Protein AF-A0A3L7SXD3-F1 (afdb_monomer_lite)

pLDDT: mean 71.98, std 17.87, range [31.52, 98.5]

Sequence (387 aa):
MKSYFIMRVVLALICCLIPMLISTKTAPSSSLFQSPGVVVSHLLGALPLAMALGEILWISQNIVVRMICLSGSITAAFLVPLVLLWEWGPMAVIVRLTICLVVLVPAIAAWRAGWIGTTRWAWLLCIAWALLSGVMEVKFEGARVERELIDCLKKESISDALRNADILSGLGITSIILPGKTDRVEVLSIRERLKRQKLALEHLTQSVQAKSMDTSAKISVAVVFARLGRLAEAISQLQDCPPQDEHVELLRGAFLQGLKDFQASSHYYLLAHDIALAKRKGLYQSEAETTMARALRGLAYNARRKGSFYESEAWYRLWMKEIPSGQTEALFQLGLHYIESGQPHAASVILYNLAHDVTSPTAYAANEKLAVLLAEYPILFFGNVKP

Foldseek 3Di:
DVVVLVVLVVVLVVLLVVLVVVLVVPDDDPCCDPDPVNVVSNVVSCVSVVVNVVVVLVPDPDVVVVVVVVVVVVCCVPVVVVVVVPVQDDVVVVVVVVCCVVPVVVVVVCVVVVVDPDPPVVVVVVVVVVVVVVVVVLVSLLVVLLVQLLVCVVVLQLQSNLVSLVVCVVSVHQWHDRPPDPDIDGSVVSVVVVVVLVVVLVVLVVVPVVDPDDLVSLQVNLVSCVSPVNLVVSLVSLPPPDLQALVSLLSNLVSCVSVVVLVSSLVSLVSSLVSLLVVCPDPCVVVSLVSNLSSLCSNLVSCVVVVNLVRSLVSLVVNCVSRVVCNLVSLLVVLVSCVSNVNLLVSLVSLVVSLVPPVRPCNVVSVVVNVVSCVVPVVSPVPDPDD

Secondary structure (DSSP, 8-state):
-HHHHHHHHHHHHHHHHHHHHHHHTS--TT-TTS-HHHHHHHHHHHHHHHHHHHHHHHH---HHHHHHHHHHHHHHHHHHHHHHGGGS-HHHHHHHHHHIIIIIHHHHHHHHTT----HHHHHHHHHHHHHHHHHHHHHHHHHHHHHHHHHHHHTT-HHHHHHHHHHHHHTT--EEEPTT-SSEEEHHHHHHHHHHHHHHHHHHHHHHHTS---HHHHHHHHHHHHHTT-HHHHHHHHHTS-TT-HHHHHHHHHHHHHTT-HHHHHHHHHHHHHHHHHHTSSTTHHHHHHHHHHHHHHHHHHHHHTT-HHHHHHHHHHHHHH-GGGHHHHHHHHHHHHHHTT-HHHHHHHHHHHHH-TT-TTHHHHHHHHHHHHHH-THHHHSS---

Radius of gyration: 29.62 Å; chains: 1; bounding box: 77×61×78 Å

Structure (mmCIF, N/CA/C/O backbone):
data_AF-A0A3L7SXD3-F1
#
_entry.id   AF-A0A3L7SXD3-F1
#
loop_
_atom_site.group_PDB
_atom_site.id
_atom_site.type_symbol
_atom_site.label_atom_id
_atom_site.label_alt_id
_atom_site.label_comp_id
_atom_site.label_asym_id
_atom_site.label_entity_id
_atom_site.label_seq_id
_atom_site.pdbx_PDB_ins_code
_atom_site.Cartn_x
_atom_site.Cartn_y
_atom_site.Cartn_z
_atom_site.occupancy
_atom_site.B_iso_or_equiv
_atom_site.auth_seq_id
_atom_site.auth_comp_id
_atom_site.auth_asym_id
_atom_site.auth_atom_id
_atom_site.pdbx_PDB_model_num
ATOM 1 N N . MET A 1 1 ? -52.750 34.758 37.512 1.00 50.91 1 MET A N 1
ATOM 2 C CA . MET A 1 1 ? -51.891 33.553 37.392 1.00 50.91 1 MET A CA 1
ATOM 3 C C . MET A 1 1 ? -52.030 32.824 36.050 1.00 50.91 1 MET A C 1
ATOM 5 O O . MET A 1 1 ? -51.004 32.616 35.419 1.00 50.91 1 MET A O 1
ATOM 9 N N . LYS A 1 2 ? -53.237 32.500 35.549 1.00 45.69 2 LYS A N 1
ATOM 10 C CA . LYS A 1 2 ? -53.412 31.800 34.250 1.00 45.69 2 LYS A CA 1
ATOM 11 C C . LYS A 1 2 ? -52.777 32.513 33.038 1.00 45.69 2 LYS A C 1
ATOM 13 O O . LYS A 1 2 ? -52.104 31.862 32.250 1.00 45.69 2 LYS A O 1
ATOM 18 N N . SER A 1 3 ? -52.897 33.838 32.929 1.00 41.88 3 SER A N 1
ATOM 19 C CA . SER A 1 3 ? -52.343 34.593 31.788 1.00 41.88 3 SER A CA 1
ATOM 20 C C . SER A 1 3 ? -50.807 34.623 31.759 1.00 41.88 3 SER A C 1
ATOM 22 O O . SER A 1 3 ? -50.208 34.621 30.690 1.00 41.88 3 SER A O 1
ATOM 24 N N . TYR A 1 4 ? -50.160 34.575 32.927 1.00 49.03 4 TYR A N 1
ATOM 25 C CA . TYR A 1 4 ? -48.696 34.561 33.042 1.00 49.03 4 TYR A CA 1
ATOM 26 C C . TYR A 1 4 ? -48.104 33.189 32.672 1.00 49.03 4 TYR A C 1
ATOM 28 O O . TYR A 1 4 ? -47.036 33.105 32.071 1.00 49.03 4 TYR A O 1
ATOM 36 N N . PHE A 1 5 ? -48.835 32.111 32.975 1.00 57.88 5 PHE A N 1
ATOM 37 C CA . PHE A 1 5 ? -48.469 30.743 32.602 1.00 57.88 5 PHE A CA 1
ATOM 38 C C . PHE A 1 5 ? -48.566 30.518 31.086 1.00 57.88 5 PHE A C 1
ATOM 40 O O . PHE A 1 5 ? -47.626 30.013 30.478 1.00 57.88 5 PHE A O 1
ATOM 47 N N 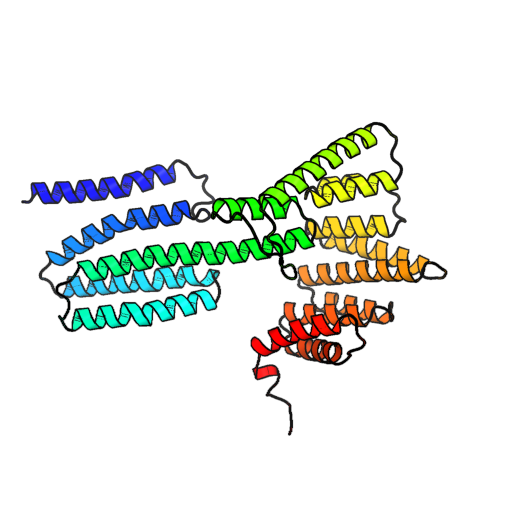. ILE A 1 6 ? -49.655 30.977 30.457 1.00 61.91 6 ILE A N 1
ATOM 48 C CA . ILE A 1 6 ? -49.838 30.875 29.000 1.00 61.91 6 ILE A CA 1
ATOM 49 C C . ILE A 1 6 ? -48.732 31.645 28.265 1.00 61.91 6 ILE A C 1
ATOM 51 O O . ILE A 1 6 ? -48.153 31.126 27.315 1.00 61.91 6 ILE A O 1
ATOM 55 N N . MET A 1 7 ? -48.359 32.833 28.752 1.00 58.62 7 MET A N 1
ATOM 56 C CA . MET A 1 7 ? -47.287 33.632 28.152 1.00 58.62 7 MET A CA 1
ATOM 57 C C . MET A 1 7 ? -45.921 32.923 28.186 1.00 58.62 7 MET A C 1
ATOM 59 O O . MET A 1 7 ? -45.183 32.982 27.207 1.00 58.62 7 MET A O 1
ATOM 63 N N . ARG A 1 8 ? -45.587 32.207 29.270 1.00 57.12 8 ARG A N 1
ATOM 64 C CA . ARG A 1 8 ? -44.319 31.459 29.380 1.00 57.12 8 ARG A CA 1
ATOM 65 C C . ARG A 1 8 ? -44.269 30.227 28.481 1.00 57.12 8 ARG A C 1
ATOM 67 O O . ARG A 1 8 ? -43.235 29.971 27.873 1.00 57.12 8 ARG A O 1
ATOM 74 N N . VAL A 1 9 ? -45.377 29.497 28.366 1.00 60.81 9 VAL A N 1
ATOM 75 C CA . VAL A 1 9 ? -45.469 28.328 27.476 1.00 60.81 9 VAL A CA 1
ATOM 76 C C . VAL A 1 9 ? -45.371 28.757 26.011 1.00 60.81 9 VAL A C 1
ATOM 78 O O . VAL A 1 9 ? -44.639 28.141 25.240 1.00 60.81 9 VAL A O 1
ATOM 81 N N . VAL A 1 10 ? -46.037 29.854 25.638 1.00 63.28 10 VAL A N 1
ATOM 82 C CA . VAL A 1 10 ? -45.957 30.418 24.283 1.00 63.28 10 VAL A CA 1
ATOM 83 C C . VAL A 1 10 ? -44.541 30.915 23.975 1.00 63.28 10 VAL A C 1
ATOM 85 O O . VAL A 1 10 ? -44.016 30.610 22.909 1.00 63.28 10 VAL A O 1
ATOM 88 N N . LEU A 1 11 ? -43.875 31.594 24.915 1.00 56.69 11 LEU A N 1
ATOM 89 C CA . LEU A 1 11 ? -42.495 32.053 24.728 1.00 56.69 11 LEU A CA 1
ATOM 90 C C . LEU A 1 11 ? -41.510 30.878 24.584 1.00 56.69 11 LEU A C 1
ATOM 92 O O . LEU A 1 11 ? -40.649 30.911 23.710 1.00 56.69 11 LEU A O 1
ATOM 96 N N . ALA A 1 12 ? -41.669 29.813 25.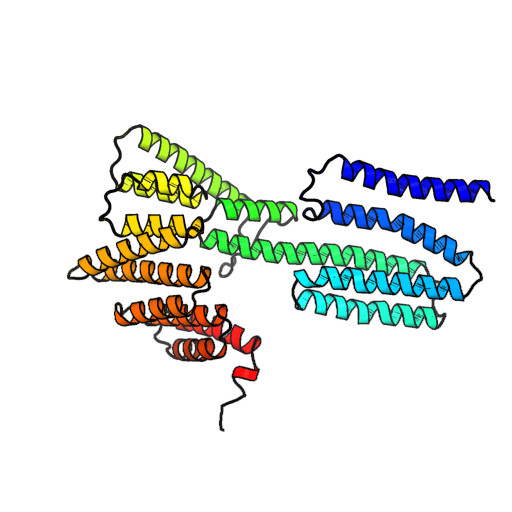378 1.00 57.09 12 ALA A N 1
ATOM 97 C CA . ALA A 1 12 ? -40.839 28.611 25.282 1.00 57.09 12 ALA A CA 1
ATOM 98 C C . ALA A 1 12 ? -41.032 27.873 23.945 1.00 57.09 12 ALA A C 1
ATOM 100 O O . ALA A 1 12 ? -40.052 27.458 23.327 1.00 57.09 12 ALA A O 1
ATOM 101 N N . LEU A 1 13 ? -42.275 27.766 23.461 1.00 54.44 13 LEU A N 1
ATOM 102 C CA . LEU A 1 13 ? -42.582 27.196 22.146 1.00 54.44 13 LEU A CA 1
ATOM 103 C C . LEU A 1 13 ? -41.975 28.028 21.012 1.00 54.44 13 LEU A C 1
ATOM 105 O O . LEU A 1 13 ? -41.366 27.461 20.109 1.00 54.44 13 LEU A O 1
ATOM 109 N N . ILE A 1 14 ? -42.068 29.359 21.082 1.00 56.59 14 ILE A N 1
ATOM 110 C CA . ILE A 1 14 ? -41.460 30.269 20.100 1.00 56.59 14 ILE A CA 1
ATOM 111 C C . ILE A 1 14 ? -39.929 30.123 20.097 1.00 56.59 14 ILE A C 1
ATOM 113 O O . ILE A 1 14 ? -39.327 29.995 19.030 1.00 56.59 14 ILE A O 1
ATOM 117 N N . CYS A 1 15 ? -39.294 30.055 21.270 1.00 52.75 15 CYS A N 1
ATOM 118 C CA . CYS A 1 15 ? -37.849 29.848 21.392 1.00 52.75 15 CYS A CA 1
ATOM 119 C C . CYS A 1 15 ? -37.377 28.473 20.884 1.00 52.75 15 CYS A C 1
ATOM 121 O O . CYS A 1 15 ? -36.228 28.366 20.467 1.00 52.75 15 CYS A O 1
ATOM 123 N N . CYS A 1 16 ? -38.233 27.445 20.880 1.00 50.41 16 CYS A N 1
ATOM 124 C CA . CYS A 1 16 ? -37.913 26.128 20.310 1.00 50.41 16 CYS A CA 1
ATOM 125 C C . CYS A 1 16 ? -38.172 26.061 18.793 1.00 50.41 16 CYS A C 1
ATOM 127 O O . CYS A 1 16 ? -37.406 25.440 18.056 1.00 50.41 16 CYS A O 1
ATOM 129 N N . LEU A 1 17 ? -39.235 26.714 18.312 1.00 47.31 17 LEU A N 1
ATOM 130 C CA . LEU A 1 17 ? -39.649 26.675 16.905 1.00 47.31 17 LEU A CA 1
ATOM 131 C C . LEU A 1 17 ? -38.762 27.533 15.996 1.00 47.31 17 LEU A C 1
ATOM 133 O O . LEU A 1 17 ? -38.506 27.137 14.860 1.00 47.31 17 LEU A O 1
ATOM 137 N N . ILE A 1 18 ? -38.258 28.676 16.474 1.00 52.16 18 ILE A N 1
ATOM 138 C CA . ILE A 1 18 ? -37.426 29.581 15.663 1.00 52.16 18 ILE A CA 1
ATOM 139 C C . ILE A 1 18 ? -36.100 28.917 15.222 1.00 52.16 18 ILE A C 1
ATOM 141 O O . ILE A 1 18 ? -35.813 28.939 14.025 1.00 52.16 18 ILE A O 1
ATOM 145 N N . PRO A 1 19 ? -35.313 28.260 16.099 1.00 46.66 19 PRO A N 1
ATOM 146 C CA . PRO A 1 19 ? -34.093 27.557 15.690 1.00 46.66 19 PRO A CA 1
ATOM 147 C C . PRO A 1 19 ? -34.357 26.366 14.758 1.00 46.66 19 PRO A C 1
ATOM 149 O O . PRO A 1 19 ? -33.610 26.166 13.800 1.00 46.66 19 PRO A O 1
ATOM 152 N N . MET A 1 20 ? -35.441 25.610 14.984 1.00 45.09 20 MET A N 1
ATOM 153 C CA . MET A 1 20 ? -35.854 24.514 14.093 1.00 45.09 20 MET A CA 1
ATOM 154 C C . MET A 1 20 ? -36.213 25.026 12.690 1.00 45.09 20 MET A C 1
ATOM 156 O O . MET A 1 20 ? -35.753 24.472 11.693 1.00 45.09 20 MET A O 1
ATOM 160 N N . LEU A 1 21 ? -36.967 26.125 12.591 1.00 44.53 21 LEU A N 1
ATOM 161 C CA . LEU A 1 21 ? -37.342 26.726 11.307 1.00 44.53 21 LEU A CA 1
ATOM 162 C C . LEU A 1 21 ? -36.142 27.335 10.566 1.00 44.53 21 LEU A C 1
ATOM 164 O O . LEU A 1 21 ? -36.057 27.208 9.345 1.00 44.53 21 LEU A O 1
ATOM 168 N N . ILE A 1 22 ? -35.186 27.939 11.281 1.00 50.34 22 ILE A N 1
ATOM 169 C CA . ILE A 1 22 ? -33.940 28.461 10.691 1.00 50.34 22 ILE A CA 1
ATOM 170 C C . ILE A 1 22 ? -33.058 27.316 10.162 1.00 50.34 22 ILE A C 1
ATOM 172 O O . ILE A 1 22 ? -32.479 27.446 9.086 1.00 50.34 22 ILE A O 1
ATOM 176 N N . SER A 1 23 ? -33.010 26.177 10.862 1.00 45.25 23 SER A N 1
ATOM 177 C CA . SER A 1 23 ? -32.240 24.990 10.459 1.00 45.25 23 SER A CA 1
ATOM 178 C C . SER A 1 23 ? -32.800 24.302 9.202 1.00 45.25 23 SER A C 1
ATOM 180 O O . SER A 1 23 ? -32.033 23.860 8.350 1.00 45.25 23 SER A O 1
ATOM 182 N N . THR A 1 24 ? -34.127 24.280 9.019 1.00 41.31 24 THR A N 1
ATOM 183 C CA . THR A 1 24 ? -34.758 23.659 7.831 1.00 41.31 24 THR A CA 1
ATOM 184 C C . THR A 1 24 ? -34.604 24.452 6.528 1.00 41.31 24 THR A C 1
ATOM 186 O O . THR A 1 24 ? -34.773 23.883 5.453 1.00 41.31 24 THR A O 1
ATOM 189 N N . LYS A 1 25 ? -34.270 25.751 6.585 1.00 39.66 25 LYS A N 1
ATOM 190 C CA . LYS A 1 25 ? -34.143 26.604 5.387 1.00 39.66 25 LYS A CA 1
ATOM 191 C C . LYS A 1 25 ? -32.741 26.648 4.774 1.00 39.66 25 LYS A C 1
ATOM 193 O O . LYS A 1 25 ? -32.604 27.163 3.668 1.00 39.66 25 LYS A O 1
ATOM 198 N N . THR A 1 26 ? -31.712 26.141 5.452 1.00 41.34 26 THR A N 1
ATOM 199 C CA . THR A 1 26 ? -30.307 26.314 5.033 1.00 41.34 26 THR A CA 1
ATOM 200 C C . THR A 1 26 ? -29.579 25.019 4.670 1.00 41.34 26 THR A C 1
ATOM 202 O O . THR A 1 26 ? -28.414 25.086 4.281 1.00 41.34 26 THR A O 1
ATOM 205 N N . ALA A 1 27 ? -30.232 23.854 4.730 1.00 39.53 27 ALA A N 1
ATOM 206 C CA . ALA A 1 27 ? -29.586 22.568 4.458 1.00 39.53 27 ALA A CA 1
ATOM 207 C C . ALA A 1 27 ? -30.196 21.845 3.237 1.00 39.53 27 ALA A C 1
ATOM 209 O O . ALA A 1 27 ? -31.398 21.569 3.239 1.00 39.53 27 ALA A O 1
ATOM 210 N N . PRO A 1 28 ? -29.402 21.485 2.206 1.00 35.19 28 PRO A N 1
ATOM 211 C CA . PRO A 1 28 ? -29.831 20.518 1.201 1.00 35.19 28 PRO A CA 1
ATOM 212 C C . PRO A 1 28 ? -30.026 19.138 1.853 1.00 35.19 28 PRO A C 1
ATOM 214 O O . PRO A 1 28 ? -29.315 18.758 2.783 1.00 35.19 28 PRO A O 1
ATOM 217 N N . SER A 1 29 ? -31.016 18.394 1.365 1.00 37.38 29 SER A N 1
ATOM 218 C CA . SER A 1 29 ? -31.719 17.274 2.013 1.00 37.38 29 SER A CA 1
ATOM 219 C C . SER A 1 29 ? -30.916 15.995 2.325 1.00 37.38 29 SER A C 1
ATOM 221 O O . SER A 1 29 ? -31.521 14.965 2.610 1.00 37.38 29 SER A O 1
ATOM 223 N N . SER A 1 30 ? -29.580 16.019 2.337 1.00 39.03 30 SER A N 1
ATOM 224 C CA . SER A 1 30 ? -28.755 14.818 2.551 1.00 39.03 30 SER A CA 1
ATOM 225 C C . SER A 1 30 ? -27.649 14.931 3.614 1.00 39.03 30 SER A C 1
ATOM 227 O O . SER A 1 30 ? -26.827 14.024 3.702 1.00 39.03 30 SER A O 1
ATOM 229 N N . SER A 1 31 ? -27.591 15.990 4.435 1.00 43.47 31 SER A N 1
ATOM 230 C CA . SER A 1 31 ? -26.467 16.198 5.381 1.00 43.47 31 SER A CA 1
ATOM 231 C C . SER A 1 31 ? -26.838 16.624 6.809 1.00 43.47 31 SER A C 1
ATOM 233 O O . SER A 1 31 ? -25.975 17.088 7.555 1.00 43.47 31 SER A O 1
ATOM 235 N N . LEU A 1 32 ? -28.085 16.411 7.239 1.00 39.59 32 LEU A N 1
ATOM 236 C CA . LEU A 1 32 ? -28.613 16.885 8.533 1.00 39.59 32 LEU A CA 1
ATOM 237 C C . LEU A 1 32 ? -27.849 16.416 9.795 1.00 39.59 32 LEU A C 1
ATOM 239 O O . LEU A 1 32 ? -28.065 16.985 10.858 1.00 39.59 32 LEU A O 1
ATOM 243 N N . PHE A 1 33 ? -26.923 15.455 9.693 1.00 43.22 33 PHE A N 1
ATOM 244 C CA . PHE A 1 33 ? -26.149 14.932 10.830 1.00 43.22 33 PHE A CA 1
ATOM 245 C C . PHE A 1 33 ? -24.623 15.112 10.742 1.00 43.22 33 PHE A C 1
ATOM 247 O O . PHE A 1 33 ? -23.918 14.655 11.634 1.00 43.22 33 PHE A O 1
ATOM 254 N N . GLN A 1 34 ? -24.078 15.777 9.714 1.00 41.31 34 GLN A N 1
ATOM 255 C CA . GLN A 1 34 ? -22.615 15.820 9.517 1.00 41.31 34 GLN A CA 1
ATOM 256 C C . GLN A 1 34 ? -21.896 17.045 10.091 1.00 41.31 34 GLN A C 1
ATOM 258 O O . GLN A 1 34 ? -20.669 17.095 10.043 1.00 41.31 34 GLN A O 1
ATOM 263 N N . SER A 1 35 ? -22.610 18.033 10.639 1.00 42.00 35 SER A N 1
ATOM 264 C CA . SER A 1 35 ? -21.959 19.183 11.273 1.00 42.00 35 SER A CA 1
ATOM 265 C C . SER A 1 35 ? -22.193 19.179 12.793 1.00 42.00 35 SER A C 1
ATOM 267 O O . SER A 1 35 ? -23.347 19.159 13.238 1.00 42.00 35 SER A O 1
ATOM 269 N N . PRO A 1 36 ? -21.122 19.239 13.614 1.00 45.84 36 PRO A N 1
ATOM 270 C CA . PRO A 1 36 ? -21.230 19.322 15.074 1.00 45.84 36 PRO A CA 1
ATOM 271 C C . PRO A 1 36 ? -22.111 20.491 15.541 1.00 45.84 36 PRO A C 1
ATOM 273 O O . PRO A 1 36 ? -22.787 20.409 16.564 1.00 45.84 36 PRO A O 1
ATOM 276 N N . GLY A 1 37 ? -22.168 21.568 14.749 1.00 44.22 37 GLY A N 1
ATOM 277 C CA . GLY A 1 37 ? -23.006 22.735 15.024 1.00 44.22 37 GLY A CA 1
ATOM 278 C C . GLY A 1 37 ? -24.510 22.443 15.001 1.00 44.22 37 GLY A C 1
ATOM 279 O O . GLY A 1 37 ? -25.242 23.002 15.817 1.00 44.22 37 GLY A O 1
ATOM 280 N N . VAL A 1 38 ? -24.982 21.542 14.130 1.00 50.09 38 VAL A N 1
ATOM 281 C CA . VAL A 1 38 ? -26.408 21.173 14.063 1.00 50.09 38 VAL A CA 1
ATOM 282 C C . VAL A 1 38 ? -26.809 20.359 15.295 1.00 50.09 38 VAL A C 1
ATOM 284 O O . VAL A 1 38 ? -27.825 20.662 15.921 1.00 50.09 38 VAL A O 1
ATOM 287 N N . VAL A 1 39 ? -25.959 19.426 15.733 1.00 49.81 39 VAL A N 1
ATOM 288 C CA . VAL A 1 39 ? -26.184 18.620 16.947 1.00 49.81 39 VAL A CA 1
ATOM 289 C C . VAL A 1 39 ? -26.207 19.496 18.204 1.00 49.81 39 VAL A C 1
ATOM 291 O O . VAL A 1 39 ? -27.121 19.381 19.022 1.00 49.81 39 VAL A O 1
ATOM 294 N N . VAL A 1 40 ? -25.270 20.443 18.328 1.00 47.47 40 VAL A N 1
ATOM 295 C CA . VAL A 1 40 ? -25.240 21.408 19.442 1.00 47.47 40 VAL A CA 1
ATOM 296 C C . VAL A 1 40 ? -26.475 22.318 19.428 1.00 47.47 40 VAL A C 1
ATOM 298 O O . VAL A 1 40 ? -27.058 22.574 20.482 1.00 47.47 40 VAL A O 1
ATOM 301 N N . SER A 1 41 ? -26.935 22.754 18.251 1.00 47.34 41 SER A N 1
ATOM 302 C CA . SER A 1 41 ? -28.149 23.574 18.128 1.00 47.34 41 SER A CA 1
ATOM 303 C C . SER A 1 41 ? -29.427 22.816 18.514 1.00 47.34 41 SER A C 1
ATOM 305 O O . SER A 1 41 ? -30.316 23.389 19.145 1.00 47.34 41 SER A O 1
ATOM 307 N N . HIS A 1 42 ? -29.506 21.516 18.213 1.00 50.25 42 HIS A N 1
ATOM 308 C CA . HIS A 1 42 ? -30.627 20.663 18.608 1.00 50.25 42 HIS A CA 1
ATOM 309 C C . HIS A 1 42 ? -30.616 20.347 20.109 1.00 50.25 42 HIS A C 1
ATOM 311 O O . HIS A 1 42 ? -31.670 20.384 20.744 1.00 50.25 42 HIS A O 1
ATOM 317 N N . LEU A 1 43 ? -29.440 20.129 20.706 1.00 46.84 43 LEU A N 1
ATOM 318 C CA . LEU A 1 43 ? -29.293 19.954 22.156 1.00 46.84 43 LEU A CA 1
ATOM 319 C C . LEU A 1 43 ? -29.658 21.228 22.934 1.00 46.84 43 LEU A C 1
ATOM 321 O O . LEU A 1 43 ? -30.371 21.158 23.935 1.00 46.84 43 LEU A O 1
ATOM 325 N N . LEU A 1 44 ? -29.237 22.401 22.450 1.00 47.16 44 LEU A N 1
ATOM 326 C CA . LEU A 1 44 ? -29.602 23.691 23.046 1.00 47.16 44 LEU A CA 1
ATOM 327 C C . LEU A 1 44 ? -31.088 24.028 22.848 1.00 47.16 44 LEU A C 1
ATOM 329 O O . LEU A 1 44 ? -31.696 24.606 23.744 1.00 47.16 44 LEU A O 1
ATOM 333 N N . GLY A 1 45 ? -31.691 23.627 21.724 1.00 50.22 45 GLY A N 1
ATOM 334 C CA . GLY A 1 45 ? -33.129 23.773 21.472 1.00 50.22 45 GLY A CA 1
ATOM 335 C C . GLY A 1 45 ? -34.013 22.845 22.315 1.00 50.22 45 GLY A C 1
ATOM 336 O O . GLY A 1 45 ? -35.161 23.185 22.591 1.00 50.22 45 GLY A O 1
ATOM 337 N N . ALA A 1 46 ? -33.490 21.703 22.776 1.00 51.56 46 ALA A N 1
ATOM 338 C CA . ALA A 1 46 ? -34.216 20.762 23.635 1.00 51.56 46 ALA A CA 1
ATOM 339 C C . ALA A 1 46 ? -34.218 21.164 25.125 1.00 51.56 46 ALA A C 1
ATOM 341 O O . ALA A 1 46 ? -35.109 20.761 25.879 1.00 51.56 46 ALA A O 1
ATOM 342 N N . LEU A 1 47 ? -33.255 21.987 25.560 1.00 47.41 47 LEU A N 1
ATOM 343 C CA . LEU A 1 47 ? -33.119 22.428 26.954 1.00 47.41 47 LEU A CA 1
ATOM 344 C C . LEU A 1 47 ? -34.353 23.198 27.484 1.00 47.41 47 LEU A C 1
ATOM 346 O O . LEU A 1 47 ? -34.830 22.870 28.573 1.00 47.41 47 LEU A O 1
ATOM 350 N N . PRO A 1 48 ? -34.925 24.174 26.746 1.00 52.31 48 PRO A N 1
ATOM 351 C CA . PRO A 1 48 ? -36.122 24.900 27.177 1.00 52.31 48 PRO A CA 1
ATOM 352 C C . PRO A 1 48 ? -37.363 24.005 27.291 1.00 52.31 48 PRO A C 1
ATOM 354 O O . PRO A 1 48 ? -38.197 24.222 28.170 1.00 52.31 48 PRO A O 1
ATOM 357 N N . LEU A 1 49 ? -37.473 22.971 26.447 1.00 50.06 49 LEU A N 1
ATOM 358 C CA . LEU A 1 49 ? -38.572 22.003 26.490 1.00 50.06 49 LEU A CA 1
ATOM 359 C C . LEU A 1 49 ? -38.476 21.111 27.738 1.00 50.06 49 LEU A C 1
ATOM 361 O O . LEU A 1 49 ? -39.470 20.907 28.436 1.00 50.06 49 LEU A O 1
ATOM 365 N N . ALA A 1 50 ? -37.267 20.644 28.067 1.00 52.06 50 ALA A N 1
ATOM 366 C CA . ALA A 1 50 ? -37.000 19.910 29.302 1.00 52.06 50 ALA A CA 1
ATOM 367 C C . ALA A 1 50 ? -37.267 20.774 30.550 1.00 52.06 50 ALA A C 1
ATOM 369 O O . ALA A 1 50 ? -37.819 20.284 31.536 1.00 52.06 50 ALA A O 1
ATOM 370 N N . MET A 1 51 ? -36.952 22.073 30.493 1.00 51.06 51 MET A N 1
ATOM 371 C CA . MET A 1 51 ? -37.277 23.028 31.557 1.00 51.06 51 MET A CA 1
ATOM 372 C C . MET A 1 51 ? -38.786 23.246 31.727 1.00 51.06 51 MET A C 1
ATOM 374 O O . MET A 1 51 ? -39.278 23.233 32.855 1.00 51.06 51 MET A O 1
ATOM 378 N N . ALA A 1 52 ? -39.531 23.401 30.629 1.00 54.03 52 ALA A N 1
ATOM 379 C CA . ALA A 1 52 ? -40.984 23.556 30.672 1.00 54.03 52 ALA A CA 1
ATOM 380 C C . ALA A 1 52 ? -41.674 22.300 31.236 1.00 54.03 52 ALA A C 1
ATOM 382 O O . ALA A 1 52 ? -42.576 22.404 32.067 1.00 54.03 52 ALA A O 1
ATOM 383 N N . LEU A 1 53 ? -41.203 21.109 30.854 1.00 53.94 53 LEU A N 1
ATOM 384 C CA . LEU A 1 53 ? -41.683 19.834 31.398 1.00 53.94 53 LEU A CA 1
ATOM 385 C C . LEU A 1 53 ? -41.337 19.671 32.888 1.00 53.94 53 LEU A C 1
ATOM 387 O O . LEU A 1 53 ? -42.164 19.181 33.656 1.00 53.94 53 LEU A O 1
ATOM 391 N N . GLY A 1 54 ? -40.161 20.137 33.319 1.00 55.09 54 GLY A N 1
ATOM 392 C CA . GLY A 1 54 ? -39.754 20.154 34.726 1.00 55.09 54 GLY A CA 1
ATOM 393 C C . GLY A 1 54 ? -40.658 21.014 35.619 1.00 55.09 54 GLY A C 1
ATOM 394 O O . GLY A 1 54 ? -41.029 20.580 36.711 1.00 55.09 54 GLY A O 1
ATOM 395 N N . GLU A 1 55 ? -41.081 22.195 35.153 1.00 51.31 55 GLU A N 1
ATOM 396 C CA . GLU A 1 55 ? -42.032 23.036 35.900 1.00 51.31 55 GLU A CA 1
ATOM 397 C C . GLU A 1 55 ? -43.453 22.442 35.925 1.00 51.31 55 GLU A C 1
ATOM 399 O O . GLU A 1 55 ? -44.116 22.480 36.965 1.00 51.31 55 GLU A O 1
ATOM 404 N N . ILE A 1 56 ? -43.904 21.812 34.832 1.00 52.78 56 ILE A N 1
ATOM 405 C CA . ILE A 1 56 ? -45.186 21.082 34.785 1.00 52.78 56 ILE A CA 1
ATOM 406 C C . ILE A 1 56 ? -45.199 19.934 35.815 1.00 52.78 56 ILE A C 1
ATOM 408 O O . ILE A 1 56 ? -46.193 19.729 36.519 1.00 52.78 56 ILE A O 1
ATOM 412 N N . LEU A 1 57 ? -44.078 19.224 35.971 1.00 51.09 57 LEU A N 1
ATOM 413 C CA . LEU A 1 57 ? -43.916 18.135 36.941 1.00 51.09 57 LEU A CA 1
ATOM 414 C C . LEU A 1 57 ? -43.925 18.615 38.397 1.00 51.09 57 LEU A C 1
ATOM 416 O O . LEU A 1 57 ? -44.495 17.936 39.261 1.00 51.09 57 LEU A O 1
ATOM 420 N N . TRP A 1 58 ? -43.342 19.787 38.671 1.00 49.16 58 TRP A N 1
ATOM 421 C CA . TRP A 1 58 ? -43.334 20.390 40.006 1.00 49.16 58 TRP A CA 1
ATOM 422 C C . TRP A 1 58 ? -44.750 20.738 40.479 1.00 49.16 58 TRP A C 1
ATOM 424 O O . TRP A 1 58 ? -45.083 20.508 41.642 1.00 49.16 58 TRP A O 1
ATOM 434 N N . ILE A 1 59 ? -45.602 21.228 39.574 1.00 51.09 59 ILE A N 1
ATOM 435 C CA . ILE A 1 59 ? -46.986 21.622 39.880 1.00 51.09 59 ILE A CA 1
ATOM 436 C C . ILE A 1 59 ? -47.900 20.397 40.051 1.00 51.09 59 ILE A C 1
ATOM 438 O O . ILE A 1 59 ? -48.860 20.443 40.820 1.00 51.09 59 ILE A O 1
ATOM 442 N N . SER A 1 60 ? -47.600 19.271 39.397 1.00 47.66 60 SER A N 1
ATOM 443 C CA . SER A 1 60 ? -48.383 18.046 39.579 1.00 47.66 60 SER A CA 1
ATOM 444 C C . SER A 1 60 ? -48.112 17.407 40.956 1.00 47.66 60 SER A C 1
ATOM 446 O O . SER A 1 60 ? -46.992 16.985 41.256 1.00 47.66 60 SER A O 1
ATOM 448 N N . GLN A 1 61 ? -49.143 17.318 41.807 1.00 47.22 61 GLN A N 1
ATOM 449 C CA . GLN A 1 61 ? -49.088 16.601 43.097 1.00 47.22 61 GLN A CA 1
ATOM 450 C C . GLN A 1 61 ? -49.182 15.071 42.938 1.00 47.22 61 GLN A C 1
ATOM 452 O O . GLN A 1 61 ? -49.138 14.334 43.919 1.00 47.22 61 GLN A O 1
ATOM 457 N N . ASN A 1 62 ? -49.320 14.573 41.707 1.00 52.16 62 ASN A N 1
ATOM 458 C CA . ASN A 1 62 ? -49.623 13.174 41.451 1.00 52.16 62 ASN A CA 1
ATOM 459 C C . ASN A 1 62 ? -48.336 12.360 41.234 1.00 52.16 62 ASN A C 1
ATOM 461 O O . ASN A 1 62 ? -47.665 12.476 40.205 1.00 52.16 62 ASN A O 1
ATOM 465 N N . ILE A 1 63 ? -47.992 11.536 42.226 1.00 52.00 63 ILE A N 1
ATOM 466 C CA . ILE A 1 63 ? -46.750 10.746 42.295 1.00 52.00 63 ILE A CA 1
ATOM 467 C C . ILE A 1 63 ? -46.563 9.826 41.077 1.00 52.00 63 ILE A C 1
ATOM 469 O O . ILE A 1 63 ? -45.438 9.624 40.620 1.00 52.00 63 ILE A O 1
ATOM 473 N N . VAL A 1 64 ? -47.663 9.340 40.496 1.00 45.50 64 VAL A N 1
ATOM 474 C CA . VAL A 1 64 ? -47.654 8.432 39.340 1.00 45.50 64 VAL A CA 1
ATOM 475 C C . VAL A 1 64 ? -47.171 9.143 38.070 1.00 45.50 64 VAL A C 1
ATOM 477 O O . VAL A 1 64 ? -46.354 8.596 37.332 1.00 45.50 64 VAL A O 1
ATOM 480 N N . VAL A 1 65 ? -47.577 10.400 37.854 1.00 52.28 65 VAL A N 1
ATOM 481 C CA . VAL A 1 65 ? -47.125 11.211 36.706 1.00 52.28 65 VAL A CA 1
ATOM 482 C C . VAL A 1 65 ? -45.635 11.532 36.831 1.00 52.28 65 VAL A C 1
ATOM 484 O O . VAL A 1 65 ? -44.895 11.442 35.851 1.00 52.28 65 VAL A O 1
ATOM 487 N N . ARG A 1 66 ? -45.159 11.809 38.054 1.00 52.16 66 ARG A N 1
ATOM 488 C CA . ARG A 1 66 ? -43.727 12.010 38.319 1.00 52.16 66 ARG A CA 1
ATOM 489 C C . ARG A 1 66 ? -42.905 10.756 38.030 1.00 52.16 66 ARG A C 1
ATOM 491 O O . ARG A 1 66 ? -41.844 10.881 37.428 1.00 52.16 66 ARG A O 1
ATOM 498 N N . MET A 1 67 ? -43.380 9.564 38.397 1.00 44.91 67 MET A N 1
ATOM 499 C CA . MET A 1 67 ? -42.657 8.314 38.121 1.00 44.91 67 MET A CA 1
ATOM 500 C C . MET A 1 67 ? -42.637 7.949 36.632 1.00 44.91 67 MET A C 1
ATOM 502 O O . MET A 1 67 ? -41.581 7.568 36.127 1.00 44.91 67 MET A O 1
ATOM 506 N N . ILE A 1 68 ? -43.752 8.112 35.912 1.00 48.81 68 ILE A N 1
ATOM 507 C CA . ILE A 1 68 ? -43.825 7.810 34.472 1.00 48.81 68 ILE A CA 1
ATOM 508 C C . ILE A 1 68 ? -42.913 8.757 33.680 1.00 48.81 68 ILE A C 1
ATOM 510 O O . ILE A 1 68 ? -42.105 8.296 32.874 1.00 48.81 68 ILE A O 1
ATOM 514 N N . CYS A 1 69 ? -42.940 10.063 33.959 1.00 51.78 69 CYS A N 1
ATOM 515 C CA . CYS A 1 69 ? -42.047 11.012 33.291 1.00 51.78 69 CYS A CA 1
ATOM 516 C C . CYS A 1 69 ? -40.574 10.825 33.686 1.00 51.78 69 CYS A C 1
ATOM 518 O O . CYS A 1 69 ? -39.710 10.940 32.823 1.00 51.78 69 CYS A O 1
ATOM 520 N N . LEU A 1 70 ? -40.266 10.478 34.943 1.00 51.97 70 LEU A N 1
ATOM 521 C CA . LEU A 1 70 ? -38.896 10.151 35.357 1.00 51.97 70 LEU A CA 1
ATOM 522 C C . LEU A 1 70 ? -38.376 8.909 34.619 1.00 51.97 70 LEU A C 1
ATOM 524 O O . LEU A 1 70 ? -37.230 8.896 34.179 1.00 51.97 70 LEU A O 1
ATOM 528 N N . SER A 1 71 ? -39.228 7.897 34.421 1.00 45.19 71 SER A N 1
ATOM 529 C CA . SER A 1 71 ? -38.877 6.722 33.619 1.00 45.19 71 SER A CA 1
ATOM 530 C C . SER A 1 71 ? -38.607 7.100 32.162 1.00 45.19 71 SER A C 1
ATOM 532 O O . SER A 1 71 ? -37.595 6.674 31.621 1.00 45.19 71 SER A O 1
ATOM 534 N N . GLY A 1 72 ? -39.402 7.991 31.560 1.00 47.16 72 GLY A N 1
ATOM 535 C CA . GLY A 1 72 ? -39.174 8.497 30.204 1.00 47.16 72 GLY A CA 1
ATOM 536 C C . GLY A 1 72 ? -37.872 9.290 30.062 1.00 47.16 72 GLY A C 1
ATOM 537 O O . GLY A 1 72 ? -37.125 9.069 29.113 1.00 47.16 72 GLY A O 1
ATOM 538 N N . SER A 1 73 ? -37.550 10.151 31.033 1.00 54.84 73 SER A N 1
ATOM 539 C CA . SER A 1 73 ? -36.315 10.949 31.051 1.00 54.84 73 SER A CA 1
ATOM 540 C C . SER A 1 73 ? -35.066 10.099 31.274 1.00 54.84 73 SER A C 1
ATOM 542 O O . SER A 1 73 ? -34.053 10.337 30.627 1.00 54.84 73 SER A O 1
ATOM 544 N N . ILE A 1 74 ? -35.132 9.086 32.147 1.00 51.88 74 ILE A N 1
ATOM 545 C CA . ILE A 1 74 ? -34.042 8.115 32.336 1.00 51.88 74 ILE A CA 1
ATOM 546 C C . ILE A 1 74 ? -33.874 7.294 31.055 1.00 51.88 74 ILE A C 1
ATOM 548 O O . ILE A 1 74 ? -32.769 7.161 30.547 1.00 51.88 74 ILE A O 1
ATOM 552 N N . THR A 1 75 ? -34.967 6.808 30.473 1.00 46.91 75 THR A N 1
ATOM 553 C CA . THR A 1 75 ? -34.918 6.010 29.243 1.00 46.91 75 THR A CA 1
ATOM 554 C C . THR A 1 75 ? -34.334 6.831 28.089 1.00 46.91 75 THR A C 1
ATOM 556 O O . THR A 1 75 ? -33.428 6.358 27.418 1.00 46.91 75 THR A O 1
ATOM 559 N N . ALA A 1 76 ? -34.733 8.093 27.912 1.00 49.56 76 ALA A N 1
ATOM 560 C CA . ALA A 1 76 ? -34.169 8.981 26.894 1.00 49.56 76 ALA A CA 1
ATOM 561 C C . ALA A 1 76 ? -32.704 9.371 27.177 1.00 49.56 76 ALA A C 1
ATOM 563 O O . ALA A 1 76 ? -31.883 9.363 26.263 1.00 49.56 76 ALA A O 1
ATOM 564 N N . ALA A 1 77 ? -32.346 9.656 28.433 1.00 52.72 77 ALA A N 1
ATOM 565 C CA . ALA A 1 77 ? -30.979 10.009 28.821 1.00 52.72 77 ALA A CA 1
ATOM 566 C C . ALA A 1 77 ? -30.001 8.827 28.757 1.00 52.72 77 ALA A C 1
ATOM 568 O O . ALA A 1 77 ? -28.802 9.055 28.648 1.00 52.72 77 ALA A O 1
ATOM 569 N N . PHE A 1 78 ? -30.483 7.582 28.818 1.00 50.28 78 PHE A N 1
ATOM 570 C CA . PHE A 1 78 ? -29.639 6.390 28.725 1.00 50.28 78 PHE A CA 1
ATOM 571 C C . PHE A 1 78 ? -29.664 5.741 27.336 1.00 50.28 78 PHE A C 1
ATOM 573 O O . PHE A 1 78 ? -28.596 5.414 26.827 1.00 50.28 78 PHE A O 1
ATOM 580 N N . LEU A 1 79 ? -30.826 5.591 26.683 1.00 48.16 79 LEU A N 1
ATOM 581 C CA . LEU A 1 79 ? -30.922 4.928 25.372 1.00 48.16 79 LEU A CA 1
ATOM 582 C C . LEU A 1 79 ? -30.486 5.809 24.203 1.00 48.16 79 LEU A C 1
ATOM 584 O O . LEU A 1 79 ? -29.886 5.282 23.272 1.00 48.16 79 LEU A O 1
ATOM 588 N N . VAL A 1 80 ? -30.733 7.123 24.231 1.00 50.81 80 VAL A N 1
ATOM 589 C CA . VAL A 1 80 ? -30.318 7.997 23.117 1.00 50.81 80 VAL A CA 1
ATOM 590 C C . VAL A 1 80 ? -28.790 8.080 23.022 1.00 50.81 80 VAL A C 1
ATOM 592 O O . VAL A 1 80 ? -28.267 7.902 21.921 1.00 50.81 80 VAL A O 1
ATOM 595 N N . PRO A 1 81 ? -28.034 8.222 24.133 1.00 50.62 81 PRO A N 1
ATOM 596 C CA . PRO A 1 81 ? -26.589 8.070 24.076 1.00 50.62 81 PRO A CA 1
ATOM 597 C C . PRO A 1 81 ? -26.173 6.657 23.681 1.00 50.62 81 PRO A C 1
ATOM 599 O O . PRO A 1 81 ? -25.267 6.543 22.874 1.00 50.62 81 PRO A O 1
ATOM 602 N N . LEU A 1 82 ? -26.823 5.590 24.175 1.00 46.16 82 LEU A N 1
ATOM 603 C CA . LEU A 1 82 ? -26.444 4.205 23.836 1.00 46.16 82 LEU A CA 1
ATOM 604 C C . LEU A 1 82 ? -26.534 3.902 22.334 1.00 46.16 82 LEU A C 1
ATOM 606 O O . LEU A 1 82 ? -25.680 3.199 21.802 1.00 46.16 82 LEU A O 1
ATOM 610 N N . VAL A 1 83 ? -27.547 4.444 21.655 1.00 48.59 83 VAL A N 1
ATOM 611 C CA . VAL A 1 83 ? -27.732 4.280 20.206 1.00 48.59 83 VAL A CA 1
ATOM 612 C C . VAL A 1 83 ? -26.732 5.135 19.417 1.00 48.59 83 VAL A C 1
ATOM 614 O O . VAL A 1 83 ? -26.204 4.673 18.412 1.00 48.59 83 VAL A O 1
ATOM 617 N N . LEU A 1 84 ? -26.386 6.333 19.905 1.00 49.34 84 LEU A N 1
ATOM 618 C CA . LEU A 1 84 ? -25.328 7.178 19.323 1.00 49.34 84 LEU A CA 1
ATOM 619 C C . LEU A 1 84 ? -23.899 6.682 19.649 1.00 49.34 84 LEU A C 1
ATOM 621 O O . LEU A 1 84 ? -22.935 7.093 19.010 1.00 49.34 84 LEU A O 1
ATOM 625 N N . LEU A 1 85 ? -23.748 5.796 20.639 1.00 47.25 85 LEU A N 1
ATOM 626 C CA . LEU A 1 85 ? -22.472 5.285 21.159 1.00 47.25 85 LEU A CA 1
ATOM 627 C C . LEU A 1 85 ? -21.859 4.159 20.310 1.00 47.25 85 LEU A C 1
ATOM 629 O O . LEU A 1 85 ? -20.679 3.855 20.486 1.00 47.25 85 LEU A O 1
ATOM 633 N N . TRP A 1 86 ? -22.613 3.558 19.384 1.00 46.81 86 TRP A N 1
ATOM 634 C CA . TRP A 1 86 ? -22.127 2.436 18.568 1.00 46.81 86 TRP A CA 1
ATOM 635 C C . TRP A 1 86 ? -21.040 2.853 17.557 1.00 46.81 86 TRP A C 1
ATOM 637 O O . TRP A 1 86 ? -20.181 2.049 17.205 1.00 46.81 86 TRP A O 1
ATOM 647 N N . GLU A 1 87 ? -21.008 4.119 17.129 1.00 46.56 87 GLU A N 1
ATOM 648 C CA . GLU A 1 87 ? -20.070 4.592 16.094 1.00 46.56 87 GLU A CA 1
ATOM 649 C C . GLU A 1 87 ? -18.686 5.023 16.624 1.00 46.56 87 GLU A C 1
ATOM 651 O O . GLU A 1 87 ? -17.752 5.188 15.844 1.00 46.56 87 GLU A O 1
ATOM 656 N N . TRP A 1 88 ? -18.510 5.171 17.944 1.00 50.12 88 TRP A N 1
ATOM 657 C CA . TRP A 1 88 ? -17.350 5.872 18.536 1.00 50.12 88 TRP A CA 1
ATOM 658 C C . TRP A 1 88 ? -16.316 4.952 19.209 1.00 50.12 88 TRP A C 1
ATOM 660 O O . TRP A 1 88 ? -15.349 5.418 19.816 1.00 50.12 88 TRP A O 1
ATOM 670 N N . GLY A 1 89 ? -16.492 3.636 19.077 1.00 57.53 89 GLY A N 1
ATOM 671 C CA . GLY A 1 89 ? -15.573 2.624 19.593 1.00 57.53 89 GLY A CA 1
ATOM 672 C C . GLY A 1 89 ? -15.688 2.361 21.108 1.00 57.53 89 GLY A C 1
ATOM 673 O O . GLY A 1 89 ? -16.177 3.190 21.879 1.00 57.53 89 GLY A O 1
ATOM 674 N N . PRO A 1 90 ? -15.215 1.192 21.574 1.00 61.00 90 PRO A N 1
ATOM 675 C CA . PRO A 1 90 ? -15.524 0.660 22.907 1.00 61.00 90 PRO A CA 1
ATOM 676 C C . PRO A 1 90 ? -14.953 1.490 24.069 1.00 61.00 90 PRO A C 1
ATOM 678 O O . PRO A 1 90 ? -15.554 1.553 25.139 1.00 61.00 90 PRO A O 1
ATOM 681 N N . MET A 1 91 ? -13.829 2.187 23.876 1.00 51.22 91 MET A N 1
ATOM 682 C CA . MET A 1 91 ? -13.195 2.966 24.950 1.00 51.22 91 MET A CA 1
ATOM 683 C C . MET A 1 91 ? -13.968 4.243 25.308 1.00 51.22 91 MET A C 1
ATOM 685 O O . MET A 1 91 ? -14.049 4.599 26.485 1.00 51.22 91 MET A O 1
ATOM 689 N N . ALA A 1 92 ? -14.590 4.910 24.330 1.00 57.88 92 ALA A N 1
ATOM 690 C CA . ALA A 1 92 ? -15.415 6.092 24.591 1.00 57.88 92 ALA A CA 1
ATOM 691 C C . ALA A 1 92 ? -16.685 5.720 25.381 1.00 57.88 92 ALA A C 1
ATOM 693 O O . ALA A 1 92 ? -17.111 6.455 26.278 1.00 57.88 92 ALA A O 1
ATOM 694 N N . VAL A 1 93 ? -17.230 4.531 25.096 1.00 63.34 93 VAL A N 1
ATOM 695 C CA . VAL A 1 93 ? -18.364 3.920 25.801 1.00 63.34 93 VAL A CA 1
ATOM 696 C C . VAL A 1 93 ? -18.007 3.634 27.260 1.00 63.34 93 VAL A C 1
ATOM 698 O O . VAL A 1 93 ? -18.746 4.040 28.156 1.00 63.34 93 VAL A O 1
ATOM 701 N N . ILE A 1 94 ? -16.850 3.015 27.517 1.00 66.25 94 ILE A N 1
ATOM 702 C CA . ILE A 1 94 ? -16.394 2.664 28.873 1.00 66.25 94 ILE A CA 1
ATOM 703 C C . ILE A 1 94 ? -16.167 3.916 29.728 1.00 66.25 94 ILE A C 1
ATOM 705 O O . ILE A 1 94 ? -16.650 3.977 30.860 1.00 66.25 94 ILE A O 1
ATOM 709 N N . VAL A 1 95 ? -15.497 4.945 29.197 1.00 63.47 95 VAL A N 1
ATOM 710 C CA . VAL A 1 95 ? -15.229 6.187 29.946 1.00 63.47 95 VAL A CA 1
ATOM 711 C C . VAL A 1 95 ? -16.535 6.906 30.295 1.00 63.47 95 VAL A C 1
ATOM 713 O O . VAL A 1 95 ? -16.723 7.316 31.442 1.00 63.47 95 VAL A O 1
ATOM 716 N N . ARG A 1 96 ? -17.483 7.006 29.351 1.00 62.09 96 ARG A N 1
ATOM 717 C CA . ARG A 1 96 ? -18.790 7.634 29.608 1.00 62.09 96 ARG A CA 1
ATOM 718 C C . ARG A 1 96 ? -19.652 6.817 30.577 1.00 62.09 96 ARG A C 1
ATOM 720 O O . ARG A 1 96 ? -20.246 7.413 31.471 1.00 62.09 96 ARG A O 1
ATOM 727 N N . LEU A 1 97 ? -19.663 5.483 30.481 1.00 66.31 97 LEU A N 1
ATOM 728 C CA . LEU A 1 97 ? -20.347 4.604 31.443 1.00 66.31 97 LEU A CA 1
ATOM 729 C C . LEU A 1 97 ? -19.775 4.736 32.853 1.00 66.31 97 LEU A C 1
ATOM 731 O O . LEU A 1 97 ? -20.534 4.867 33.810 1.00 66.31 97 LEU A O 1
ATOM 735 N N . THR A 1 98 ? -18.448 4.752 32.981 1.00 68.94 98 THR A N 1
ATOM 736 C CA . THR A 1 98 ? -17.768 4.894 34.277 1.00 68.94 98 THR A CA 1
ATOM 737 C C . THR A 1 98 ? -18.124 6.227 34.929 1.00 68.94 98 THR A C 1
ATOM 739 O O . THR A 1 98 ? -18.458 6.271 36.108 1.00 68.94 98 THR A O 1
ATOM 742 N N . ILE A 1 99 ? -18.145 7.317 34.158 1.00 62.03 99 ILE A N 1
ATOM 743 C CA . ILE A 1 99 ? -18.510 8.644 34.670 1.00 62.03 99 ILE A CA 1
ATOM 744 C C . ILE A 1 99 ? -20.007 8.718 35.015 1.00 62.03 99 ILE A C 1
ATOM 746 O O . ILE A 1 99 ? -20.357 9.254 36.066 1.00 62.03 99 ILE A O 1
ATOM 750 N N . CYS A 1 100 ? -20.898 8.142 34.200 1.00 66.88 100 CYS A N 1
ATOM 751 C CA . CYS A 1 100 ? -22.323 8.036 34.536 1.00 66.88 100 CYS A CA 1
ATOM 752 C C . CYS A 1 100 ? -22.543 7.236 35.829 1.00 66.88 100 CYS A C 1
ATOM 754 O O . CYS A 1 100 ? -23.336 7.645 36.673 1.00 66.88 100 CYS A O 1
ATOM 756 N N . LEU A 1 101 ? -21.816 6.136 36.029 1.00 67.81 101 LEU A N 1
ATOM 757 C CA . LEU A 1 101 ? -21.902 5.336 37.250 1.00 67.81 101 LEU A CA 1
ATOM 758 C C . LEU A 1 101 ? -21.347 6.079 38.471 1.00 67.81 101 LEU A C 1
ATOM 760 O O . LEU A 1 101 ? -21.961 6.040 39.530 1.00 67.81 101 LEU A O 1
ATOM 764 N N . VAL A 1 102 ? -20.231 6.796 38.332 1.00 66.44 102 VAL A N 1
ATOM 765 C CA . VAL A 1 102 ? -19.576 7.492 39.453 1.00 66.44 102 VAL A CA 1
ATOM 766 C C . VAL A 1 102 ? -20.271 8.807 39.821 1.00 66.44 102 VAL A C 1
ATOM 768 O O . VAL A 1 102 ? -20.235 9.199 40.980 1.00 66.44 102 VAL A O 1
ATOM 771 N N . VAL A 1 103 ? -20.921 9.498 38.880 1.00 64.56 103 VAL A N 1
ATOM 772 C CA . VAL A 1 103 ? -21.527 10.820 39.136 1.00 64.56 103 VAL A CA 1
ATOM 773 C C . VAL A 1 103 ? -23.048 10.744 39.242 1.00 64.56 103 VAL A C 1
ATOM 775 O O . VAL A 1 103 ? -23.635 11.326 40.155 1.00 64.56 103 VAL A O 1
ATOM 778 N N . LEU A 1 104 ? -23.707 10.013 38.339 1.00 67.00 104 LEU A N 1
ATOM 779 C CA . LEU A 1 104 ? -25.168 9.995 38.266 1.00 67.00 104 LEU A CA 1
ATOM 780 C C . LEU A 1 104 ? -25.777 9.118 39.367 1.00 67.00 104 LEU A C 1
ATOM 782 O O . LEU A 1 104 ? -26.773 9.507 39.973 1.00 67.00 104 LEU A O 1
ATOM 786 N N . VAL A 1 105 ? -25.173 7.959 39.664 1.00 68.69 105 VAL A N 1
ATOM 787 C CA . VAL A 1 105 ? -25.694 7.039 40.692 1.00 68.69 105 VAL A CA 1
ATOM 788 C C . VAL A 1 105 ? -25.619 7.662 42.091 1.00 68.69 105 VAL A C 1
ATOM 790 O O . VAL A 1 105 ? -26.647 7.652 42.774 1.00 68.69 105 VAL A O 1
ATOM 793 N N . PRO A 1 106 ? -24.506 8.297 42.519 1.00 68.00 106 PRO A N 1
ATOM 794 C CA . PRO A 1 106 ? -24.474 8.994 43.804 1.00 68.00 106 PRO A CA 1
ATOM 795 C C . PRO A 1 106 ? -25.401 10.209 43.853 1.00 68.00 106 PRO A C 1
ATOM 797 O O . PRO A 1 106 ? -26.021 10.444 44.886 1.00 68.00 106 PRO A O 1
ATOM 800 N N . ALA A 1 107 ? -25.572 10.943 42.746 1.00 62.69 107 ALA A N 1
ATOM 801 C CA . ALA A 1 107 ? -26.508 12.068 42.683 1.00 62.69 107 ALA A CA 1
ATOM 802 C C . ALA A 1 107 ? -27.974 11.618 42.834 1.00 62.69 107 ALA A C 1
ATOM 804 O O . ALA A 1 107 ? -28.739 12.239 43.574 1.00 62.69 107 ALA A O 1
ATOM 805 N N . ILE A 1 108 ? -28.364 10.511 42.191 1.00 68.12 108 ILE A N 1
ATOM 806 C CA . ILE A 1 108 ? -29.706 9.919 42.321 1.00 68.12 108 ILE A CA 1
ATOM 807 C C . ILE A 1 108 ? -29.917 9.350 43.731 1.00 68.12 108 ILE A C 1
ATOM 809 O O . ILE A 1 108 ? -30.991 9.533 44.310 1.00 68.12 108 ILE A O 1
ATOM 813 N N . ALA A 1 109 ? -28.906 8.690 44.305 1.00 68.69 109 ALA A N 1
ATOM 814 C CA . ALA A 1 109 ? -28.958 8.163 45.668 1.00 68.69 109 ALA A CA 1
ATOM 815 C C . ALA A 1 109 ? -29.098 9.287 46.708 1.00 68.69 109 ALA A C 1
ATOM 817 O O . ALA A 1 109 ? -29.963 9.214 47.580 1.00 68.69 109 ALA A O 1
ATOM 818 N N . ALA A 1 110 ? -28.324 10.366 46.569 1.00 64.88 110 ALA A N 1
ATOM 819 C CA . ALA A 1 110 ? -28.390 11.532 47.444 1.00 64.88 110 ALA A CA 1
ATOM 820 C C . ALA A 1 110 ? -29.709 12.317 47.287 1.00 64.88 110 ALA A C 1
ATOM 822 O O . ALA A 1 110 ? -30.238 12.836 48.271 1.00 64.88 110 ALA A O 1
ATOM 823 N N . TRP A 1 111 ? -30.287 12.351 46.077 1.00 65.81 111 TRP A N 1
ATOM 824 C CA . TRP A 1 111 ? -31.622 12.913 45.845 1.00 65.81 111 TRP A CA 1
ATOM 825 C C . TRP A 1 111 ? -32.712 12.088 46.541 1.00 65.81 111 TRP A C 1
ATOM 827 O O . TRP A 1 111 ? -33.552 12.652 47.242 1.00 65.81 111 TRP A O 1
ATOM 837 N N . ARG A 1 112 ? -32.666 10.752 46.423 1.00 69.88 112 ARG A N 1
ATOM 838 C CA . ARG A 1 112 ? -33.605 9.846 47.110 1.00 69.88 112 ARG A CA 1
ATOM 839 C C . ARG A 1 112 ? -33.484 9.885 48.629 1.00 69.88 112 ARG A C 1
ATOM 841 O O . ARG A 1 112 ? -34.496 9.742 49.305 1.00 69.88 112 ARG A O 1
ATOM 848 N N . ALA A 1 113 ? -32.283 10.103 49.158 1.00 74.50 113 ALA A N 1
ATOM 849 C CA . ALA A 1 113 ? -32.055 10.237 50.593 1.00 74.50 113 ALA A CA 1
ATOM 850 C C . ALA A 1 113 ? -32.626 11.544 51.181 1.00 74.50 113 ALA A C 1
ATOM 852 O O . ALA A 1 113 ? -32.598 11.727 52.394 1.00 74.50 113 ALA A O 1
ATOM 853 N N . GLY A 1 114 ? -33.131 12.467 50.349 1.00 68.50 114 GLY A N 1
ATOM 854 C CA . GLY A 1 114 ? -33.665 13.754 50.803 1.00 68.50 114 GLY A CA 1
ATOM 855 C C . GLY A 1 114 ? -32.586 14.730 51.281 1.00 68.50 114 GLY A C 1
ATOM 856 O O . GLY A 1 114 ? -32.906 15.781 51.826 1.00 68.50 114 GLY A O 1
ATOM 857 N N . TRP A 1 115 ? -31.307 14.415 51.055 1.00 62.31 115 TRP A N 1
ATOM 858 C CA . TRP A 1 115 ? -30.158 15.210 51.511 1.00 62.31 115 TRP A CA 1
ATOM 859 C C . TRP A 1 115 ? -29.940 16.487 50.686 1.00 62.31 115 TRP A C 1
ATOM 861 O O . TRP A 1 115 ? -29.059 17.293 50.971 1.00 62.31 115 TRP A O 1
ATOM 871 N N . ILE A 1 116 ? -30.739 16.687 49.639 1.00 51.94 116 ILE A N 1
ATOM 872 C CA . ILE A 1 116 ? -30.501 17.686 48.603 1.00 51.94 116 ILE A CA 1
ATOM 873 C C . ILE A 1 116 ? -31.680 18.663 48.570 1.00 51.94 116 ILE A C 1
ATOM 875 O O . ILE A 1 116 ? -32.648 18.484 47.837 1.00 51.94 116 ILE A O 1
ATOM 879 N N . GLY A 1 117 ? -31.548 19.772 49.300 1.00 54.88 117 GLY A N 1
ATOM 880 C CA . GLY A 1 117 ? -32.302 21.012 49.056 1.00 54.88 117 GLY A CA 1
ATOM 881 C C . GLY A 1 117 ? -31.805 21.787 47.823 1.00 54.88 117 GLY A C 1
ATOM 882 O O . GLY A 1 117 ? -31.908 23.008 47.770 1.00 54.88 117 GLY A O 1
ATOM 883 N N . THR A 1 118 ? -31.170 21.120 46.853 1.00 54.62 118 THR A N 1
ATOM 884 C CA . THR A 1 118 ? -30.249 21.761 45.907 1.00 54.62 118 THR A CA 1
ATOM 885 C C . THR A 1 118 ? -30.461 21.328 44.454 1.00 54.62 118 THR A C 1
ATOM 887 O O . THR A 1 118 ? -29.657 20.632 43.842 1.00 54.62 118 THR A O 1
ATOM 890 N N . THR A 1 119 ? -31.513 21.861 43.830 1.00 58.97 119 THR A N 1
ATOM 891 C CA . THR A 1 119 ? -31.632 21.890 42.359 1.00 58.97 119 THR A CA 1
ATOM 892 C C . THR A 1 119 ? -30.401 22.534 41.707 1.00 58.97 119 THR A C 1
ATOM 894 O O . THR A 1 119 ? -29.952 22.086 40.658 1.00 58.97 119 THR A O 1
ATOM 897 N N . ARG A 1 120 ? -29.783 23.531 42.358 1.00 60.25 120 ARG A N 1
ATOM 898 C CA . ARG A 1 120 ? -28.589 24.234 41.854 1.00 60.25 120 ARG A CA 1
ATOM 899 C C . ARG A 1 120 ? -27.367 23.331 41.628 1.00 60.25 120 ARG A C 1
ATOM 901 O O . ARG A 1 120 ? -26.695 23.507 40.618 1.00 60.25 120 ARG A O 1
ATOM 908 N N . TRP A 1 121 ? -27.085 22.361 42.502 1.00 64.88 121 TRP A N 1
ATOM 909 C CA . TRP A 1 121 ? -25.912 21.485 42.338 1.00 64.88 121 TRP A CA 1
ATOM 910 C C . TRP A 1 121 ? -26.099 20.463 41.216 1.00 64.88 121 TRP A C 1
ATOM 912 O O . TRP A 1 121 ? -25.165 20.218 40.457 1.00 64.88 121 TRP A O 1
ATOM 922 N N . ALA A 1 122 ? -27.314 19.936 41.049 1.00 64.56 122 ALA A N 1
ATOM 923 C CA . ALA A 1 122 ? -27.643 19.067 39.921 1.00 64.56 122 ALA A CA 1
ATOM 924 C C . ALA A 1 122 ? -27.490 19.803 38.576 1.00 64.56 122 ALA A C 1
ATOM 926 O O . ALA A 1 122 ? -26.921 19.255 37.633 1.00 64.56 122 ALA A O 1
ATOM 927 N N . TRP A 1 123 ? -27.919 21.069 38.506 1.00 67.06 123 TRP A N 1
ATOM 928 C CA . TRP A 1 123 ? -27.719 21.911 37.323 1.00 67.06 123 TRP A CA 1
ATOM 929 C C . TRP A 1 123 ? -26.241 22.194 37.044 1.00 67.06 123 TRP A C 1
ATOM 931 O O . TRP A 1 123 ? -25.811 22.070 35.900 1.00 67.06 123 TRP A O 1
ATOM 941 N N . LEU A 1 124 ? -25.448 22.508 38.073 1.00 72.25 124 LEU A N 1
ATOM 942 C CA . LEU A 1 124 ? -24.005 22.713 37.921 1.00 72.25 124 LEU A CA 1
ATOM 943 C C . LEU A 1 124 ? -23.294 21.447 37.433 1.00 72.25 124 LEU A C 1
ATOM 945 O O . LEU A 1 124 ? -22.437 21.543 36.561 1.00 72.25 124 LEU A O 1
ATOM 949 N N . LEU A 1 125 ? -23.684 20.267 37.923 1.00 71.56 125 LEU A N 1
ATOM 950 C CA . LEU A 1 125 ? -23.150 18.987 37.450 1.00 71.56 125 LEU A CA 1
ATOM 951 C C . LEU A 1 125 ? -23.539 18.695 35.995 1.00 71.56 125 LEU A C 1
ATOM 953 O O . LEU A 1 125 ? -22.696 18.235 35.231 1.00 71.56 125 LEU A O 1
ATOM 957 N N . CYS A 1 126 ? -24.771 19.006 35.580 1.00 69.12 126 CYS A N 1
ATOM 958 C CA . CYS A 1 126 ? -25.201 18.833 34.187 1.00 69.12 126 CYS A CA 1
ATOM 959 C C . CYS A 1 126 ? -24.481 19.799 33.233 1.00 69.12 126 CYS A C 1
ATOM 961 O O . CYS A 1 126 ? -24.064 19.393 32.152 1.00 69.12 126 CYS A O 1
ATOM 963 N N . ILE A 1 127 ? -24.295 21.060 33.637 1.00 72.44 127 ILE A N 1
ATOM 964 C CA . ILE A 1 127 ? -23.532 22.051 32.863 1.00 72.44 127 ILE A CA 1
ATOM 965 C C . ILE A 1 127 ? -22.060 21.637 32.787 1.00 72.44 127 ILE A C 1
ATOM 967 O O . ILE A 1 127 ? -21.482 21.637 31.703 1.00 72.44 127 ILE A O 1
ATOM 971 N N . ALA A 1 128 ? -21.464 21.220 33.908 1.00 73.19 128 ALA A N 1
ATOM 972 C CA . ALA A 1 128 ? -20.101 20.704 33.935 1.00 73.19 128 ALA A CA 1
ATOM 973 C C . ALA A 1 128 ? -19.948 19.472 33.032 1.00 73.19 128 ALA A C 1
ATOM 975 O O . ALA A 1 128 ? -18.965 19.385 32.305 1.00 73.19 128 ALA A O 1
ATOM 976 N N . TRP A 1 129 ? -20.930 18.563 33.012 1.00 72.12 129 TRP A N 1
ATOM 977 C CA . TRP 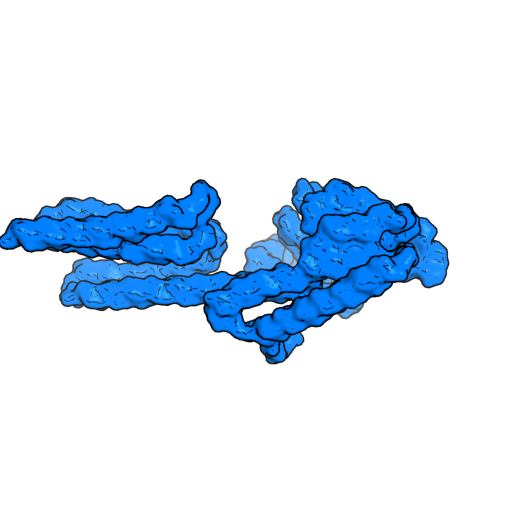A 1 129 ? -20.953 17.398 32.125 1.00 72.12 129 TRP A CA 1
ATOM 978 C C . TRP A 1 129 ? -21.055 17.784 30.647 1.00 72.12 129 TRP A C 1
ATOM 980 O O . TRP A 1 129 ? -20.269 17.288 29.843 1.00 72.12 129 TRP A O 1
ATOM 990 N N . ALA A 1 130 ? -21.958 18.702 30.289 1.00 69.69 130 ALA A N 1
ATOM 991 C CA . ALA A 1 130 ? -22.089 19.194 28.919 1.00 69.69 130 ALA A CA 1
ATOM 992 C C . ALA A 1 130 ? -20.775 19.832 28.434 1.00 69.69 130 ALA A C 1
ATOM 994 O O . ALA A 1 130 ? -20.286 19.497 27.354 1.00 69.69 130 ALA A O 1
ATOM 995 N N . LEU A 1 131 ? -20.142 20.658 29.274 1.00 68.94 131 LEU A N 1
ATOM 996 C CA . LEU A 1 131 ? -18.845 21.269 28.978 1.00 68.94 131 LEU A CA 1
ATOM 997 C C . LEU A 1 131 ? -17.721 20.226 28.872 1.00 68.94 131 LEU A C 1
ATOM 999 O O . LEU A 1 131 ? -16.953 20.264 27.912 1.00 68.94 131 LEU A O 1
ATOM 1003 N N . LEU A 1 132 ? -17.638 19.262 29.798 1.00 72.38 132 LEU A N 1
ATOM 1004 C CA . LEU A 1 132 ? -16.630 18.196 29.737 1.00 72.38 132 LEU A CA 1
ATOM 1005 C C . LEU A 1 132 ? -16.807 17.323 28.492 1.00 72.38 132 LEU A C 1
ATOM 1007 O O . LEU A 1 132 ? -15.821 16.940 27.870 1.00 72.38 132 LEU A O 1
ATOM 1011 N N . SER A 1 133 ? -18.051 17.005 28.127 1.00 70.19 133 SER A N 1
ATOM 1012 C CA . SER A 1 133 ? -18.352 16.147 26.981 1.00 70.19 133 SER A CA 1
ATOM 1013 C C . SER A 1 133 ? -17.894 16.776 25.664 1.00 70.19 133 SER A C 1
ATOM 1015 O O . SER A 1 133 ? -17.218 16.096 24.894 1.00 70.19 133 SER A O 1
ATOM 1017 N N . GLY A 1 134 ? -18.135 18.080 25.469 1.00 68.81 134 GLY A N 1
ATOM 1018 C CA . GLY A 1 134 ? -17.653 18.819 24.302 1.00 68.81 134 GLY A CA 1
ATOM 1019 C C . GLY A 1 134 ? -16.126 18.935 24.262 1.00 68.81 134 GLY A C 1
ATOM 1020 O O . GLY A 1 134 ? -15.520 18.744 23.212 1.00 68.81 134 GLY A O 1
ATOM 1021 N N . VAL A 1 135 ? -15.474 19.161 25.411 1.00 70.25 135 VAL A N 1
ATOM 1022 C CA . VAL A 1 135 ? -13.999 19.196 25.492 1.00 70.25 135 VAL A CA 1
ATOM 1023 C C . VAL A 1 135 ? -13.383 17.837 25.151 1.00 70.25 135 VAL A C 1
ATOM 1025 O O . VAL A 1 135 ? -12.368 17.774 24.456 1.00 70.25 135 VAL A O 1
ATOM 1028 N N . MET A 1 136 ? -13.981 16.743 25.625 1.00 71.81 136 MET A N 1
ATOM 1029 C CA . MET A 1 136 ? -13.510 15.393 25.316 1.00 71.81 136 MET A CA 1
ATOM 1030 C C . MET A 1 136 ? -13.707 15.057 23.837 1.00 71.81 136 MET A C 1
ATOM 1032 O O . MET A 1 136 ? -12.812 14.474 23.235 1.00 71.81 136 MET A O 1
ATOM 1036 N N . GLU A 1 137 ? -14.829 15.453 23.239 1.00 70.38 137 GLU A N 1
ATOM 1037 C CA . GLU A 1 137 ? -15.115 15.231 21.818 1.00 70.38 137 GLU A CA 1
ATOM 1038 C C . GLU A 1 137 ? -14.122 15.971 20.913 1.00 70.38 137 GLU A C 1
ATOM 1040 O O . GLU A 1 137 ? -13.522 15.357 20.034 1.00 70.38 137 GLU A O 1
ATOM 1045 N N . VAL A 1 138 ? -13.831 17.244 21.210 1.00 69.38 138 VAL A N 1
ATOM 1046 C CA . VAL A 1 138 ? -12.797 18.023 20.505 1.00 69.38 138 VAL A CA 1
ATOM 1047 C C . VAL A 1 138 ? -11.415 17.375 20.639 1.00 69.38 138 VAL A C 1
ATOM 1049 O O . VAL A 1 138 ? -10.671 17.312 19.662 1.00 69.38 138 VAL A O 1
ATOM 1052 N N . LYS A 1 139 ? -11.063 16.848 21.821 1.00 72.75 139 LYS A N 1
ATOM 1053 C CA . LYS A 1 139 ? -9.786 16.142 22.023 1.00 72.75 139 LYS A CA 1
ATOM 1054 C C . LYS A 1 139 ? -9.709 14.823 21.256 1.00 72.75 139 LYS A C 1
ATOM 1056 O O . LYS A 1 139 ? -8.662 14.527 20.684 1.00 72.75 139 LYS A O 1
ATOM 1061 N N . PHE A 1 140 ? -10.780 14.031 21.251 1.00 72.25 140 PHE A N 1
ATOM 1062 C CA . PHE A 1 140 ? -10.818 12.757 20.532 1.00 72.25 140 PHE A CA 1
ATOM 1063 C C . PHE A 1 140 ? -10.764 12.964 19.020 1.00 72.25 140 PHE A C 1
ATOM 1065 O O . PHE A 1 140 ? -9.966 12.305 18.352 1.00 72.25 140 PHE A O 1
ATOM 1072 N N . GLU A 1 141 ? -11.551 13.904 18.493 1.00 74.56 141 GLU A N 1
ATOM 1073 C CA . GLU A 1 141 ? -11.536 14.223 17.066 1.00 74.56 141 GLU A CA 1
ATOM 1074 C C . GLU A 1 141 ? -10.194 14.845 16.664 1.00 74.56 141 GLU A C 1
ATOM 1076 O O . GLU A 1 141 ? -9.603 14.429 15.672 1.00 74.56 141 GLU A O 1
ATOM 1081 N N . GLY A 1 142 ? -9.631 15.732 17.493 1.00 72.75 142 GLY A N 1
ATOM 1082 C CA . GLY A 1 142 ? -8.281 16.264 17.305 1.00 72.75 142 GLY A CA 1
ATOM 1083 C C . GLY A 1 142 ? -7.222 15.160 17.211 1.00 72.75 142 GLY A C 1
ATOM 1084 O O . GLY A 1 142 ? -6.462 15.126 16.250 1.00 72.75 142 GLY A O 1
ATOM 1085 N N . ALA A 1 143 ? -7.227 14.197 18.137 1.00 72.88 143 ALA A N 1
ATOM 1086 C CA . ALA A 1 143 ? -6.290 13.069 18.128 1.00 72.88 143 ALA A CA 1
ATOM 1087 C C . ALA A 1 143 ? -6.504 12.101 16.947 1.00 72.88 143 ALA A C 1
ATOM 1089 O O . ALA A 1 143 ? -5.573 11.414 16.510 1.00 72.88 143 ALA A O 1
ATOM 1090 N N . ARG A 1 144 ? -7.733 11.990 16.428 1.00 80.06 144 ARG A N 1
ATOM 1091 C CA . ARG A 1 144 ? -8.015 11.213 15.214 1.00 80.06 144 ARG A CA 1
ATOM 1092 C C . ARG A 1 144 ? -7.455 11.918 13.982 1.00 80.06 144 ARG A C 1
ATOM 1094 O O . ARG A 1 144 ? -6.673 11.317 13.249 1.00 80.06 144 ARG A O 1
ATOM 1101 N N . VAL A 1 145 ? -7.798 13.190 13.799 1.00 77.06 145 VAL A N 1
ATOM 1102 C CA . VAL A 1 145 ? -7.377 13.999 12.649 1.00 77.06 145 VAL A CA 1
ATOM 1103 C C . VAL A 1 145 ? -5.861 14.217 12.650 1.00 77.06 145 VAL A C 1
ATOM 1105 O O . VAL A 1 145 ? -5.241 14.200 11.592 1.00 77.06 145 VAL A O 1
ATOM 1108 N N . GLU A 1 146 ? -5.230 14.336 13.820 1.00 75.00 146 GLU A N 1
ATOM 1109 C CA . GLU A 1 146 ? -3.770 14.369 13.970 1.00 75.00 146 GLU A CA 1
ATOM 1110 C C . GLU A 1 146 ? -3.108 13.094 13.428 1.00 75.00 146 GLU A C 1
ATOM 1112 O O . GLU A 1 146 ? -2.162 13.178 12.643 1.00 75.00 146 GLU A O 1
ATOM 1117 N N . ARG A 1 147 ? -3.631 11.909 13.772 1.00 75.50 147 ARG A N 1
ATOM 1118 C CA . ARG A 1 147 ? -3.129 10.635 13.226 1.00 75.50 147 ARG A CA 1
ATOM 1119 C C . ARG A 1 147 ? -3.309 10.556 11.714 1.00 75.50 147 ARG A C 1
ATOM 1121 O O . ARG A 1 147 ? -2.364 10.211 11.007 1.00 75.50 147 ARG A O 1
ATOM 1128 N N . GLU A 1 148 ? -4.487 10.923 11.215 1.00 76.88 148 GLU A N 1
ATOM 1129 C CA . GLU A 1 148 ? -4.759 10.953 9.775 1.00 76.88 148 GLU A CA 1
ATOM 1130 C C . GLU A 1 148 ? -3.831 11.938 9.047 1.00 76.88 148 GLU A C 1
ATOM 1132 O O . GLU A 1 148 ? -3.331 11.638 7.964 1.00 76.88 148 GLU A O 1
ATOM 1137 N N . LEU A 1 149 ? -3.541 13.096 9.643 1.00 75.00 149 LEU A N 1
ATOM 1138 C CA . LEU A 1 149 ? -2.604 14.077 9.106 1.00 75.00 149 LEU A CA 1
ATOM 1139 C C . LEU A 1 149 ? -1.173 13.540 9.049 1.00 75.00 149 LEU A C 1
ATOM 1141 O O . LEU A 1 149 ? -0.517 13.667 8.017 1.00 75.00 149 LEU A O 1
ATOM 1145 N N . ILE A 1 150 ? -0.692 12.913 10.123 1.00 72.44 150 ILE A N 1
ATOM 1146 C CA . ILE A 1 150 ? 0.626 12.266 10.146 1.00 72.44 150 ILE A CA 1
ATOM 1147 C C . ILE A 1 150 ? 0.723 11.225 9.026 1.00 72.44 150 ILE A C 1
ATOM 1149 O O . ILE A 1 150 ? 1.723 11.183 8.307 1.00 72.44 150 ILE A O 1
ATOM 1153 N N . ASP A 1 151 ? -0.321 10.421 8.835 1.00 73.56 151 ASP A N 1
ATOM 1154 C CA . ASP A 1 151 ? -0.366 9.424 7.769 1.00 73.56 151 ASP A CA 1
ATOM 1155 C C . ASP A 1 151 ? -0.382 10.060 6.375 1.00 73.56 151 ASP A C 1
ATOM 1157 O O . ASP A 1 151 ? 0.298 9.567 5.472 1.00 73.56 151 ASP A O 1
ATOM 1161 N N . CYS A 1 152 ? -1.097 11.171 6.186 1.00 71.31 152 CYS A N 1
ATOM 1162 C CA . CYS A 1 152 ? -1.088 11.921 4.927 1.00 71.31 152 CYS A CA 1
ATOM 1163 C C . CYS A 1 152 ? 0.297 12.511 4.632 1.00 71.31 152 CYS A C 1
ATOM 1165 O O . CYS A 1 152 ? 0.780 12.411 3.504 1.00 71.31 152 CYS A O 1
ATOM 1167 N N . LEU A 1 153 ? 0.975 13.054 5.649 1.00 69.31 153 LEU A N 1
ATOM 1168 C CA . LEU A 1 153 ? 2.335 13.583 5.528 1.00 69.31 153 LEU A CA 1
ATOM 1169 C C . LEU A 1 153 ? 3.351 12.482 5.199 1.00 69.31 153 LEU A C 1
ATOM 1171 O O . LEU A 1 153 ? 4.222 12.703 4.358 1.00 69.31 153 LEU A O 1
ATOM 1175 N N . LYS A 1 154 ? 3.224 11.293 5.804 1.00 69.69 154 LYS A N 1
ATOM 1176 C CA . LYS A 1 154 ? 4.050 10.117 5.473 1.00 69.69 154 LYS A CA 1
ATOM 1177 C C . LYS A 1 154 ? 3.826 9.634 4.040 1.00 69.69 154 LYS A C 1
ATOM 1179 O O . LYS A 1 154 ? 4.771 9.203 3.392 1.00 69.69 154 LYS A O 1
ATOM 1184 N N . LYS A 1 155 ? 2.587 9.712 3.549 1.00 66.62 155 LYS A N 1
ATOM 1185 C CA . LYS A 1 155 ? 2.205 9.333 2.177 1.00 66.62 155 LYS A CA 1
ATOM 1186 C C . LYS A 1 155 ? 2.468 10.431 1.142 1.00 66.62 155 LYS A C 1
ATOM 1188 O O . LYS A 1 155 ? 2.135 10.242 -0.020 1.00 66.62 155 LYS A O 1
ATOM 1193 N N . GLU A 1 156 ? 3.016 11.575 1.557 1.00 68.94 156 GLU A N 1
ATOM 1194 C CA . GLU A 1 156 ? 3.195 12.772 0.725 1.00 68.94 156 GLU A CA 1
ATOM 1195 C C . GLU A 1 156 ? 1.904 13.275 0.041 1.00 68.94 156 GLU A C 1
ATOM 1197 O O . GLU A 1 156 ? 1.976 14.009 -0.946 1.00 68.94 156 GLU A O 1
ATOM 1202 N N . SER A 1 157 ? 0.722 12.933 0.577 1.00 70.25 157 SER A N 1
ATOM 1203 C CA . SER A 1 157 ? -0.562 13.471 0.107 1.00 70.25 157 SER A CA 1
ATOM 1204 C C . SER A 1 157 ? -0.799 14.827 0.759 1.00 70.25 157 SER A C 1
ATOM 1206 O O . SER A 1 157 ? -1.324 14.935 1.870 1.00 70.25 157 SER A O 1
ATOM 1208 N N . ILE A 1 158 ? -0.334 15.886 0.101 1.00 69.38 158 ILE A N 1
ATOM 1209 C CA . ILE A 1 158 ? -0.291 17.223 0.703 1.00 69.38 158 ILE A CA 1
ATOM 1210 C C . ILE A 1 158 ? -1.666 17.899 0.669 1.00 69.38 158 ILE A C 1
ATOM 1212 O O . ILE A 1 158 ? -1.967 18.705 1.548 1.00 69.38 158 ILE A O 1
ATOM 1216 N N . SER A 1 159 ? -2.531 17.540 -0.283 1.00 68.69 159 SER A N 1
ATOM 1217 C CA . SER A 1 159 ? -3.929 17.987 -0.313 1.00 68.69 159 SER A CA 1
ATOM 1218 C C . SER A 1 159 ? -4.730 17.446 0.875 1.00 68.69 159 SER A C 1
ATOM 1220 O O . SER A 1 159 ? -5.393 18.220 1.567 1.00 68.69 159 SER A O 1
ATOM 1222 N N . ASP A 1 160 ? -4.625 16.146 1.158 1.00 72.50 160 ASP A N 1
ATOM 1223 C CA . ASP A 1 160 ? -5.304 15.525 2.301 1.00 72.50 160 ASP A CA 1
ATOM 1224 C C . ASP A 1 160 ? -4.705 16.009 3.625 1.00 72.50 160 ASP A C 1
ATOM 1226 O O . ASP A 1 160 ? -5.432 16.315 4.572 1.00 72.50 160 ASP A O 1
ATOM 1230 N N . ALA A 1 161 ? -3.377 16.178 3.670 1.00 73.56 161 ALA A N 1
ATOM 1231 C CA . ALA A 1 161 ? -2.706 16.777 4.816 1.00 73.56 161 ALA A CA 1
ATOM 1232 C C . ALA A 1 161 ? -3.209 18.205 5.088 1.00 73.56 161 ALA A C 1
ATOM 1234 O O . ALA A 1 161 ? -3.445 18.571 6.234 1.00 73.56 161 ALA A O 1
ATOM 1235 N N . LEU A 1 162 ? -3.429 19.016 4.052 1.00 71.00 162 LEU A N 1
ATOM 1236 C CA . LEU A 1 162 ? -3.981 20.359 4.218 1.00 71.00 162 LEU A CA 1
ATOM 1237 C C . LEU A 1 162 ? -5.413 20.322 4.757 1.00 71.00 162 LEU A C 1
ATOM 1239 O O . LEU A 1 162 ? -5.723 21.056 5.689 1.00 71.00 162 LEU A O 1
ATOM 1243 N N . ARG A 1 163 ? -6.265 19.446 4.213 1.00 76.19 163 ARG A N 1
ATOM 1244 C CA . ARG A 1 163 ? -7.645 19.291 4.685 1.00 76.19 163 ARG A CA 1
ATOM 1245 C C . ARG A 1 163 ? -7.682 18.953 6.176 1.00 76.19 163 ARG A C 1
ATOM 1247 O O . ARG A 1 163 ? -8.423 19.578 6.928 1.00 76.19 163 ARG A O 1
ATOM 1254 N N . ASN A 1 164 ? -6.853 18.007 6.606 1.00 77.94 164 ASN A N 1
ATOM 1255 C CA . ASN A 1 164 ? -6.769 17.617 8.011 1.00 77.94 164 ASN A CA 1
ATOM 1256 C C . ASN A 1 164 ? -6.158 18.727 8.877 1.00 77.94 164 ASN A C 1
ATOM 1258 O O . ASN A 1 164 ? -6.611 18.962 9.995 1.00 77.94 164 ASN A O 1
ATOM 1262 N N . ALA A 1 165 ? -5.188 19.473 8.349 1.00 73.06 165 ALA A N 1
ATOM 1263 C CA . ALA A 1 165 ? -4.615 20.632 9.024 1.00 73.06 165 ALA A CA 1
ATOM 1264 C C . ALA A 1 165 ? -5.633 21.781 9.203 1.00 73.06 165 ALA A C 1
ATOM 1266 O O . ALA A 1 165 ? -5.645 22.425 10.252 1.00 73.06 165 ALA A O 1
ATOM 1267 N N . ASP A 1 166 ? -6.524 22.010 8.234 1.00 73.00 166 ASP A N 1
ATOM 1268 C CA . ASP A 1 166 ? -7.605 22.998 8.339 1.00 73.00 166 ASP A CA 1
ATOM 1269 C C . ASP A 1 166 ? -8.666 22.576 9.366 1.00 73.00 166 ASP A C 1
ATOM 1271 O O . ASP A 1 166 ? -9.134 23.415 10.136 1.00 73.00 166 ASP A O 1
ATOM 1275 N N . ILE A 1 167 ? -8.994 21.280 9.445 1.00 77.94 167 ILE A N 1
ATOM 1276 C CA . ILE A 1 167 ? -9.874 20.741 10.495 1.00 77.94 167 ILE A CA 1
ATOM 1277 C C . ILE A 1 167 ? -9.251 20.973 11.878 1.00 77.94 167 ILE A C 1
ATOM 1279 O O . ILE A 1 167 ? -9.921 21.490 12.769 1.00 77.94 167 ILE A O 1
ATOM 1283 N N . LEU A 1 168 ? -7.959 20.675 12.053 1.00 76.06 168 LEU A N 1
ATOM 1284 C CA . LEU A 1 168 ? -7.248 20.924 13.314 1.00 76.06 168 LEU A CA 1
ATOM 1285 C C . LEU A 1 168 ? -7.211 22.412 13.673 1.00 76.06 168 LEU A C 1
ATOM 1287 O O . LEU A 1 168 ? -7.482 22.769 14.819 1.00 76.06 168 LEU A O 1
ATOM 1291 N N . SER A 1 169 ? -6.969 23.287 12.694 1.00 74.06 169 SER A N 1
ATOM 1292 C CA . SER A 1 169 ? -7.043 24.735 12.903 1.00 74.06 169 SER A CA 1
ATOM 1293 C C . SER A 1 169 ? -8.449 25.182 13.317 1.00 74.06 169 SER A C 1
ATOM 1295 O O . SER A 1 169 ? -8.571 26.063 14.166 1.00 74.06 169 SER A O 1
ATOM 1297 N N . GLY A 1 170 ? -9.503 24.585 12.750 1.00 71.19 170 GLY A N 1
ATOM 1298 C CA . GLY A 1 170 ? -10.896 24.830 13.139 1.00 71.19 170 GLY A CA 1
ATOM 1299 C C . GLY A 1 170 ? -11.224 24.364 14.562 1.00 71.19 170 GLY A C 1
ATOM 1300 O O . GLY A 1 170 ? -12.068 24.964 15.221 1.00 71.19 170 GLY A O 1
ATOM 1301 N N . LEU A 1 171 ? -10.509 23.353 15.063 1.00 71.75 171 LEU A N 1
ATOM 1302 C CA . LEU A 1 171 ? -10.568 22.882 16.452 1.00 71.75 171 LEU A CA 1
ATOM 1303 C C . LEU A 1 171 ? -9.674 23.700 17.410 1.00 71.75 171 LEU A C 1
ATOM 1305 O O . LEU A 1 171 ? -9.602 23.388 18.597 1.00 71.75 171 LEU A O 1
ATOM 1309 N N . GLY A 1 172 ? -8.990 24.742 16.919 1.00 71.38 172 GLY A N 1
ATOM 1310 C CA . GLY A 1 172 ? -8.085 25.586 17.710 1.00 71.38 172 GLY A CA 1
ATOM 1311 C C . GLY A 1 172 ? -6.689 24.991 17.938 1.00 71.38 172 GLY A C 1
ATOM 1312 O O . GLY A 1 172 ? -5.933 25.501 18.763 1.00 71.38 172 GLY A O 1
ATOM 1313 N N . ILE A 1 173 ? -6.326 23.926 17.218 1.00 71.94 173 ILE A N 1
ATOM 1314 C CA . ILE A 1 173 ? -5.022 23.260 17.309 1.00 71.94 173 ILE A CA 1
ATOM 1315 C C . ILE A 1 173 ? -4.077 23.876 16.269 1.00 71.94 173 ILE A C 1
ATOM 1317 O O . ILE A 1 173 ? -4.297 23.768 15.065 1.00 71.94 173 ILE A O 1
ATOM 1321 N N . THR A 1 174 ? -3.009 24.533 16.729 1.00 68.88 174 THR A N 1
ATOM 1322 C CA . THR A 1 174 ? -2.081 25.304 15.873 1.00 68.88 174 THR A CA 1
ATOM 1323 C C . THR A 1 174 ? -0.749 24.603 15.591 1.00 68.88 174 THR A C 1
ATOM 1325 O O . THR A 1 174 ? -0.034 24.973 14.657 1.00 68.88 174 THR A O 1
ATOM 1328 N N . SER A 1 175 ? -0.403 23.576 16.371 1.00 68.94 175 SER A N 1
ATOM 1329 C CA . SER A 1 175 ? 0.849 22.825 16.238 1.00 68.94 175 SER A CA 1
ATOM 1330 C C . SER A 1 175 ? 0.656 21.363 16.620 1.00 68.94 175 SER A C 1
ATOM 1332 O O . SER A 1 175 ? -0.230 21.038 17.409 1.00 68.94 175 SER A O 1
ATOM 1334 N N . ILE A 1 176 ? 1.478 20.495 16.033 1.00 67.38 176 ILE A N 1
ATOM 1335 C CA . ILE A 1 176 ? 1.324 19.040 16.083 1.00 67.38 176 ILE A CA 1
ATOM 1336 C C . ILE A 1 176 ? 2.696 18.413 16.306 1.00 67.38 176 ILE A C 1
ATOM 1338 O O . ILE A 1 176 ? 3.691 18.905 15.769 1.00 67.38 176 ILE A O 1
ATOM 1342 N N . ILE A 1 177 ? 2.778 17.339 17.088 1.00 64.88 177 ILE A N 1
ATOM 1343 C CA . ILE A 1 177 ? 4.040 16.630 17.322 1.00 64.88 177 ILE A CA 1
ATOM 1344 C C . ILE A 1 177 ? 4.107 15.447 16.359 1.00 64.88 177 ILE A C 1
ATOM 1346 O O . ILE A 1 177 ? 3.265 14.553 16.391 1.00 64.88 177 ILE A O 1
ATOM 1350 N N . LEU A 1 178 ? 5.120 15.424 15.490 1.00 58.44 178 LEU A N 1
ATOM 1351 C CA . LEU A 1 178 ? 5.333 14.269 14.623 1.00 58.44 178 LEU A CA 1
ATOM 1352 C C . LEU A 1 178 ? 5.932 13.109 15.436 1.00 58.44 178 LEU A C 1
ATOM 1354 O O . LEU A 1 178 ? 6.920 13.310 16.144 1.00 58.44 178 LEU A O 1
ATOM 1358 N N . PRO A 1 179 ? 5.409 11.877 15.307 1.00 47.91 179 PRO A N 1
ATOM 1359 C CA . PRO A 1 179 ? 5.961 10.726 16.008 1.00 47.91 179 PRO A CA 1
ATOM 1360 C C . PRO A 1 179 ? 7.418 10.499 15.587 1.00 47.91 179 PRO A C 1
ATOM 1362 O O . PRO A 1 179 ? 7.719 10.398 14.397 1.00 47.91 179 PRO A O 1
ATOM 1365 N N . GLY A 1 180 ? 8.317 10.442 16.575 1.00 46.75 180 GLY A N 1
ATOM 1366 C CA . GLY A 1 180 ? 9.763 10.286 16.374 1.00 46.75 180 GLY A CA 1
ATOM 1367 C C . GLY A 1 180 ? 10.552 11.593 16.218 1.00 46.75 180 GLY A C 1
ATOM 1368 O O . GLY A 1 180 ? 11.765 11.536 16.038 1.00 46.75 180 GLY A O 1
ATOM 1369 N N . LYS A 1 181 ? 9.907 12.766 16.302 1.00 51.41 181 LYS A N 1
ATOM 1370 C CA . LYS A 1 181 ? 10.583 14.071 16.358 1.00 51.41 181 LYS A CA 1
ATOM 1371 C C . LYS A 1 181 ? 10.167 14.842 17.607 1.00 51.41 181 LYS A C 1
ATOM 1373 O O . LYS A 1 181 ? 8.998 14.866 17.972 1.00 51.41 181 LYS A O 1
ATOM 1378 N N . THR A 1 182 ? 11.133 15.497 18.245 1.00 44.94 182 THR A N 1
ATOM 1379 C CA . THR A 1 182 ? 10.897 16.421 19.367 1.00 44.94 182 THR A CA 1
ATOM 1380 C C . THR A 1 182 ? 10.309 17.756 18.912 1.00 44.94 182 THR A C 1
ATOM 1382 O O . THR A 1 182 ? 9.735 18.484 19.720 1.00 44.94 182 THR A O 1
ATOM 1385 N N . ASP A 1 183 ? 10.425 18.067 17.620 1.00 53.94 183 ASP A N 1
ATOM 1386 C CA . ASP A 1 183 ? 10.015 19.351 17.067 1.00 53.94 183 ASP A CA 1
ATOM 1387 C C . ASP A 1 183 ? 8.519 19.374 16.752 1.00 53.94 183 ASP A C 1
ATOM 1389 O O . ASP A 1 183 ? 7.982 18.506 16.054 1.00 53.94 183 ASP A O 1
ATOM 1393 N N . ARG A 1 184 ? 7.846 20.419 17.244 1.00 58.22 184 ARG A N 1
ATOM 1394 C CA . ARG A 1 184 ? 6.469 20.731 16.866 1.00 58.22 184 ARG A CA 1
ATOM 1395 C C . ARG A 1 184 ? 6.446 21.222 15.425 1.00 58.22 184 ARG A C 1
ATOM 1397 O O . ARG A 1 184 ? 7.136 22.174 15.075 1.00 58.22 184 ARG A O 1
ATOM 1404 N N . VAL A 1 185 ? 5.615 20.600 14.602 1.00 61.84 185 VAL A N 1
ATOM 1405 C CA . VAL A 1 185 ? 5.319 21.086 13.257 1.00 61.84 185 VAL A CA 1
ATOM 1406 C C . VAL A 1 185 ? 4.129 22.025 13.347 1.00 61.84 185 VAL A C 1
ATOM 1408 O O . VAL A 1 185 ? 3.037 21.639 13.769 1.00 61.84 185 VAL A O 1
ATOM 1411 N N . GLU A 1 186 ? 4.341 23.279 12.964 1.00 66.44 186 GLU A N 1
ATOM 1412 C CA . GLU A 1 186 ? 3.267 24.261 12.885 1.00 66.44 186 GLU A CA 1
ATOM 1413 C C . GLU A 1 186 ? 2.367 23.971 11.684 1.00 66.44 186 GLU A C 1
ATOM 1415 O O . GLU A 1 186 ? 2.848 23.714 10.578 1.00 66.44 186 GLU A O 1
ATOM 1420 N N . VAL A 1 187 ? 1.053 24.090 11.871 1.00 61.84 187 VAL A N 1
ATOM 1421 C CA . VAL A 1 187 ? 0.050 23.970 10.796 1.00 61.84 187 VAL A CA 1
ATOM 1422 C C . VAL A 1 187 ? 0.344 24.944 9.637 1.00 61.84 187 VAL A C 1
ATOM 1424 O O . VAL A 1 187 ? 0.133 24.623 8.465 1.00 61.84 187 VAL A O 1
ATOM 1427 N N . LEU A 1 188 ? 0.929 26.108 9.942 1.00 59.28 188 LEU A N 1
ATOM 1428 C CA . LEU A 1 188 ? 1.388 27.103 8.966 1.00 59.28 188 LEU A CA 1
ATOM 1429 C C . LEU A 1 188 ? 2.486 26.570 8.028 1.00 59.28 188 LEU A C 1
ATOM 1431 O O . LEU A 1 188 ? 2.455 26.850 6.829 1.00 59.28 188 LEU A O 1
ATOM 1435 N N . SER A 1 189 ? 3.394 25.727 8.524 1.00 64.75 189 SER A N 1
ATOM 1436 C CA . SER A 1 189 ? 4.467 25.136 7.709 1.00 64.75 189 SER A CA 1
ATOM 1437 C C . SER A 1 189 ? 3.936 24.175 6.632 1.00 64.75 189 SER A C 1
ATOM 1439 O O . SER A 1 189 ? 4.499 24.074 5.539 1.00 64.75 189 SER A O 1
ATOM 1441 N N . ILE A 1 190 ? 2.799 23.515 6.893 1.00 63.78 190 ILE A N 1
ATOM 1442 C CA . ILE A 1 190 ? 2.116 22.636 5.931 1.00 63.78 190 ILE A CA 1
ATOM 1443 C C . ILE A 1 190 ? 1.519 23.477 4.792 1.00 63.78 190 ILE A C 1
ATOM 1445 O O . ILE A 1 190 ? 1.678 23.132 3.617 1.00 63.78 190 ILE A O 1
ATOM 1449 N N . ARG A 1 191 ? 0.913 24.629 5.120 1.00 64.94 191 ARG A N 1
ATOM 1450 C CA . ARG A 1 191 ? 0.408 25.597 4.128 1.00 64.94 191 ARG A CA 1
ATOM 1451 C C . ARG A 1 191 ? 1.526 26.158 3.252 1.00 64.94 191 ARG A C 1
ATOM 1453 O O . ARG A 1 191 ? 1.363 26.247 2.034 1.00 64.94 191 ARG A O 1
ATOM 1460 N N . GLU A 1 192 ? 2.676 26.490 3.833 1.00 67.88 192 GLU A N 1
ATOM 1461 C CA . GLU A 1 192 ? 3.838 26.944 3.063 1.00 67.88 192 GLU A CA 1
ATOM 1462 C C . GLU A 1 192 ? 4.374 25.866 2.118 1.00 67.88 192 GLU A C 1
ATOM 1464 O O . GLU A 1 192 ? 4.707 26.160 0.967 1.00 67.88 192 GLU A O 1
ATOM 1469 N N . ARG A 1 193 ? 4.418 24.606 2.564 1.00 63.72 193 ARG A N 1
ATOM 1470 C CA . ARG A 1 193 ? 4.858 23.477 1.736 1.00 63.72 193 ARG A CA 1
ATOM 1471 C C . ARG A 1 193 ? 3.936 23.257 0.533 1.00 63.72 193 ARG A C 1
ATOM 1473 O O . ARG A 1 193 ? 4.437 23.053 -0.573 1.00 63.72 193 ARG A O 1
ATOM 1480 N N . LEU A 1 194 ? 2.619 23.387 0.713 1.00 65.25 194 LEU A N 1
ATOM 1481 C CA . LEU A 1 194 ? 1.648 23.382 -0.388 1.00 65.25 194 LEU A CA 1
ATOM 1482 C C . LEU A 1 194 ? 1.878 24.559 -1.347 1.00 65.25 194 LEU A C 1
ATOM 1484 O O . LEU A 1 194 ? 1.873 24.363 -2.559 1.00 65.25 194 LEU A O 1
ATOM 1488 N N . LYS A 1 195 ? 2.111 25.775 -0.833 1.00 72.38 195 LYS A N 1
ATOM 1489 C CA . LYS A 1 195 ? 2.388 26.953 -1.673 1.00 72.38 195 LYS A CA 1
ATOM 1490 C C . LYS A 1 195 ? 3.636 26.740 -2.534 1.00 72.38 195 LYS A C 1
ATOM 1492 O O . LYS A 1 195 ? 3.592 27.003 -3.732 1.00 72.38 195 LYS A O 1
ATOM 1497 N N . ARG A 1 196 ? 4.714 26.195 -1.956 1.00 70.25 196 ARG A N 1
ATOM 1498 C CA . ARG A 1 196 ? 5.942 25.845 -2.693 1.00 70.25 196 ARG A CA 1
ATOM 1499 C C . ARG A 1 196 ? 5.687 24.788 -3.765 1.00 70.25 196 ARG A C 1
ATOM 1501 O O . ARG A 1 196 ? 6.211 24.918 -4.862 1.00 70.25 196 ARG A O 1
ATOM 1508 N N . GLN A 1 197 ? 4.871 23.772 -3.482 1.00 64.56 197 GLN A N 1
ATOM 1509 C CA . GLN A 1 197 ? 4.539 22.749 -4.478 1.00 64.56 197 GLN A CA 1
ATOM 1510 C C . GLN A 1 197 ? 3.592 23.234 -5.574 1.00 64.56 197 GLN A C 1
ATOM 1512 O O . GLN A 1 197 ? 3.765 22.829 -6.716 1.00 64.56 197 GLN A O 1
ATOM 1517 N N . LYS A 1 198 ? 2.632 24.115 -5.270 1.00 67.94 198 LYS A N 1
ATOM 1518 C CA . LYS A 1 198 ? 1.805 24.774 -6.291 1.00 67.94 198 LYS A CA 1
ATOM 1519 C C . LYS A 1 198 ? 2.658 25.644 -7.211 1.00 67.94 198 LYS A C 1
ATOM 1521 O O . LYS A 1 198 ? 2.540 25.516 -8.419 1.00 67.94 198 LYS A O 1
ATOM 1526 N N . LEU A 1 199 ? 3.579 26.430 -6.649 1.00 73.81 199 LEU A N 1
ATOM 1527 C CA . LEU A 1 199 ? 4.548 27.209 -7.427 1.00 73.81 199 LEU A CA 1
ATOM 1528 C C . LEU A 1 199 ? 5.468 26.309 -8.267 1.00 73.81 199 LEU A C 1
ATOM 1530 O O . LEU A 1 199 ? 5.717 26.598 -9.433 1.00 73.81 199 LEU A O 1
ATOM 1534 N N . ALA A 1 200 ? 5.945 25.194 -7.704 1.00 66.88 200 ALA A N 1
ATOM 1535 C CA . ALA A 1 200 ? 6.738 24.215 -8.445 1.00 66.88 200 ALA A CA 1
ATOM 1536 C C . ALA A 1 200 ? 5.924 23.550 -9.565 1.00 66.88 200 ALA A C 1
ATOM 1538 O O . ALA A 1 200 ? 6.458 23.352 -10.650 1.00 66.88 200 ALA A O 1
ATOM 1539 N N . LEU A 1 201 ? 4.641 23.245 -9.337 1.00 66.00 201 LEU A N 1
ATOM 1540 C CA . LEU A 1 201 ? 3.732 22.749 -10.369 1.00 66.00 201 LEU A CA 1
ATOM 1541 C C . LEU A 1 201 ? 3.524 23.802 -11.457 1.00 66.00 201 LEU A C 1
ATOM 1543 O O . LEU A 1 201 ? 3.589 23.447 -12.622 1.00 66.00 201 LEU A O 1
ATOM 1547 N N . GLU A 1 202 ? 3.283 25.067 -11.119 1.00 70.25 202 GLU A N 1
ATOM 1548 C CA . GLU A 1 202 ? 3.114 26.148 -12.100 1.00 70.25 202 GLU A CA 1
ATOM 1549 C C . GLU A 1 202 ? 4.366 26.292 -12.967 1.00 70.25 202 GLU A C 1
ATOM 1551 O O . GLU A 1 202 ? 4.265 26.266 -14.192 1.00 70.25 202 GLU A O 1
ATOM 1556 N N . HIS A 1 203 ? 5.547 26.322 -12.346 1.00 67.31 203 HIS A N 1
ATOM 1557 C CA . HIS A 1 203 ? 6.822 26.388 -13.055 1.00 67.31 203 HIS A CA 1
ATOM 1558 C C . HIS A 1 203 ? 7.076 25.138 -13.914 1.00 67.31 203 HIS A C 1
ATOM 1560 O O . HIS A 1 203 ? 7.497 25.249 -15.064 1.00 67.31 203 HIS A O 1
ATOM 1566 N N . LEU A 1 204 ? 6.789 23.938 -13.394 1.00 63.34 204 LEU A N 1
ATOM 1567 C CA . LEU A 1 204 ? 6.927 22.689 -14.145 1.00 63.34 204 LEU A CA 1
ATOM 1568 C C . LEU A 1 204 ? 5.931 22.637 -15.305 1.00 63.34 204 LEU A C 1
ATOM 1570 O O . LEU A 1 204 ? 6.346 22.397 -16.428 1.00 63.34 204 LEU A O 1
ATOM 1574 N N . THR A 1 205 ? 4.659 22.958 -15.083 1.00 63.66 205 THR A N 1
ATOM 1575 C CA . THR A 1 205 ? 3.604 22.961 -16.112 1.00 63.66 205 THR A CA 1
ATOM 1576 C C . THR A 1 205 ? 3.908 23.979 -17.212 1.00 63.66 205 THR A C 1
ATOM 1578 O O . THR A 1 205 ? 3.762 23.659 -18.389 1.00 63.66 205 THR A O 1
ATOM 1581 N N . GLN A 1 206 ? 4.409 25.167 -16.858 1.00 64.19 206 GLN A N 1
ATOM 1582 C CA . GLN A 1 206 ? 4.876 26.166 -17.826 1.00 64.19 206 GLN A CA 1
ATOM 1583 C C . GLN A 1 206 ? 6.100 25.676 -18.610 1.00 64.19 206 GLN A C 1
ATOM 1585 O O . GLN A 1 206 ? 6.135 25.805 -19.832 1.00 64.19 206 GLN A O 1
ATOM 1590 N N . SER A 1 207 ? 7.078 25.051 -17.944 1.00 55.75 207 SER A N 1
ATOM 1591 C CA . SER A 1 207 ? 8.247 24.476 -18.629 1.00 55.75 207 SER A CA 1
ATOM 1592 C C . SER A 1 207 ? 7.894 23.281 -19.527 1.00 55.75 207 SER A C 1
ATOM 1594 O O . SER A 1 207 ? 8.588 23.009 -20.504 1.00 55.75 207 SER A O 1
ATOM 1596 N N . VAL A 1 208 ? 6.793 22.596 -19.211 1.00 56.44 208 VAL A N 1
ATOM 1597 C CA . VAL A 1 208 ? 6.272 21.413 -19.901 1.00 56.44 208 VAL A CA 1
ATOM 1598 C C . VAL A 1 208 ? 5.432 21.791 -21.119 1.00 56.44 208 VAL A C 1
ATOM 1600 O O . VAL A 1 208 ? 5.570 21.164 -22.162 1.00 56.44 208 VAL A O 1
ATOM 1603 N N . GLN A 1 209 ? 4.626 22.855 -21.044 1.00 56.31 209 GLN A N 1
ATOM 1604 C CA . GLN A 1 209 ? 3.904 23.390 -22.208 1.00 56.31 209 GLN A CA 1
ATOM 1605 C C . GLN A 1 209 ? 4.848 23.968 -23.277 1.00 56.31 209 GLN A C 1
ATOM 1607 O O . GLN A 1 209 ? 4.485 24.026 -24.449 1.00 56.31 209 GLN A O 1
ATOM 1612 N N . ALA A 1 210 ? 6.064 24.365 -22.894 1.00 51.84 210 ALA A N 1
ATOM 1613 C CA . ALA A 1 210 ? 7.044 24.978 -23.787 1.00 51.84 210 ALA A CA 1
ATOM 1614 C C . ALA A 1 210 ? 7.927 23.977 -24.568 1.00 51.84 210 ALA A C 1
ATOM 1616 O O . ALA A 1 210 ? 8.711 24.404 -25.416 1.00 51.84 210 ALA A O 1
ATOM 1617 N N . LYS A 1 211 ? 7.851 22.662 -24.301 1.00 49.50 211 LYS A N 1
ATOM 1618 C CA . LYS A 1 211 ? 8.786 21.670 -24.864 1.00 49.50 211 LYS A CA 1
ATOM 1619 C C . LYS A 1 211 ? 8.073 20.349 -25.173 1.00 49.50 211 LYS A C 1
ATOM 1621 O O . LYS A 1 211 ? 7.436 19.779 -24.295 1.00 49.50 211 LYS A O 1
ATOM 1626 N N . SER A 1 212 ? 8.200 19.835 -26.403 1.00 53.38 212 SER A N 1
ATOM 1627 C CA . SER A 1 212 ? 7.735 18.485 -26.771 1.00 53.38 212 SER A CA 1
ATOM 1628 C C . SER A 1 212 ? 8.315 17.466 -25.783 1.00 53.38 212 SER A C 1
ATOM 1630 O O . SER A 1 212 ? 9.537 17.333 -25.688 1.00 53.38 212 SER A O 1
ATOM 1632 N N . MET A 1 213 ? 7.460 16.831 -24.981 1.00 60.38 213 MET A N 1
ATOM 1633 C CA . MET A 1 213 ? 7.904 16.178 -23.750 1.00 60.38 213 MET A CA 1
ATOM 1634 C C . MET A 1 213 ? 8.721 14.906 -23.987 1.00 60.38 213 MET A C 1
ATOM 1636 O O . MET A 1 213 ? 8.255 13.976 -24.641 1.00 60.38 213 MET A O 1
ATOM 1640 N N . ASP A 1 214 ? 9.878 14.844 -23.330 1.00 76.88 214 ASP A N 1
ATOM 1641 C CA . ASP A 1 214 ? 10.576 13.602 -22.997 1.00 76.88 214 ASP A CA 1
ATOM 1642 C C . ASP A 1 214 ? 9.812 12.834 -21.891 1.00 76.88 214 ASP A C 1
ATOM 1644 O O . ASP A 1 214 ? 9.155 13.439 -21.034 1.00 76.88 214 ASP A O 1
ATOM 1648 N N . THR A 1 215 ? 9.893 11.502 -21.888 1.00 80.19 215 THR A N 1
ATOM 1649 C CA . THR A 1 215 ? 9.170 10.602 -20.967 1.00 80.19 215 THR A CA 1
ATOM 1650 C C . THR A 1 215 ? 9.468 10.923 -19.498 1.00 80.19 215 THR A C 1
ATOM 1652 O O . THR A 1 215 ? 8.563 10.929 -18.662 1.00 80.19 215 THR A O 1
ATOM 1655 N N . SER A 1 216 ? 10.713 11.293 -19.181 1.00 81.69 216 SER A N 1
ATOM 1656 C CA . SER A 1 216 ? 11.136 11.684 -17.825 1.00 81.69 216 SER A CA 1
ATOM 1657 C C . SER A 1 216 ? 10.394 12.923 -17.296 1.00 81.69 216 SER A C 1
ATOM 1659 O O . SER A 1 216 ? 9.986 12.987 -16.128 1.00 81.69 216 SER A O 1
ATOM 1661 N N . ALA A 1 217 ? 10.126 13.896 -18.174 1.00 81.94 217 ALA A N 1
ATOM 1662 C CA . ALA A 1 217 ? 9.353 15.080 -17.816 1.00 81.94 217 ALA A CA 1
ATOM 1663 C C . ALA A 1 217 ? 7.884 14.722 -17.539 1.00 81.94 217 ALA A C 1
ATOM 1665 O O . ALA A 1 217 ? 7.303 15.245 -16.587 1.00 81.94 217 ALA A O 1
ATOM 1666 N N . LYS A 1 218 ? 7.294 13.793 -18.312 1.00 84.12 218 LYS A N 1
ATOM 1667 C CA . LYS A 1 218 ? 5.898 13.343 -18.123 1.00 84.12 218 LYS A CA 1
ATOM 1668 C C . LYS A 1 218 ? 5.722 12.667 -16.773 1.00 84.12 218 LYS A C 1
ATOM 1670 O O . LYS A 1 218 ? 4.804 13.006 -16.029 1.00 84.12 218 LYS A O 1
ATOM 1675 N N . ILE A 1 219 ? 6.655 11.783 -16.423 1.00 87.75 219 ILE A N 1
ATOM 1676 C CA . ILE A 1 219 ? 6.691 11.112 -15.120 1.00 87.75 219 ILE A CA 1
ATOM 1677 C C . ILE A 1 219 ? 6.775 12.137 -13.984 1.00 87.75 219 ILE A C 1
ATOM 1679 O O . ILE A 1 219 ? 5.999 12.074 -13.030 1.00 87.75 219 ILE A O 1
ATOM 1683 N N . SER A 1 220 ? 7.677 13.115 -14.100 1.00 85.06 220 SER A N 1
ATOM 1684 C CA . SER A 1 220 ? 7.863 14.150 -13.078 1.00 85.06 220 SER A CA 1
ATOM 1685 C C . SER A 1 220 ? 6.584 14.955 -12.837 1.00 85.06 220 SER A C 1
ATOM 1687 O O . SER A 1 220 ? 6.175 15.140 -11.691 1.00 85.06 220 SER A O 1
ATOM 1689 N N . VAL A 1 221 ? 5.907 15.381 -13.907 1.00 83.56 221 VAL A N 1
ATOM 1690 C CA . VAL A 1 221 ? 4.627 16.102 -13.818 1.00 83.56 221 VAL A CA 1
ATOM 1691 C C . VAL A 1 221 ? 3.539 15.225 -13.203 1.00 83.56 221 VAL A C 1
ATOM 1693 O O . VAL A 1 221 ? 2.830 15.675 -12.302 1.00 83.56 221 VAL A O 1
ATOM 1696 N N . ALA A 1 222 ? 3.435 13.965 -13.632 1.00 88.00 222 ALA A N 1
ATOM 1697 C CA . ALA A 1 222 ? 2.461 13.017 -13.103 1.00 88.00 222 ALA A CA 1
ATOM 1698 C C . ALA A 1 222 ? 2.615 12.828 -11.584 1.00 88.00 222 ALA A C 1
ATOM 1700 O O . ALA A 1 222 ? 1.634 12.880 -10.842 1.00 88.00 222 ALA A O 1
ATOM 1701 N N . VAL A 1 223 ? 3.852 12.694 -11.095 1.00 85.38 223 VAL A N 1
ATOM 1702 C CA . VAL A 1 223 ? 4.142 12.576 -9.658 1.00 85.38 223 VAL A CA 1
ATOM 1703 C C . VAL A 1 223 ? 3.736 13.839 -8.891 1.00 85.38 223 VAL A C 1
ATOM 1705 O O . VAL A 1 223 ? 3.195 13.738 -7.787 1.00 85.38 223 VAL A O 1
ATOM 1708 N N . VAL A 1 224 ? 3.940 15.033 -9.457 1.00 80.50 224 VAL A N 1
ATOM 1709 C CA . VAL A 1 224 ? 3.485 16.278 -8.816 1.00 80.50 224 VAL A CA 1
ATOM 1710 C C . VAL A 1 224 ? 1.957 16.351 -8.780 1.00 80.50 224 VAL A C 1
ATOM 1712 O O . VAL A 1 224 ? 1.402 16.681 -7.732 1.00 80.50 224 VAL A O 1
ATOM 1715 N N . PHE A 1 225 ? 1.258 15.985 -9.860 1.00 82.94 225 PHE A N 1
ATOM 1716 C CA . PHE A 1 225 ? -0.207 15.903 -9.840 1.00 82.94 225 PHE A CA 1
ATOM 1717 C C . PHE A 1 225 ? -0.713 14.926 -8.777 1.00 82.94 225 PHE A C 1
ATOM 1719 O O . PHE A 1 225 ? -1.631 15.264 -8.027 1.00 82.94 225 PHE A O 1
ATOM 1726 N N . ALA A 1 226 ? -0.081 13.760 -8.646 1.00 81.50 226 ALA A N 1
ATOM 1727 C CA . ALA A 1 226 ? -0.448 12.776 -7.636 1.00 81.50 226 ALA A CA 1
ATOM 1728 C C . ALA A 1 226 ? -0.259 13.298 -6.201 1.00 81.50 226 ALA A C 1
ATOM 1730 O O . ALA A 1 226 ? -1.160 13.145 -5.378 1.00 81.50 226 ALA A O 1
ATOM 1731 N N . ARG A 1 227 ? 0.850 13.995 -5.909 1.00 77.12 227 ARG A N 1
ATOM 1732 C CA . ARG A 1 227 ? 1.099 14.640 -4.599 1.00 77.12 227 ARG A CA 1
ATOM 1733 C C . ARG A 1 227 ? 0.072 15.719 -4.241 1.00 77.12 227 ARG A C 1
ATOM 1735 O O . ARG A 1 227 ? -0.168 15.988 -3.065 1.00 77.12 227 ARG A O 1
ATOM 1742 N N . LEU A 1 228 ? -0.546 16.324 -5.254 1.00 74.31 228 LEU A N 1
ATOM 1743 C CA . LEU A 1 228 ? -1.639 17.288 -5.108 1.00 74.31 228 LEU A CA 1
ATOM 1744 C C . LEU A 1 228 ? -3.028 16.627 -5.050 1.00 74.31 228 LEU A C 1
ATOM 1746 O O . LEU A 1 228 ? -4.033 17.336 -5.036 1.00 74.31 228 LEU A O 1
ATOM 1750 N N . GLY A 1 229 ? -3.103 15.293 -5.053 1.00 77.12 229 GLY A N 1
ATOM 1751 C CA . GLY A 1 229 ? -4.354 14.531 -5.061 1.00 77.12 229 GLY A CA 1
ATOM 1752 C C . GLY A 1 229 ? -5.074 14.504 -6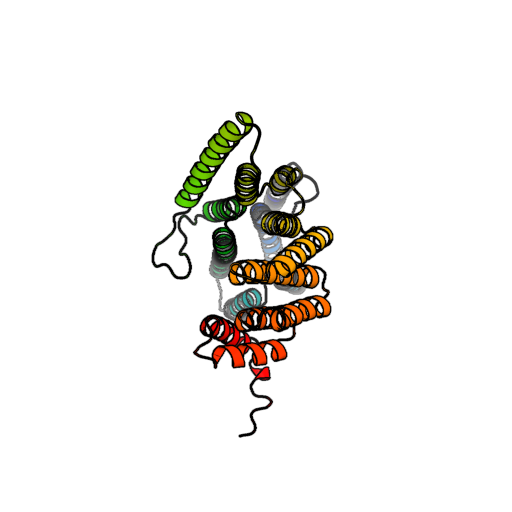.415 1.00 77.12 229 GLY A C 1
ATOM 1753 O O . GLY A 1 229 ? -6.184 13.984 -6.510 1.00 77.12 229 GLY A O 1
ATOM 1754 N N . ARG A 1 230 ? -4.466 15.030 -7.486 1.00 83.81 230 ARG A N 1
ATOM 1755 C CA . ARG A 1 230 ? -5.041 15.087 -8.844 1.00 83.81 230 ARG A CA 1
ATOM 1756 C C . ARG A 1 230 ? -4.706 13.812 -9.624 1.00 83.81 230 ARG A C 1
ATOM 1758 O O . ARG A 1 230 ? -4.063 13.849 -10.668 1.00 83.81 230 ARG A O 1
ATOM 1765 N N . LEU A 1 231 ? -5.130 12.663 -9.098 1.00 89.25 231 LEU A N 1
ATOM 1766 C CA . LEU A 1 231 ? -4.746 11.344 -9.623 1.00 89.25 231 LEU A CA 1
ATOM 1767 C C . LEU A 1 231 ? -5.219 11.091 -11.064 1.00 89.25 231 LEU A C 1
ATOM 1769 O O . LEU A 1 231 ? -4.484 10.493 -11.842 1.00 89.25 231 LEU A O 1
ATOM 1773 N N . ALA A 1 232 ? -6.404 11.576 -11.450 1.00 89.06 232 ALA A N 1
ATOM 1774 C CA . ALA A 1 232 ? -6.908 11.417 -12.819 1.00 89.06 232 ALA A CA 1
ATOM 1775 C C . ALA A 1 232 ? -6.013 12.121 -13.856 1.00 89.06 232 ALA A C 1
ATOM 1777 O O . ALA A 1 232 ? -5.740 11.583 -14.927 1.00 89.06 232 ALA A O 1
ATOM 1778 N N . GLU A 1 233 ? -5.505 13.302 -13.512 1.00 87.06 233 GLU A N 1
ATOM 1779 C CA . GLU A 1 233 ? -4.579 14.048 -14.365 1.00 87.06 233 GLU A CA 1
ATOM 1780 C C . GLU A 1 233 ? -3.179 13.444 -14.341 1.00 87.06 233 GLU A C 1
ATOM 1782 O O . GLU A 1 233 ? -2.511 13.393 -15.367 1.00 87.06 233 GLU A O 1
ATOM 1787 N N . ALA A 1 234 ? -2.743 12.923 -13.191 1.00 89.50 234 ALA A N 1
ATOM 1788 C CA . ALA A 1 234 ? -1.501 12.167 -13.112 1.00 89.50 234 ALA A CA 1
ATOM 1789 C C . ALA A 1 234 ? -1.517 10.965 -14.073 1.00 89.50 234 ALA A C 1
ATOM 1791 O O . ALA A 1 234 ? -0.535 10.719 -14.767 1.00 89.50 234 ALA A O 1
ATOM 1792 N N . ILE A 1 235 ? -2.647 10.255 -14.169 1.00 91.12 235 ILE A N 1
ATOM 1793 C CA . ILE A 1 235 ? -2.822 9.141 -15.110 1.00 91.12 235 ILE A CA 1
ATOM 1794 C C . ILE A 1 235 ? -2.811 9.631 -16.560 1.00 91.12 235 ILE A C 1
ATOM 1796 O O . ILE A 1 235 ? -2.156 8.999 -17.388 1.00 91.12 235 ILE A O 1
ATOM 1800 N N . SER A 1 236 ? -3.476 10.750 -16.880 1.00 89.81 236 SER A N 1
ATOM 1801 C CA . SER A 1 236 ? -3.497 11.267 -18.257 1.00 89.81 236 SER A CA 1
ATOM 1802 C C . SER A 1 236 ? -2.100 11.634 -18.762 1.00 89.81 236 SER A C 1
ATOM 1804 O O . SER A 1 236 ? -1.774 11.332 -19.905 1.00 89.81 236 SER A O 1
ATOM 1806 N N . GLN A 1 237 ? -1.228 12.168 -17.897 1.00 88.44 237 GLN A N 1
ATOM 1807 C CA . GLN A 1 237 ? 0.173 12.430 -18.255 1.00 88.44 237 GLN A CA 1
ATOM 1808 C C . GLN A 1 237 ? 0.950 11.164 -18.625 1.00 88.44 237 GLN A C 1
ATOM 1810 O O . GLN A 1 237 ? 1.895 11.226 -19.411 1.00 88.44 237 GLN A O 1
ATOM 1815 N N . LEU A 1 238 ? 0.568 10.019 -18.058 1.00 89.69 238 LEU A N 1
ATOM 1816 C CA . LEU A 1 238 ? 1.227 8.748 -18.315 1.00 89.69 238 LEU A CA 1
ATOM 1817 C C . LEU A 1 238 ? 0.636 7.995 -19.509 1.00 89.69 238 LEU A C 1
ATOM 1819 O O . LEU A 1 238 ? 1.258 7.023 -19.917 1.00 89.69 238 LEU A O 1
ATOM 1823 N N . GLN A 1 239 ? -0.516 8.379 -20.077 1.00 85.00 239 GLN A N 1
ATOM 1824 C CA . GLN A 1 239 ? -1.162 7.624 -21.170 1.00 85.00 239 GLN A CA 1
ATOM 1825 C C . GLN A 1 239 ? -0.268 7.493 -22.408 1.00 85.00 239 GLN A C 1
ATOM 1827 O O . GLN A 1 239 ? -0.176 6.417 -22.989 1.00 85.00 239 GLN A O 1
ATOM 1832 N N . ASP A 1 240 ? 0.453 8.559 -22.739 1.00 81.31 240 ASP A N 1
ATOM 1833 C CA . ASP A 1 240 ? 1.329 8.619 -23.911 1.00 81.31 240 ASP A CA 1
ATOM 1834 C C . ASP A 1 240 ? 2.746 8.078 -23.649 1.00 81.31 240 ASP A C 1
ATOM 1836 O O . ASP A 1 240 ? 3.613 8.160 -24.521 1.00 81.31 240 ASP A O 1
ATOM 1840 N N . CYS A 1 241 ? 3.034 7.606 -22.433 1.00 83.81 241 CYS A N 1
ATOM 1841 C CA . CYS A 1 241 ? 4.325 7.000 -22.124 1.00 83.81 241 CYS A CA 1
ATOM 1842 C C . CYS A 1 241 ? 4.389 5.572 -22.700 1.00 83.81 241 CYS A C 1
ATOM 1844 O O . CYS A 1 241 ? 3.394 4.840 -22.629 1.00 83.81 241 CYS A O 1
ATOM 1846 N N . PRO A 1 242 ? 5.545 5.151 -23.248 1.00 79.19 242 PRO A N 1
ATOM 1847 C CA . PRO A 1 242 ? 5.688 3.840 -23.872 1.00 79.19 242 PRO A CA 1
ATOM 1848 C C . PRO A 1 242 ? 5.403 2.706 -22.867 1.00 79.19 242 PRO A C 1
ATOM 1850 O O . PRO A 1 242 ? 5.907 2.760 -21.744 1.00 79.19 242 PRO A O 1
ATOM 1853 N N . PRO A 1 243 ? 4.641 1.664 -23.255 1.00 71.81 243 PRO A N 1
ATOM 1854 C CA . PRO A 1 243 ? 4.157 0.614 -22.349 1.00 71.81 243 PRO A CA 1
ATOM 1855 C C . PRO A 1 243 ? 5.216 -0.447 -21.969 1.00 71.81 243 PRO A C 1
ATOM 1857 O O . PRO A 1 243 ? 4.919 -1.633 -21.873 1.00 71.81 243 PRO A O 1
ATOM 1860 N N . GLN A 1 244 ? 6.484 -0.053 -21.829 1.00 78.69 244 GLN A N 1
ATOM 1861 C CA . GLN A 1 244 ? 7.623 -0.966 -21.613 1.00 78.69 244 GLN A CA 1
ATOM 1862 C C . GLN A 1 244 ? 8.573 -0.497 -20.503 1.00 78.69 244 GLN A C 1
ATOM 1864 O O . GLN A 1 244 ? 9.668 -1.038 -20.345 1.00 78.69 244 GLN A O 1
ATOM 1869 N N . ASP A 1 245 ? 8.161 0.512 -19.740 1.00 88.56 245 ASP A N 1
ATOM 1870 C CA . ASP A 1 245 ? 8.901 1.018 -18.592 1.00 88.56 245 ASP A CA 1
ATOM 1871 C C . ASP A 1 245 ? 8.185 0.597 -17.301 1.00 88.56 245 ASP A C 1
ATOM 1873 O O . ASP A 1 245 ? 7.078 1.046 -17.002 1.00 88.56 245 ASP A O 1
ATOM 1877 N N . GLU A 1 246 ? 8.824 -0.279 -16.529 1.00 91.50 246 GLU A N 1
ATOM 1878 C CA . GLU A 1 246 ? 8.330 -0.800 -15.258 1.00 91.50 246 GLU A CA 1
ATOM 1879 C C . GLU A 1 246 ? 8.005 0.307 -14.252 1.00 91.50 246 GLU A C 1
ATOM 1881 O O . GLU A 1 246 ? 7.061 0.160 -13.475 1.00 91.50 246 GLU A O 1
ATOM 1886 N N . HI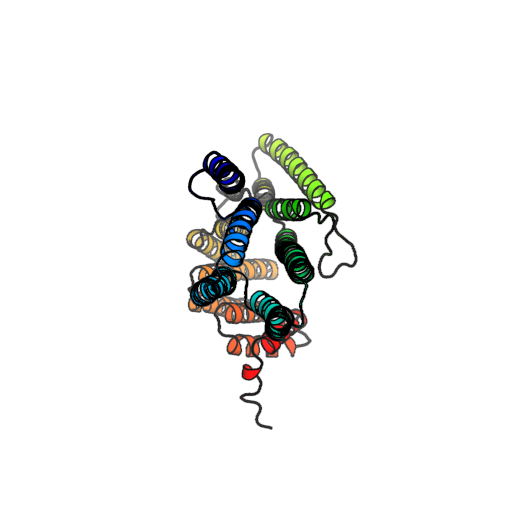S A 1 247 ? 8.721 1.436 -14.276 1.00 90.75 247 HIS A N 1
ATOM 1887 C CA . HIS A 1 247 ? 8.457 2.558 -13.375 1.00 90.75 247 HIS A CA 1
ATOM 1888 C C . HIS A 1 247 ? 7.185 3.303 -13.775 1.00 90.75 247 HIS A C 1
ATOM 1890 O O . HIS A 1 247 ? 6.405 3.701 -12.907 1.00 90.75 247 HIS A O 1
ATOM 1896 N N . VAL A 1 248 ? 6.934 3.452 -15.079 1.00 93.38 248 VAL A N 1
ATOM 1897 C CA . VAL A 1 248 ? 5.685 4.035 -15.594 1.00 93.38 248 VAL A CA 1
ATOM 1898 C C . VAL A 1 248 ? 4.498 3.151 -15.222 1.00 93.38 248 VAL A C 1
ATOM 1900 O O . VAL A 1 248 ? 3.499 3.660 -14.707 1.00 93.38 248 VAL A O 1
ATOM 1903 N N . GLU A 1 249 ? 4.611 1.836 -15.422 1.00 95.31 249 GLU A N 1
ATOM 1904 C CA . GLU A 1 249 ? 3.525 0.909 -15.094 1.00 95.31 249 GLU A CA 1
ATOM 1905 C C . GLU A 1 249 ? 3.286 0.814 -13.579 1.00 95.31 249 GLU A C 1
ATOM 1907 O O . GLU A 1 249 ? 2.134 0.825 -13.135 1.00 95.31 249 GLU A O 1
ATOM 1912 N N . LEU A 1 250 ? 4.343 0.852 -12.755 1.00 95.19 250 LEU A N 1
ATOM 1913 C CA . LEU A 1 250 ? 4.205 0.968 -11.299 1.00 95.19 250 LEU A CA 1
ATOM 1914 C C . LEU A 1 250 ? 3.417 2.220 -10.894 1.00 95.19 250 LEU A C 1
ATOM 1916 O O . LEU A 1 250 ? 2.557 2.145 -10.011 1.00 95.19 250 LEU A O 1
ATOM 1920 N N . LEU A 1 251 ? 3.708 3.371 -11.509 1.00 94.94 251 LEU A N 1
ATOM 1921 C CA . LEU A 1 251 ? 3.021 4.627 -11.204 1.00 94.94 251 LEU A CA 1
ATOM 1922 C C . LEU A 1 251 ? 1.553 4.588 -11.633 1.00 94.94 251 LEU A C 1
ATOM 1924 O O . LEU A 1 251 ? 0.691 4.979 -10.846 1.00 94.94 251 LEU A O 1
ATOM 1928 N N . ARG A 1 252 ? 1.243 4.060 -12.825 1.00 95.38 252 ARG A N 1
ATOM 1929 C CA . ARG A 1 252 ? -0.149 3.853 -13.262 1.00 95.38 252 ARG A CA 1
ATOM 1930 C C . ARG A 1 252 ? -0.901 2.955 -12.280 1.00 95.38 252 ARG A C 1
ATOM 1932 O O . ARG A 1 252 ? -1.983 3.328 -11.823 1.00 95.38 252 ARG A O 1
ATOM 1939 N N . GLY A 1 253 ? -0.297 1.829 -11.891 1.00 95.88 253 GLY A N 1
ATOM 1940 C CA . GLY A 1 253 ? -0.833 0.919 -10.878 1.00 95.88 253 GLY A CA 1
ATOM 1941 C C . GLY A 1 253 ? -1.126 1.630 -9.555 1.00 95.88 253 GLY A C 1
ATOM 1942 O O . GLY A 1 253 ? -2.239 1.526 -9.034 1.00 95.88 253 GLY A O 1
ATOM 1943 N N . ALA A 1 254 ? -0.178 2.424 -9.053 1.00 95.81 254 ALA A N 1
ATOM 1944 C CA . ALA A 1 254 ? -0.320 3.168 -7.803 1.00 95.81 254 ALA A CA 1
ATOM 1945 C C . ALA A 1 254 ? -1.396 4.263 -7.863 1.00 95.81 254 ALA A C 1
ATOM 1947 O O . ALA A 1 254 ? -2.170 4.422 -6.916 1.00 95.81 254 ALA A O 1
ATOM 1948 N N . PHE A 1 255 ? -1.488 5.009 -8.966 1.00 95.06 255 PHE A N 1
ATOM 1949 C CA . PHE A 1 255 ? -2.493 6.064 -9.113 1.00 95.06 255 PHE A CA 1
ATOM 1950 C C . PHE A 1 255 ? -3.907 5.487 -9.214 1.00 95.06 255 PHE A C 1
ATOM 1952 O O . PHE A 1 255 ? -4.817 5.986 -8.550 1.00 95.06 255 PHE A O 1
ATOM 1959 N N . LEU A 1 256 ? -4.087 4.391 -9.956 1.00 96.12 256 LEU A N 1
ATOM 1960 C CA . LEU A 1 256 ? -5.365 3.677 -10.035 1.00 96.12 256 LEU A CA 1
ATOM 1961 C C . LEU A 1 256 ? -5.747 3.034 -8.698 1.00 96.12 256 LEU A C 1
ATOM 1963 O O . LEU A 1 256 ? -6.910 3.098 -8.300 1.00 96.12 256 LEU A O 1
ATOM 1967 N N . GLN A 1 257 ? -4.772 2.504 -7.951 1.00 95.81 257 GLN A N 1
ATOM 1968 C CA . GLN A 1 257 ? -4.991 2.028 -6.582 1.00 95.81 257 GLN A CA 1
ATOM 1969 C C . GLN A 1 257 ? -5.497 3.163 -5.679 1.00 95.81 257 GLN A C 1
ATOM 1971 O O . GLN A 1 257 ? -6.421 2.958 -4.889 1.00 95.81 257 GLN A O 1
ATOM 1976 N N . GLY A 1 258 ? -4.929 4.367 -5.811 1.00 91.69 258 GLY A N 1
ATOM 1977 C CA . GLY A 1 258 ? -5.378 5.568 -5.101 1.00 91.69 258 GLY A CA 1
ATOM 1978 C C . GLY A 1 258 ? -6.808 5.986 -5.462 1.00 91.69 258 GLY A C 1
ATOM 1979 O O . GLY A 1 258 ? -7.576 6.370 -4.581 1.00 91.69 258 GLY A O 1
ATOM 1980 N N . LEU A 1 259 ? -7.201 5.823 -6.730 1.00 93.56 259 LEU A N 1
ATOM 1981 C CA . LEU A 1 259 ? -8.579 6.007 -7.206 1.00 93.56 259 LEU A CA 1
ATOM 1982 C C . LEU A 1 259 ? -9.526 4.853 -6.836 1.00 93.56 259 LEU A C 1
ATOM 1984 O O . LEU A 1 259 ? -10.716 4.927 -7.131 1.00 93.56 259 LEU A O 1
ATOM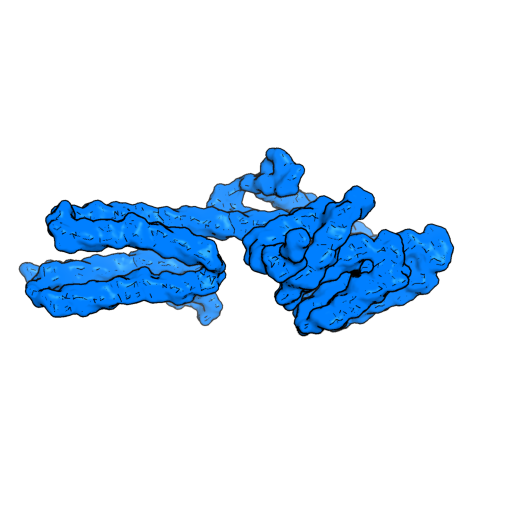 1988 N N . LYS A 1 260 ? -9.022 3.811 -6.161 1.00 95.12 260 LYS A N 1
ATOM 1989 C CA . LYS A 1 260 ? -9.745 2.577 -5.813 1.00 95.12 260 LYS A CA 1
ATOM 1990 C C . LYS A 1 260 ? -10.204 1.751 -7.020 1.00 95.12 260 LYS A C 1
ATOM 1992 O O . LYS A 1 260 ? -11.028 0.852 -6.860 1.00 95.12 260 LYS A O 1
ATOM 1997 N N . ASP A 1 261 ? -9.635 1.985 -8.200 1.00 96.75 261 ASP A N 1
ATOM 1998 C CA . ASP A 1 261 ? -9.792 1.088 -9.345 1.00 96.75 261 ASP A CA 1
ATOM 1999 C C . ASP A 1 261 ? -8.791 -0.067 -9.227 1.00 96.75 261 ASP A C 1
ATOM 2001 O O . ASP A 1 261 ? -7.737 -0.123 -9.866 1.00 96.75 261 ASP A O 1
ATOM 2005 N N . PHE A 1 262 ? -9.108 -0.994 -8.327 1.00 96.88 262 PHE A N 1
ATOM 2006 C CA . PHE A 1 262 ? -8.227 -2.109 -7.993 1.00 96.88 262 PHE A CA 1
ATOM 2007 C C . PHE A 1 262 ? -8.100 -3.135 -9.125 1.00 96.88 262 PHE A C 1
ATOM 2009 O O . PHE A 1 262 ? -7.192 -3.959 -9.098 1.00 96.88 262 PHE A O 1
ATOM 2016 N N . GLN A 1 263 ? -9.021 -3.165 -10.092 1.00 95.94 263 GLN A N 1
ATOM 2017 C CA . GLN A 1 263 ? -8.919 -4.077 -11.231 1.00 95.94 263 GLN A CA 1
ATOM 2018 C C . GLN A 1 263 ? -7.923 -3.545 -12.257 1.00 95.94 263 GLN A C 1
ATOM 2020 O O . GLN A 1 263 ? -6.985 -4.267 -12.598 1.00 95.94 263 GLN A O 1
ATOM 2025 N N . ALA A 1 264 ? -8.067 -2.285 -12.672 1.00 96.19 264 ALA A N 1
ATOM 2026 C CA . ALA A 1 264 ? -7.105 -1.662 -13.572 1.00 96.19 264 ALA A CA 1
ATOM 2027 C C . ALA A 1 264 ? -5.724 -1.543 -12.911 1.00 96.19 264 ALA A C 1
ATOM 2029 O O . ALA A 1 264 ? -4.706 -1.831 -13.533 1.00 96.19 264 ALA A O 1
ATOM 2030 N N . SER A 1 265 ? -5.675 -1.209 -11.618 1.00 97.69 265 SER A N 1
ATOM 2031 C CA . SER A 1 265 ? -4.422 -1.154 -10.861 1.00 97.69 265 SER A CA 1
ATOM 2032 C C . SER A 1 265 ? -3.665 -2.490 -10.865 1.00 97.69 265 SER A C 1
ATOM 2034 O O . SER A 1 265 ? -2.465 -2.510 -11.138 1.00 97.69 265 SER A O 1
ATOM 2036 N N . SER A 1 266 ? -4.352 -3.616 -10.625 1.00 98.19 266 SER A N 1
ATOM 2037 C CA . SER A 1 266 ? -3.716 -4.939 -10.664 1.00 98.19 266 SER A CA 1
ATOM 2038 C C . SER A 1 266 ? -3.149 -5.276 -12.043 1.00 98.19 266 SER A C 1
ATOM 2040 O O . SER A 1 266 ? -2.072 -5.858 -12.118 1.00 98.19 266 SER A O 1
ATOM 2042 N N . HIS A 1 267 ? -3.824 -4.881 -13.126 1.00 97.12 267 HIS A N 1
ATOM 2043 C CA . HIS A 1 267 ? -3.301 -5.076 -14.480 1.00 97.12 267 HIS A CA 1
ATOM 2044 C C . HIS A 1 267 ? -1.931 -4.406 -14.661 1.00 97.12 267 HIS A C 1
ATOM 2046 O O . HIS A 1 267 ? -0.985 -5.047 -15.110 1.00 97.12 267 HIS A O 1
ATOM 2052 N N . TYR A 1 268 ? -1.792 -3.150 -14.234 1.00 97.00 268 TYR A N 1
ATOM 2053 C CA . TYR A 1 268 ? -0.529 -2.422 -14.362 1.00 97.00 268 TYR A CA 1
ATOM 2054 C C . TYR A 1 268 ? 0.569 -2.918 -13.420 1.00 97.00 268 TYR A C 1
ATOM 2056 O O . TYR A 1 268 ? 1.735 -2.945 -13.807 1.00 97.00 268 TYR A O 1
ATOM 2064 N N . TYR A 1 269 ? 0.223 -3.378 -12.215 1.00 98.12 269 TYR A N 1
ATOM 2065 C CA . TYR A 1 269 ? 1.213 -4.028 -11.356 1.00 98.12 269 TYR A CA 1
ATOM 2066 C C . TYR A 1 269 ? 1.727 -5.347 -11.943 1.00 98.12 269 TYR A C 1
ATOM 2068 O O . TYR A 1 269 ? 2.921 -5.611 -11.830 1.00 98.12 269 TYR A O 1
ATOM 2076 N N . LEU A 1 270 ? 0.878 -6.141 -12.603 1.00 97.88 270 LEU A N 1
ATOM 2077 C CA . LEU A 1 270 ? 1.327 -7.339 -13.324 1.00 97.88 270 LEU A CA 1
ATOM 2078 C C . LEU A 1 270 ? 2.285 -6.977 -14.467 1.00 97.88 270 LEU A C 1
ATOM 2080 O O . LEU A 1 270 ? 3.354 -7.566 -14.567 1.00 97.88 270 LEU A O 1
ATOM 2084 N N . LEU A 1 271 ? 1.965 -5.952 -15.264 1.00 96.25 271 LEU A N 1
ATOM 2085 C CA . LEU A 1 271 ? 2.868 -5.482 -16.322 1.00 96.25 271 LEU A CA 1
ATOM 2086 C C . LEU A 1 271 ? 4.220 -5.017 -15.764 1.00 96.25 271 LEU A C 1
ATOM 2088 O O . LEU A 1 271 ? 5.267 -5.432 -16.256 1.00 96.25 271 LEU A O 1
ATOM 2092 N N . ALA A 1 272 ? 4.211 -4.196 -14.709 1.00 96.44 272 ALA A N 1
ATOM 2093 C CA . ALA A 1 272 ? 5.434 -3.733 -14.056 1.00 96.44 272 ALA A CA 1
ATOM 2094 C C . ALA A 1 272 ? 6.284 -4.896 -13.522 1.00 96.44 272 ALA A C 1
ATOM 2096 O O . ALA A 1 272 ? 7.509 -4.889 -13.654 1.00 96.44 272 ALA A O 1
ATOM 2097 N N . HIS A 1 273 ? 5.626 -5.895 -12.931 1.00 96.62 273 HIS A N 1
ATOM 2098 C CA . HIS A 1 273 ? 6.264 -7.110 -12.453 1.00 96.62 273 HIS A CA 1
ATOM 2099 C C . HIS A 1 273 ? 6.940 -7.879 -13.591 1.00 96.62 273 HIS A C 1
ATOM 2101 O O . HIS A 1 273 ? 8.124 -8.188 -13.491 1.00 96.62 273 HIS A O 1
ATOM 2107 N N . ASP A 1 274 ? 6.221 -8.141 -14.682 1.00 95.19 274 ASP A N 1
ATOM 2108 C CA . ASP A 1 274 ? 6.715 -8.954 -15.794 1.00 95.19 274 ASP A CA 1
ATOM 2109 C C . ASP A 1 274 ? 7.878 -8.274 -16.531 1.00 95.19 274 ASP A C 1
ATOM 2111 O O . ASP A 1 274 ? 8.871 -8.926 -16.869 1.00 95.19 274 ASP A O 1
ATOM 2115 N N . ILE A 1 275 ? 7.808 -6.949 -16.711 1.00 93.81 275 ILE A N 1
ATOM 2116 C CA . ILE A 1 275 ? 8.905 -6.152 -17.279 1.00 93.81 275 ILE A CA 1
ATOM 2117 C C . ILE A 1 275 ? 10.144 -6.233 -16.374 1.00 93.81 275 ILE A C 1
ATOM 2119 O O . ILE A 1 275 ? 11.251 -6.496 -16.856 1.00 93.81 275 ILE A O 1
ATOM 2123 N N . ALA A 1 276 ? 9.980 -6.053 -15.060 1.00 93.75 276 ALA A N 1
ATOM 2124 C CA . ALA A 1 276 ? 11.095 -6.125 -14.119 1.00 93.75 276 ALA A CA 1
ATOM 2125 C C . ALA A 1 276 ? 11.685 -7.538 -14.016 1.00 93.75 276 ALA A C 1
ATOM 2127 O O . ALA A 1 276 ? 12.907 -7.697 -14.001 1.00 93.75 276 ALA A O 1
ATOM 2128 N N . LEU A 1 277 ? 10.846 -8.575 -14.034 1.00 93.06 277 LEU A N 1
ATOM 2129 C CA . LEU A 1 277 ? 11.282 -9.967 -14.049 1.00 93.06 277 LEU A CA 1
ATOM 2130 C C . LEU A 1 277 ? 12.134 -10.268 -15.290 1.00 93.06 277 LEU A C 1
ATOM 2132 O O . LEU A 1 277 ? 13.182 -10.910 -15.175 1.00 93.06 277 LEU A O 1
ATOM 2136 N N . ALA A 1 278 ? 11.741 -9.757 -16.462 1.00 91.00 278 ALA A N 1
ATOM 2137 C CA . ALA A 1 278 ? 12.526 -9.885 -17.689 1.00 91.00 278 ALA A CA 1
ATOM 2138 C C . ALA A 1 278 ? 13.893 -9.177 -17.592 1.00 91.00 278 ALA A C 1
ATOM 2140 O O . ALA A 1 278 ? 14.892 -9.689 -18.102 1.00 91.00 278 ALA A O 1
ATOM 2141 N N . LYS A 1 279 ? 13.957 -8.037 -16.890 1.00 89.19 279 LYS A N 1
ATOM 2142 C CA . LYS A 1 279 ? 15.176 -7.234 -16.671 1.00 89.19 279 LYS A CA 1
ATOM 2143 C C . LYS A 1 279 ? 16.086 -7.740 -15.550 1.00 89.19 279 LYS A C 1
ATOM 2145 O O . LYS A 1 279 ? 17.222 -7.288 -15.435 1.00 89.19 279 LYS A O 1
ATOM 2150 N N . ARG A 1 280 ? 15.630 -8.695 -14.738 1.00 88.19 280 ARG A N 1
ATOM 2151 C CA . ARG A 1 280 ? 16.336 -9.156 -13.532 1.00 88.19 280 ARG A CA 1
ATOM 2152 C C . ARG A 1 280 ? 17.739 -9.723 -13.788 1.00 88.19 280 ARG A C 1
ATOM 2154 O O . ARG A 1 280 ? 18.566 -9.756 -12.880 1.00 88.19 280 ARG A O 1
ATOM 2161 N N . LYS A 1 281 ? 18.031 -10.195 -15.003 1.00 81.44 281 LYS A N 1
ATOM 2162 C CA . LYS A 1 281 ? 19.325 -10.807 -15.338 1.00 81.44 281 LYS A CA 1
ATOM 2163 C C . LYS A 1 281 ? 20.391 -9.729 -15.591 1.00 81.44 281 LYS A C 1
ATOM 2165 O O . LYS A 1 281 ? 20.370 -9.085 -16.633 1.00 81.44 281 LYS A O 1
ATOM 2170 N N . GLY A 1 282 ? 21.360 -9.586 -14.681 1.00 69.25 282 GLY A N 1
ATOM 2171 C CA . GLY A 1 282 ? 22.573 -8.779 -14.890 1.00 69.25 282 GLY A CA 1
ATOM 2172 C C . GLY A 1 282 ? 22.815 -7.705 -13.823 1.00 69.25 282 GLY A C 1
ATOM 2173 O O . GLY A 1 282 ? 22.435 -7.869 -12.669 1.00 69.25 282 GLY A O 1
ATOM 2174 N N . LEU A 1 283 ? 23.457 -6.596 -14.213 1.00 67.56 283 LEU A N 1
ATOM 2175 C CA . LEU A 1 283 ? 23.861 -5.492 -13.318 1.00 67.56 283 LEU A CA 1
ATOM 2176 C C . LEU A 1 283 ? 22.686 -4.742 -12.658 1.00 67.56 283 LEU A C 1
ATOM 2178 O O . LEU A 1 283 ? 22.899 -4.014 -11.694 1.00 67.56 283 LEU A O 1
ATOM 2182 N N . TYR A 1 284 ? 21.459 -4.934 -13.150 1.00 71.12 284 TYR A N 1
ATOM 2183 C CA . TYR A 1 284 ? 20.240 -4.259 -12.679 1.00 71.12 284 TYR A CA 1
ATOM 2184 C C . TYR A 1 284 ? 19.373 -5.127 -11.754 1.00 71.12 284 TYR A C 1
ATOM 2186 O O . TYR A 1 284 ? 18.216 -4.798 -11.495 1.00 71.12 284 TYR A O 1
ATOM 2194 N N . GLN A 1 285 ? 19.910 -6.243 -11.247 1.00 83.25 285 GLN A N 1
ATOM 2195 C CA . GLN A 1 285 ? 19.148 -7.198 -10.439 1.00 83.25 285 GLN A CA 1
ATOM 2196 C C . GLN A 1 285 ? 18.468 -6.547 -9.221 1.00 83.25 285 GLN A C 1
ATOM 2198 O O . GLN A 1 285 ? 17.302 -6.830 -8.957 1.00 83.25 285 GLN A O 1
ATOM 2203 N N . SER A 1 286 ? 19.158 -5.662 -8.495 1.00 86.38 286 SER A N 1
ATOM 2204 C CA . SER A 1 286 ? 18.616 -5.025 -7.284 1.00 86.38 286 SER A CA 1
ATOM 2205 C C . SER A 1 286 ? 17.468 -4.050 -7.574 1.00 86.38 286 SER A C 1
ATOM 2207 O O . SER A 1 286 ? 16.494 -3.989 -6.819 1.00 86.38 286 SER A O 1
ATOM 2209 N N . GLU A 1 287 ? 17.552 -3.300 -8.673 1.00 89.25 287 GLU A N 1
ATOM 2210 C CA . GLU A 1 287 ? 16.495 -2.383 -9.104 1.00 89.25 287 GLU A CA 1
ATOM 2211 C C . GLU A 1 287 ? 15.262 -3.160 -9.574 1.00 89.25 287 GLU A C 1
ATOM 2213 O O . GLU A 1 287 ? 14.149 -2.885 -9.123 1.00 89.25 287 GLU A O 1
ATOM 2218 N N . ALA A 1 288 ? 15.468 -4.197 -10.391 1.00 91.81 288 ALA A N 1
ATOM 2219 C CA . ALA A 1 288 ? 14.405 -5.094 -10.830 1.00 91.81 288 ALA A CA 1
ATOM 2220 C C . ALA A 1 288 ? 13.691 -5.759 -9.641 1.00 91.81 288 ALA A C 1
ATOM 2222 O O . ALA A 1 288 ? 12.464 -5.725 -9.563 1.00 91.81 288 ALA A O 1
ATOM 2223 N N . GLU A 1 289 ? 14.439 -6.291 -8.669 1.00 93.00 289 GLU A N 1
ATOM 2224 C CA . GLU A 1 289 ? 13.877 -6.875 -7.443 1.00 93.00 289 GLU A CA 1
ATOM 2225 C C . GLU A 1 289 ? 13.089 -5.839 -6.622 1.00 93.00 289 GLU A C 1
ATOM 2227 O O . GLU A 1 289 ? 12.019 -6.147 -6.096 1.00 93.00 289 GLU A O 1
ATOM 2232 N N . THR A 1 290 ? 13.542 -4.584 -6.570 1.00 93.25 290 THR A N 1
ATOM 2233 C CA . THR A 1 290 ? 12.798 -3.501 -5.904 1.00 93.25 290 THR A CA 1
ATOM 2234 C C . THR A 1 290 ? 11.460 -3.228 -6.595 1.00 93.25 290 THR A C 1
ATOM 2236 O O . THR A 1 290 ? 10.431 -3.073 -5.928 1.00 93.25 290 THR A O 1
ATOM 2239 N N . THR A 1 291 ? 11.444 -3.184 -7.928 1.00 94.38 291 THR A N 1
ATOM 2240 C CA . THR A 1 291 ? 10.214 -2.970 -8.701 1.00 94.38 291 THR A CA 1
ATOM 2241 C C . THR A 1 291 ? 9.257 -4.150 -8.565 1.00 94.38 291 THR A C 1
ATOM 2243 O O . THR A 1 291 ? 8.081 -3.941 -8.257 1.00 94.38 291 THR A O 1
ATOM 2246 N N . MET A 1 292 ? 9.753 -5.383 -8.685 1.00 96.06 292 MET A N 1
ATOM 2247 C CA . MET A 1 292 ? 8.954 -6.592 -8.469 1.00 96.06 292 MET A CA 1
ATOM 2248 C C . MET A 1 292 ? 8.336 -6.607 -7.061 1.00 96.06 292 MET A C 1
ATOM 2250 O O . MET A 1 292 ? 7.135 -6.829 -6.915 1.00 96.06 292 MET A O 1
ATOM 2254 N N . ALA A 1 293 ? 9.113 -6.282 -6.022 1.00 96.00 293 ALA A N 1
ATOM 2255 C CA . ALA A 1 293 ? 8.627 -6.201 -4.644 1.00 96.00 293 ALA A CA 1
ATOM 2256 C C . ALA A 1 293 ? 7.505 -5.160 -4.472 1.00 96.00 293 ALA A C 1
ATOM 2258 O O . ALA A 1 293 ? 6.523 -5.395 -3.762 1.00 96.00 293 ALA A O 1
ATOM 2259 N N . ARG A 1 294 ? 7.622 -3.995 -5.124 1.00 96.31 294 ARG A N 1
ATOM 2260 C CA . ARG A 1 294 ? 6.573 -2.959 -5.117 1.00 96.31 294 ARG A CA 1
ATOM 2261 C C . ARG A 1 294 ? 5.313 -3.423 -5.845 1.00 96.31 294 ARG A C 1
ATOM 2263 O O . ARG A 1 294 ? 4.220 -3.218 -5.320 1.00 96.31 294 ARG A O 1
ATOM 2270 N N . ALA A 1 295 ? 5.465 -4.070 -6.998 1.00 97.88 295 ALA A N 1
ATOM 2271 C CA . ALA A 1 295 ? 4.351 -4.595 -7.778 1.00 97.88 295 ALA A CA 1
ATOM 2272 C C . ALA A 1 295 ? 3.571 -5.673 -7.011 1.00 97.88 295 ALA A C 1
ATOM 2274 O O . ALA A 1 295 ? 2.358 -5.554 -6.842 1.00 97.88 295 ALA A O 1
ATOM 2275 N N . LEU A 1 296 ? 4.264 -6.670 -6.455 1.00 98.38 296 LEU A N 1
ATOM 2276 C CA . LEU A 1 296 ? 3.647 -7.761 -5.690 1.00 98.38 296 LEU A CA 1
ATOM 2277 C C . LEU A 1 296 ? 2.945 -7.257 -4.424 1.00 98.38 296 LEU A C 1
ATOM 2279 O O . LEU A 1 296 ? 1.856 -7.717 -4.084 1.00 98.38 296 LEU A O 1
ATOM 2283 N N . ARG A 1 297 ? 3.516 -6.250 -3.757 1.00 96.94 297 ARG A N 1
ATOM 2284 C CA . ARG A 1 297 ? 2.870 -5.572 -2.625 1.00 96.94 297 ARG A CA 1
ATOM 2285 C C . ARG A 1 297 ? 1.591 -4.841 -3.038 1.00 96.94 297 ARG A C 1
ATOM 2287 O O . ARG A 1 297 ? 0.606 -4.900 -2.304 1.00 96.94 297 ARG A O 1
ATOM 2294 N N . GLY A 1 298 ? 1.598 -4.168 -4.189 1.00 97.19 298 GLY A N 1
ATOM 2295 C CA . GLY A 1 298 ? 0.415 -3.525 -4.769 1.00 97.19 298 GLY A CA 1
ATOM 2296 C C . GLY A 1 298 ? -0.682 -4.534 -5.116 1.00 97.19 298 GLY A C 1
ATOM 2297 O O . GLY A 1 298 ? -1.839 -4.350 -4.742 1.00 97.19 298 GLY A O 1
ATOM 2298 N N . LEU A 1 299 ? -0.313 -5.663 -5.730 1.00 98.50 299 LEU A N 1
ATOM 2299 C CA . LEU A 1 299 ? -1.232 -6.767 -6.033 1.00 98.50 299 LEU A CA 1
ATOM 2300 C C . LEU A 1 299 ? -1.862 -7.356 -4.771 1.00 98.50 299 LEU A C 1
ATOM 2302 O O . LEU A 1 299 ? -3.087 -7.476 -4.694 1.00 98.50 299 LEU A O 1
ATOM 2306 N N . ALA A 1 300 ? -1.047 -7.641 -3.753 1.00 97.56 300 ALA A N 1
ATOM 2307 C CA . ALA A 1 300 ? -1.530 -8.114 -2.463 1.00 97.56 300 ALA A CA 1
ATOM 2308 C C . ALA A 1 300 ? -2.505 -7.111 -1.827 1.00 97.56 300 ALA A C 1
ATOM 2310 O O . ALA A 1 300 ? -3.602 -7.475 -1.396 1.00 97.56 300 ALA A O 1
ATOM 2311 N N . TYR A 1 301 ? -2.153 -5.821 -1.836 1.00 95.56 301 TYR A N 1
ATOM 2312 C CA . TYR A 1 301 ? -3.026 -4.764 -1.338 1.00 95.56 301 TYR A CA 1
ATOM 2313 C C . TYR A 1 301 ? -4.374 -4.733 -2.070 1.00 95.56 301 TYR A C 1
ATOM 2315 O O . TYR A 1 301 ? -5.419 -4.693 -1.417 1.00 95.56 301 TYR A O 1
ATOM 2323 N N . ASN A 1 302 ? -4.366 -4.767 -3.404 1.00 97.44 302 ASN A N 1
ATOM 2324 C CA . ASN A 1 302 ? -5.576 -4.731 -4.224 1.00 97.44 302 ASN A CA 1
ATOM 2325 C C . ASN A 1 302 ? -6.482 -5.935 -3.954 1.00 97.44 302 ASN A C 1
ATOM 2327 O O . ASN A 1 302 ? -7.683 -5.758 -3.745 1.00 97.44 302 ASN A O 1
ATOM 2331 N N . ALA A 1 303 ? -5.912 -7.141 -3.904 1.00 96.88 303 ALA A N 1
ATOM 2332 C CA . ALA A 1 303 ? -6.639 -8.363 -3.575 1.00 96.88 303 ALA A CA 1
ATOM 2333 C C . ALA A 1 303 ? -7.297 -8.262 -2.190 1.00 96.88 303 ALA A C 1
ATOM 2335 O O . ALA A 1 303 ? -8.497 -8.498 -2.036 1.00 96.88 303 ALA A O 1
ATOM 2336 N N . ARG A 1 304 ? -6.550 -7.786 -1.189 1.00 94.25 304 ARG A N 1
ATOM 2337 C CA . ARG A 1 304 ? -7.064 -7.561 0.167 1.00 94.25 304 ARG A CA 1
ATOM 2338 C C . ARG A 1 304 ? -8.184 -6.522 0.207 1.00 94.25 304 ARG A C 1
ATOM 2340 O O . ARG A 1 304 ? -9.188 -6.737 0.876 1.00 94.25 304 ARG A O 1
ATOM 2347 N N . ARG A 1 305 ? -8.061 -5.411 -0.528 1.00 93.62 305 ARG A N 1
ATOM 2348 C CA . ARG A 1 305 ? -9.118 -4.386 -0.611 1.00 93.62 305 ARG A CA 1
ATOM 2349 C C . ARG A 1 305 ? -10.397 -4.881 -1.281 1.00 93.62 305 ARG A C 1
ATOM 2351 O O . ARG A 1 305 ? -11.465 -4.370 -0.961 1.00 93.62 305 ARG A O 1
ATOM 2358 N N . LYS A 1 306 ? -10.296 -5.884 -2.152 1.00 93.50 306 LYS A N 1
ATOM 2359 C CA . LYS A 1 306 ? -11.437 -6.607 -2.731 1.00 93.50 306 LYS A CA 1
ATOM 2360 C C . LYS A 1 306 ? -12.000 -7.701 -1.808 1.00 93.50 306 LYS A C 1
ATOM 2362 O O . LYS A 1 306 ? -12.935 -8.387 -2.200 1.00 93.50 306 LYS A O 1
ATOM 2367 N N . GLY A 1 307 ? -11.427 -7.908 -0.618 1.00 92.12 307 GLY A N 1
ATOM 2368 C CA . GLY A 1 307 ? -11.798 -8.997 0.295 1.00 92.12 307 GLY A CA 1
ATOM 2369 C C . GLY A 1 307 ? -11.261 -10.376 -0.113 1.00 92.12 307 GLY A C 1
ATOM 2370 O O . GLY A 1 307 ? -11.604 -11.379 0.505 1.00 92.12 307 GLY A O 1
ATOM 2371 N N . SER A 1 308 ? -10.402 -10.449 -1.133 1.00 95.44 308 SER A N 1
ATOM 2372 C CA . SER A 1 308 ? -9.794 -11.694 -1.618 1.00 95.44 308 SER A CA 1
ATOM 2373 C C . SER A 1 308 ? -8.517 -12.002 -0.831 1.00 95.44 308 SER A C 1
ATOM 2375 O O . SER A 1 308 ? -7.399 -11.868 -1.328 1.00 95.44 308 SER A O 1
ATOM 2377 N N . PHE A 1 309 ? -8.676 -12.374 0.443 1.00 94.50 309 PHE A N 1
ATOM 2378 C CA . PHE A 1 309 ? -7.543 -12.557 1.358 1.00 94.50 309 PHE A CA 1
ATOM 2379 C C . PHE A 1 309 ? -6.588 -13.679 0.923 1.00 94.50 309 PHE A C 1
ATOM 2381 O O . PHE A 1 309 ? -5.380 -13.472 0.935 1.00 94.50 309 PHE A O 1
ATOM 2388 N N . TYR A 1 310 ? -7.114 -14.808 0.437 1.00 95.56 310 TYR A N 1
ATOM 2389 C CA . TYR A 1 310 ? -6.299 -15.910 -0.093 1.00 95.56 310 TYR A CA 1
ATOM 2390 C C . TYR A 1 310 ? -5.429 -15.491 -1.285 1.00 95.56 310 TYR A C 1
ATOM 2392 O O . TYR A 1 310 ? -4.269 -15.882 -1.383 1.00 95.56 310 TYR A O 1
ATOM 2400 N N . GLU A 1 311 ? -5.971 -14.666 -2.181 1.00 96.69 311 GLU A N 1
ATOM 2401 C CA . GLU A 1 311 ? -5.215 -14.132 -3.315 1.00 96.69 311 GLU A CA 1
ATOM 2402 C C . GLU A 1 311 ? -4.117 -13.173 -2.830 1.00 96.69 311 GLU A C 1
ATOM 2404 O O . GLU A 1 311 ? -2.972 -13.259 -3.269 1.00 96.69 311 GLU A O 1
ATOM 2409 N N . SER A 1 312 ? -4.427 -12.303 -1.863 1.00 97.06 312 SER A N 1
ATOM 2410 C CA . SER A 1 312 ? -3.424 -11.425 -1.252 1.00 97.06 312 SER A CA 1
ATOM 2411 C C . SER A 1 312 ? -2.288 -12.209 -0.595 1.00 97.06 312 SER A C 1
ATOM 2413 O O . SER A 1 312 ? -1.133 -11.808 -0.722 1.00 97.06 312 SER A O 1
ATOM 2415 N N . GLU A 1 313 ? -2.593 -13.302 0.101 1.00 96.94 313 GLU A N 1
ATOM 2416 C CA . GLU A 1 313 ? -1.587 -14.187 0.685 1.00 96.94 313 GLU A CA 1
ATOM 2417 C C . GLU A 1 313 ? -0.712 -14.832 -0.402 1.00 96.94 313 GLU A C 1
ATOM 2419 O O . GLU A 1 313 ? 0.516 -14.861 -0.275 1.00 96.94 313 GLU A O 1
ATOM 2424 N N . ALA A 1 314 ? -1.321 -15.303 -1.495 1.00 98.00 314 ALA A N 1
ATOM 2425 C CA . ALA A 1 314 ? -0.601 -15.901 -2.615 1.00 98.00 314 ALA A CA 1
ATOM 2426 C C . ALA A 1 314 ? 0.432 -14.934 -3.221 1.00 98.00 314 ALA A C 1
ATOM 2428 O O . ALA A 1 314 ? 1.557 -15.351 -3.502 1.00 98.00 314 ALA A O 1
ATOM 2429 N N . TRP A 1 315 ? 0.110 -13.640 -3.332 1.00 98.06 315 TRP A N 1
ATOM 2430 C CA . TRP A 1 315 ? 1.055 -12.617 -3.797 1.00 98.06 315 TRP A CA 1
ATOM 2431 C C . TRP A 1 315 ? 2.261 -12.437 -2.861 1.00 98.06 315 TRP A C 1
ATOM 2433 O O . TRP A 1 315 ? 3.392 -12.343 -3.338 1.00 98.06 315 TRP A O 1
ATOM 2443 N N . TYR A 1 316 ? 2.071 -12.466 -1.536 1.00 97.19 316 TYR A N 1
ATOM 2444 C CA . TYR A 1 316 ? 3.197 -12.438 -0.589 1.00 97.19 316 TYR A CA 1
ATOM 2445 C C . TYR A 1 316 ? 4.062 -13.698 -0.674 1.00 97.19 316 TYR A C 1
ATOM 2447 O O . TYR A 1 316 ? 5.289 -13.623 -0.588 1.00 97.19 316 TYR A O 1
ATOM 2455 N N . ARG A 1 317 ? 3.443 -14.866 -0.879 1.00 96.69 317 ARG A N 1
ATOM 2456 C CA . ARG A 1 317 ? 4.172 -16.126 -1.085 1.00 96.69 317 ARG A CA 1
ATOM 2457 C C . ARG A 1 317 ? 4.975 -16.110 -2.382 1.00 96.69 317 ARG A C 1
ATOM 2459 O O . ARG A 1 317 ? 6.116 -16.570 -2.383 1.00 96.69 317 ARG A O 1
ATOM 2466 N N . LEU A 1 318 ? 4.416 -15.545 -3.451 1.00 97.31 318 LEU A N 1
ATOM 2467 C CA . LEU A 1 318 ? 5.133 -15.342 -4.705 1.00 97.31 318 LEU A CA 1
ATOM 2468 C C . LEU A 1 318 ? 6.323 -14.398 -4.512 1.00 97.31 318 LEU A C 1
ATOM 2470 O O . LEU A 1 318 ? 7.422 -14.726 -4.946 1.00 97.31 318 LEU A O 1
ATOM 2474 N N . TRP A 1 319 ? 6.143 -13.298 -3.776 1.00 96.50 319 TRP A N 1
ATOM 2475 C CA . TRP A 1 319 ? 7.232 -12.375 -3.448 1.00 96.50 319 TRP A CA 1
ATOM 2476 C C . TRP A 1 319 ? 8.390 -13.086 -2.742 1.00 96.50 319 TRP A C 1
ATOM 2478 O O . TRP A 1 319 ? 9.524 -13.000 -3.206 1.00 96.50 319 TRP A O 1
ATOM 2488 N N . MET A 1 320 ? 8.123 -13.868 -1.695 1.00 95.56 320 MET A N 1
ATOM 2489 C CA . MET A 1 320 ? 9.179 -14.630 -1.011 1.00 95.56 320 MET A CA 1
ATOM 2490 C C . MET A 1 320 ? 9.875 -15.646 -1.925 1.00 95.56 320 MET A C 1
ATOM 2492 O O . MET A 1 320 ? 11.079 -15.858 -1.804 1.00 95.56 320 MET A O 1
ATOM 2496 N N . LYS A 1 321 ? 9.126 -16.278 -2.836 1.00 95.94 321 LYS A N 1
ATOM 2497 C CA . LYS A 1 321 ? 9.669 -17.249 -3.794 1.00 95.94 321 LYS A CA 1
ATOM 2498 C C . LYS A 1 321 ? 10.572 -16.579 -4.828 1.00 95.94 321 LYS A C 1
ATOM 2500 O O . LYS A 1 321 ? 11.618 -17.122 -5.171 1.00 95.94 321 LYS A O 1
ATOM 2505 N N . GLU A 1 322 ? 10.150 -15.438 -5.356 1.00 93.69 322 GLU A N 1
ATOM 2506 C CA . GLU A 1 322 ? 10.852 -14.779 -6.450 1.00 93.69 322 GLU A CA 1
ATOM 2507 C C . GLU A 1 322 ? 11.972 -13.867 -5.963 1.00 93.69 322 GLU A C 1
ATOM 2509 O O . GLU A 1 322 ? 12.973 -13.744 -6.658 1.00 93.69 322 GLU A O 1
ATOM 2514 N N . ILE A 1 323 ? 11.874 -13.281 -4.770 1.00 93.62 323 ILE A N 1
ATOM 2515 C CA . ILE A 1 323 ? 12.825 -12.282 -4.262 1.00 93.62 323 ILE A CA 1
ATOM 2516 C C . ILE A 1 323 ? 13.323 -12.699 -2.870 1.00 93.62 323 ILE A C 1
ATOM 2518 O O . ILE A 1 323 ? 12.876 -12.144 -1.862 1.00 93.62 323 ILE A O 1
ATOM 2522 N N . PRO A 1 324 ? 14.263 -13.662 -2.778 1.00 89.44 324 PRO A N 1
ATOM 2523 C CA . PRO A 1 324 ? 14.765 -14.145 -1.488 1.00 89.44 324 PRO A CA 1
ATOM 2524 C C . PRO A 1 324 ? 15.364 -13.033 -0.614 1.00 89.44 324 PRO A C 1
ATOM 2526 O O . PRO A 1 324 ? 15.179 -13.027 0.600 1.00 89.44 324 PRO A O 1
ATOM 2529 N N . SER A 1 325 ? 16.015 -12.044 -1.235 1.00 87.12 325 SER A N 1
ATOM 2530 C CA . SER A 1 325 ? 16.566 -10.848 -0.578 1.00 87.12 325 SER A CA 1
ATOM 2531 C C . SER A 1 325 ? 15.500 -9.993 0.129 1.00 87.12 325 SER A C 1
ATOM 2533 O O . SER A 1 325 ? 15.812 -9.296 1.090 1.00 87.12 325 SER A O 1
ATOM 2535 N N . GLY A 1 326 ? 14.238 -10.063 -0.311 1.00 87.12 326 GLY A N 1
ATOM 2536 C CA . GLY A 1 326 ? 13.100 -9.323 0.243 1.00 87.12 326 GLY A CA 1
ATOM 2537 C C . GLY A 1 326 ? 12.215 -10.137 1.192 1.00 87.12 326 GLY A C 1
ATOM 2538 O O . GLY A 1 326 ? 11.148 -9.660 1.582 1.00 87.12 326 GLY A O 1
ATOM 2539 N N . GLN A 1 327 ? 12.615 -11.358 1.565 1.00 91.31 327 GLN A N 1
ATOM 2540 C CA . GLN A 1 327 ? 11.773 -12.278 2.336 1.00 91.31 327 GLN A CA 1
ATOM 2541 C C . GLN A 1 327 ? 11.328 -11.700 3.689 1.00 91.31 327 GLN A C 1
ATOM 2543 O O . GLN A 1 327 ? 10.169 -11.859 4.069 1.00 91.31 327 GLN A O 1
ATOM 2548 N N . THR A 1 328 ? 12.212 -11.008 4.409 1.00 91.00 328 THR A N 1
ATOM 2549 C CA . THR A 1 328 ? 11.892 -10.407 5.717 1.00 91.00 328 THR A CA 1
ATOM 2550 C C . THR A 1 328 ? 10.845 -9.298 5.608 1.00 91.00 328 THR A C 1
ATOM 2552 O O . THR A 1 328 ? 9.971 -9.184 6.471 1.00 91.00 328 THR A O 1
ATOM 2555 N N . GLU A 1 329 ? 10.875 -8.508 4.531 1.00 90.38 329 GLU A N 1
ATOM 2556 C CA . GLU A 1 329 ? 9.852 -7.498 4.254 1.00 90.38 329 GLU A CA 1
ATOM 2557 C C . GLU A 1 329 ? 8.523 -8.154 3.858 1.00 90.38 329 GLU A C 1
ATOM 2559 O O . GLU A 1 329 ? 7.472 -7.778 4.382 1.00 90.38 329 GLU A O 1
ATOM 2564 N N . ALA A 1 330 ? 8.558 -9.168 2.991 1.00 93.31 330 ALA A N 1
ATOM 2565 C CA . ALA A 1 330 ? 7.369 -9.902 2.569 1.00 93.31 330 ALA A CA 1
ATOM 2566 C C . ALA A 1 330 ? 6.667 -10.597 3.749 1.00 93.31 330 ALA A C 1
ATOM 2568 O O . ALA A 1 330 ? 5.446 -10.502 3.877 1.00 93.31 330 ALA A O 1
ATOM 2569 N N . LEU A 1 331 ? 7.427 -11.231 4.651 1.00 94.50 331 LEU A N 1
ATOM 2570 C CA . LEU A 1 331 ? 6.902 -11.822 5.885 1.00 94.50 331 LEU A CA 1
ATOM 2571 C C . LEU A 1 331 ? 6.277 -10.761 6.792 1.00 94.50 331 LEU A C 1
ATOM 2573 O O . LEU A 1 331 ? 5.192 -10.979 7.324 1.00 94.50 331 LEU A O 1
ATOM 2577 N N . PHE A 1 332 ? 6.917 -9.599 6.946 1.00 93.06 332 PHE A N 1
ATOM 2578 C CA . PHE A 1 332 ? 6.359 -8.526 7.767 1.00 93.06 332 PHE A CA 1
ATOM 2579 C C . PHE A 1 332 ? 5.010 -8.050 7.209 1.00 93.06 332 PHE A C 1
ATOM 2581 O O . PHE A 1 332 ? 4.032 -7.941 7.949 1.00 93.06 332 PHE A O 1
ATOM 2588 N N . GLN A 1 333 ? 4.926 -7.839 5.893 1.00 93.56 333 GLN A N 1
ATOM 2589 C CA . GLN A 1 333 ? 3.681 -7.453 5.225 1.00 93.56 333 GLN A CA 1
ATOM 2590 C C . GLN A 1 333 ? 2.609 -8.552 5.302 1.00 93.56 333 GLN A C 1
ATOM 2592 O O . GLN A 1 333 ? 1.436 -8.239 5.499 1.00 93.56 333 GLN A O 1
ATOM 2597 N N . LEU A 1 334 ? 2.996 -9.829 5.222 1.00 94.50 334 LEU A N 1
ATOM 2598 C CA . LEU A 1 334 ? 2.085 -10.956 5.425 1.00 94.50 334 LEU A CA 1
ATOM 2599 C C . LEU A 1 334 ? 1.546 -11.007 6.866 1.00 94.50 334 LEU A C 1
ATOM 2601 O O . LEU A 1 334 ? 0.359 -11.250 7.074 1.00 94.50 334 LEU A O 1
ATOM 2605 N N . GLY A 1 335 ? 2.386 -10.706 7.859 1.00 93.06 335 GLY A N 1
ATOM 2606 C CA . GLY A 1 335 ? 1.955 -10.538 9.246 1.00 93.06 335 GLY A CA 1
ATOM 2607 C C . GLY A 1 335 ? 0.878 -9.458 9.375 1.00 93.06 335 GLY A C 1
ATOM 2608 O O . GLY A 1 335 ? -0.184 -9.718 9.934 1.00 93.06 335 GLY A O 1
ATOM 2609 N N . LEU A 1 336 ? 1.099 -8.275 8.784 1.00 89.81 336 LEU A N 1
ATOM 2610 C CA . LEU A 1 336 ? 0.099 -7.196 8.749 1.00 89.81 336 LEU A CA 1
ATOM 2611 C C . LEU A 1 336 ? -1.189 -7.608 8.024 1.00 89.81 336 LEU A C 1
ATOM 2613 O O . LEU A 1 336 ? -2.284 -7.263 8.463 1.00 89.81 336 LEU A O 1
ATOM 2617 N N . HIS A 1 337 ? -1.072 -8.363 6.933 1.00 92.81 337 HIS A N 1
ATOM 2618 C CA . HIS A 1 337 ? -2.218 -8.918 6.224 1.00 92.81 337 HIS A CA 1
ATOM 2619 C C . HIS A 1 337 ? -3.077 -9.804 7.134 1.00 92.81 337 HIS A C 1
ATOM 2621 O O . HIS A 1 337 ? -4.291 -9.617 7.161 1.00 92.81 337 HIS A O 1
ATOM 2627 N N . TYR A 1 338 ? -2.473 -10.698 7.920 1.00 93.75 338 TYR A N 1
ATOM 2628 C CA . TYR A 1 338 ? -3.227 -11.553 8.839 1.00 93.75 338 TYR A CA 1
ATOM 2629 C C . TYR A 1 338 ? -3.904 -10.783 9.972 1.00 93.75 338 TYR A C 1
ATOM 2631 O O . TYR A 1 338 ? -4.995 -11.168 10.390 1.00 93.75 338 TYR A O 1
ATOM 2639 N N . ILE A 1 339 ? -3.316 -9.676 10.438 1.00 89.25 339 ILE A N 1
ATOM 2640 C CA . ILE A 1 339 ? -4.003 -8.769 11.372 1.00 89.25 339 ILE A CA 1
ATOM 2641 C C . ILE A 1 339 ? -5.279 -8.234 10.715 1.00 89.25 339 ILE A C 1
ATOM 2643 O O . ILE A 1 339 ? -6.366 -8.348 11.277 1.00 89.25 339 ILE A O 1
ATOM 2647 N N . GLU A 1 340 ? -5.157 -7.690 9.503 1.00 87.62 340 GLU A N 1
ATOM 2648 C CA . GLU A 1 340 ? -6.284 -7.091 8.780 1.00 87.62 340 GLU A CA 1
ATOM 2649 C C . GLU A 1 340 ? -7.354 -8.113 8.367 1.00 87.62 340 GLU A C 1
ATOM 2651 O O . GLU A 1 340 ? -8.530 -7.764 8.294 1.00 87.62 340 GLU A O 1
ATOM 2656 N N . SER A 1 341 ? -6.978 -9.370 8.120 1.00 89.69 341 SER A N 1
ATOM 2657 C CA . SER A 1 341 ? -7.916 -10.446 7.782 1.00 89.69 341 SER A CA 1
ATOM 2658 C C . SER A 1 341 ? -8.565 -11.106 9.006 1.00 89.69 341 SER A C 1
ATOM 2660 O O . SER A 1 341 ? -9.224 -12.130 8.853 1.00 89.69 341 SER A O 1
ATOM 2662 N N . GLY A 1 342 ? -8.329 -10.602 10.223 1.00 89.38 342 GLY A N 1
ATOM 2663 C CA . GLY A 1 342 ? -8.884 -11.183 11.450 1.00 89.38 342 GLY A CA 1
ATOM 2664 C C . GLY A 1 342 ? -8.265 -12.528 11.848 1.00 89.38 342 GLY A C 1
ATOM 2665 O O . GLY A 1 342 ? -8.921 -13.338 12.497 1.00 89.38 342 GLY A O 1
ATOM 2666 N N . GLN A 1 343 ? -7.004 -12.774 11.481 1.00 90.38 343 GLN A N 1
ATOM 2667 C CA . GLN A 1 343 ? -6.234 -13.978 11.824 1.00 90.38 343 GLN A CA 1
ATOM 2668 C C . GLN A 1 343 ? -5.058 -13.649 12.772 1.00 90.38 343 GLN A C 1
ATOM 2670 O O . GLN A 1 343 ? -3.893 -13.895 12.443 1.00 90.38 343 GLN A O 1
ATOM 2675 N N . PRO A 1 344 ? -5.320 -13.104 13.975 1.00 89.50 344 PRO A N 1
ATOM 2676 C CA . PRO A 1 344 ? -4.279 -12.589 14.869 1.00 89.50 344 PRO A CA 1
ATOM 2677 C C . PRO A 1 344 ? -3.277 -13.654 15.343 1.00 89.50 344 PRO A C 1
ATOM 2679 O O . PRO A 1 344 ? -2.122 -13.323 15.595 1.00 89.50 344 PRO A O 1
ATOM 2682 N N . HIS A 1 345 ? -3.670 -14.932 15.417 1.00 87.81 345 HIS A N 1
ATOM 2683 C CA . HIS A 1 345 ? -2.750 -16.022 15.766 1.00 87.81 345 HIS A CA 1
ATOM 2684 C C . HIS A 1 345 ? -1.733 -16.314 14.649 1.00 87.81 345 HIS A C 1
ATOM 2686 O O . HIS A 1 345 ? -0.547 -16.486 14.908 1.00 87.81 345 HIS A O 1
ATOM 2692 N N . ALA A 1 346 ? -2.167 -16.322 13.385 1.00 90.25 346 ALA A N 1
ATOM 2693 C CA . ALA A 1 346 ? -1.244 -16.479 12.261 1.00 90.25 346 ALA A CA 1
ATOM 2694 C C . ALA A 1 346 ? -0.300 -15.267 12.152 1.00 90.25 346 ALA A C 1
ATOM 2696 O O . ALA A 1 346 ? 0.899 -15.426 11.911 1.00 90.25 346 ALA A O 1
ATOM 2697 N N . ALA A 1 347 ? -0.826 -14.060 12.399 1.00 91.75 347 ALA A N 1
ATOM 2698 C CA . ALA A 1 347 ? -0.030 -12.839 12.464 1.00 91.75 347 ALA A CA 1
ATOM 2699 C C . ALA A 1 347 ? 1.044 -12.909 13.560 1.00 91.75 347 ALA A C 1
ATOM 2701 O O . ALA A 1 347 ? 2.199 -12.566 13.305 1.00 91.75 347 ALA A O 1
ATOM 2702 N N . SER A 1 348 ? 0.687 -13.372 14.763 1.00 89.25 348 SER A N 1
ATOM 2703 C CA . SER A 1 348 ? 1.622 -13.412 15.884 1.00 89.25 348 SER A CA 1
ATOM 2704 C C . SER A 1 348 ? 2.783 -14.366 15.659 1.00 89.25 348 SER A C 1
ATOM 2706 O O . SER A 1 348 ? 3.911 -13.995 15.961 1.00 89.25 348 SER A O 1
ATOM 2708 N N . VAL A 1 349 ? 2.543 -15.548 15.086 1.00 90.50 349 VAL A N 1
ATOM 2709 C CA . VAL A 1 349 ? 3.610 -16.513 14.775 1.00 90.50 349 VAL A CA 1
ATOM 2710 C C . VAL A 1 349 ? 4.642 -15.896 13.828 1.00 90.50 349 VAL A C 1
ATOM 2712 O O . VAL A 1 349 ? 5.845 -15.985 14.072 1.00 90.50 349 VAL A O 1
ATOM 2715 N N . ILE A 1 350 ? 4.188 -15.217 12.770 1.00 90.50 350 ILE A N 1
ATOM 2716 C CA . ILE A 1 350 ? 5.088 -14.564 11.810 1.00 90.50 350 ILE A CA 1
ATOM 2717 C C . ILE A 1 350 ? 5.853 -13.409 12.463 1.00 90.50 350 ILE A C 1
ATOM 2719 O O . ILE A 1 350 ? 7.076 -13.330 12.335 1.00 90.50 350 ILE A O 1
ATOM 2723 N N . LEU A 1 351 ? 5.149 -12.515 13.164 1.00 89.38 351 LEU A N 1
ATOM 2724 C CA . LEU A 1 351 ? 5.760 -11.331 13.771 1.00 89.38 351 LEU A CA 1
ATOM 2725 C C . LEU A 1 351 ? 6.707 -11.693 14.920 1.00 89.38 351 LEU A C 1
ATOM 2727 O O . LEU A 1 351 ? 7.735 -11.041 15.072 1.00 89.38 351 LEU A O 1
ATOM 2731 N N . TYR A 1 352 ? 6.411 -12.750 15.678 1.00 88.25 352 TYR A N 1
ATOM 2732 C CA . TYR A 1 352 ? 7.302 -13.294 16.701 1.00 88.25 352 TYR A CA 1
ATOM 2733 C C . TYR A 1 352 ? 8.619 -13.765 16.089 1.00 88.25 352 TYR A C 1
ATOM 2735 O O . TYR A 1 352 ? 9.679 -13.331 16.537 1.00 88.25 352 TYR A O 1
ATOM 2743 N N . ASN A 1 353 ? 8.563 -14.577 15.030 1.00 88.56 353 ASN A N 1
ATOM 2744 C CA . ASN A 1 353 ? 9.767 -15.071 14.360 1.00 88.56 353 ASN A CA 1
ATOM 2745 C C . ASN A 1 353 ? 10.613 -13.922 13.790 1.00 88.56 353 ASN A C 1
ATOM 2747 O O . ASN A 1 353 ? 11.830 -13.923 13.946 1.00 88.56 353 ASN A O 1
ATOM 2751 N N . LEU A 1 354 ? 9.974 -12.909 13.194 1.00 88.69 354 LEU A N 1
ATOM 2752 C CA . LEU A 1 354 ? 10.671 -11.718 12.698 1.00 88.69 354 LEU A CA 1
ATOM 2753 C C . LEU A 1 354 ? 11.278 -10.864 13.812 1.00 88.69 354 LEU A C 1
ATOM 2755 O O . LEU A 1 354 ? 12.360 -10.319 13.630 1.00 88.69 354 LEU A O 1
ATOM 2759 N N . ALA A 1 355 ? 10.592 -10.723 14.947 1.00 84.12 355 ALA A N 1
ATOM 2760 C CA . ALA A 1 355 ? 11.087 -9.948 16.081 1.00 84.12 355 ALA A CA 1
ATOM 2761 C C . ALA A 1 355 ? 12.291 -10.618 16.769 1.00 84.12 355 ALA A C 1
ATOM 2763 O O . ALA A 1 355 ? 13.134 -9.917 17.324 1.00 84.12 355 ALA A O 1
ATOM 2764 N N . HIS A 1 356 ? 12.378 -11.954 16.726 1.00 85.44 356 HIS A N 1
ATOM 2765 C CA . HIS A 1 356 ? 13.492 -12.721 17.303 1.00 85.44 356 HIS A CA 1
ATOM 2766 C C . HIS A 1 356 ? 14.717 -12.789 16.387 1.00 85.44 356 HIS A C 1
ATOM 2768 O O . HIS A 1 356 ? 15.828 -13.015 16.869 1.00 85.44 356 HIS A O 1
ATOM 2774 N N . ASP A 1 357 ? 14.546 -12.557 15.087 1.00 85.12 357 ASP A N 1
ATOM 2775 C CA . ASP A 1 357 ? 15.664 -12.381 14.171 1.00 85.12 357 ASP A CA 1
ATOM 2776 C C . ASP A 1 357 ? 16.225 -10.957 14.285 1.00 85.12 357 ASP A C 1
ATOM 2778 O O . ASP A 1 357 ? 15.867 -10.055 13.529 1.00 85.12 357 ASP A O 1
ATOM 2782 N N . VAL A 1 358 ? 17.142 -10.755 15.234 1.00 76.50 358 VAL A N 1
ATOM 2783 C CA . VAL A 1 358 ? 17.813 -9.463 15.476 1.00 76.50 358 VAL A CA 1
ATOM 2784 C C . VAL A 1 358 ? 18.611 -8.940 14.276 1.00 76.50 358 VAL A C 1
ATOM 2786 O O . VAL A 1 358 ? 18.993 -7.771 14.269 1.00 76.50 358 VAL A O 1
ATOM 2789 N N . THR A 1 359 ? 18.865 -9.776 13.264 1.00 80.38 359 THR A N 1
ATOM 2790 C CA . THR A 1 359 ? 19.530 -9.357 12.022 1.00 80.38 359 THR A CA 1
ATOM 2791 C C . THR A 1 359 ? 18.550 -8.829 10.976 1.00 80.38 359 THR A C 1
ATOM 2793 O O . THR A 1 359 ? 18.964 -8.181 10.012 1.00 80.38 359 THR A O 1
ATOM 2796 N N . SER A 1 360 ? 17.246 -9.040 11.179 1.00 78.38 360 SER A N 1
ATOM 2797 C CA . SER A 1 360 ? 16.211 -8.561 10.275 1.00 78.38 360 SER A CA 1
ATOM 2798 C C . SER A 1 360 ? 16.028 -7.040 10.388 1.00 78.38 360 SER A C 1
ATOM 2800 O O . SER A 1 360 ? 15.766 -6.519 11.478 1.00 78.38 360 SER A O 1
ATOM 2802 N N . PRO A 1 361 ? 16.030 -6.298 9.263 1.00 80.25 361 PRO A N 1
ATOM 2803 C CA . PRO A 1 361 ? 15.748 -4.863 9.267 1.00 80.25 361 PRO A CA 1
ATOM 2804 C C . PRO A 1 361 ? 14.309 -4.542 9.710 1.00 80.25 361 PRO A C 1
ATOM 2806 O O . PRO A 1 361 ? 14.009 -3.399 10.051 1.00 80.25 361 PRO A O 1
ATOM 2809 N N . THR A 1 362 ? 13.409 -5.533 9.719 1.00 84.88 362 THR A N 1
ATOM 2810 C CA . THR A 1 362 ? 12.011 -5.379 10.147 1.00 84.88 362 THR A CA 1
ATOM 2811 C C . THR A 1 362 ? 11.761 -5.810 11.593 1.00 84.88 362 THR A C 1
ATOM 2813 O O . THR A 1 362 ? 10.640 -5.643 12.071 1.00 84.88 362 THR A O 1
ATOM 2816 N N . ALA A 1 363 ? 12.775 -6.300 12.320 1.00 81.38 363 ALA A N 1
ATOM 2817 C CA . ALA A 1 363 ? 12.619 -6.862 13.665 1.00 81.38 363 ALA A CA 1
ATOM 2818 C C . ALA A 1 363 ? 11.982 -5.883 14.663 1.00 81.38 363 ALA A C 1
ATOM 2820 O O . ALA A 1 363 ? 11.037 -6.234 15.369 1.00 81.38 363 ALA A O 1
ATOM 2821 N N . TYR A 1 364 ? 12.438 -4.626 14.683 1.00 83.88 364 TYR A N 1
ATOM 2822 C CA . TYR A 1 364 ? 11.896 -3.606 15.588 1.00 83.88 364 TYR A CA 1
ATOM 2823 C C . TYR A 1 364 ? 10.416 -3.308 15.306 1.00 83.88 364 TYR A C 1
ATOM 2825 O O . TYR A 1 364 ? 9.590 -3.313 16.218 1.00 83.88 364 TYR A O 1
ATOM 2833 N N . ALA A 1 365 ? 10.064 -3.106 14.032 1.00 83.25 365 ALA A N 1
ATOM 2834 C CA . ALA A 1 365 ? 8.684 -2.854 13.624 1.00 83.25 365 ALA A CA 1
ATOM 2835 C C . ALA A 1 365 ? 7.781 -4.074 13.875 1.00 83.25 365 ALA A C 1
ATOM 2837 O O . ALA A 1 365 ? 6.621 -3.923 14.262 1.00 83.25 365 ALA A O 1
ATOM 2838 N N . ALA A 1 366 ? 8.309 -5.288 13.687 1.00 82.69 366 ALA A N 1
ATOM 2839 C CA . ALA A 1 366 ? 7.614 -6.524 14.021 1.00 82.69 366 ALA A CA 1
ATOM 2840 C C . ALA A 1 366 ? 7.335 -6.618 15.526 1.00 82.69 366 ALA A C 1
ATOM 2842 O O . ALA A 1 366 ? 6.213 -6.944 15.909 1.00 82.69 366 ALA A O 1
ATOM 2843 N N . ASN A 1 367 ? 8.306 -6.253 16.368 1.00 86.06 367 ASN A N 1
ATOM 2844 C CA . ASN A 1 367 ? 8.155 -6.244 17.821 1.00 86.06 367 ASN A CA 1
ATOM 2845 C C . ASN A 1 367 ? 7.085 -5.240 18.287 1.00 86.06 367 ASN A C 1
ATOM 2847 O O . ASN A 1 367 ? 6.238 -5.575 19.112 1.00 86.06 367 ASN A O 1
ATOM 2851 N N . GLU A 1 368 ? 7.049 -4.038 17.702 1.00 86.75 368 GLU A N 1
ATOM 2852 C CA . GLU A 1 368 ? 6.005 -3.043 17.992 1.00 86.75 368 GLU A CA 1
ATOM 2853 C C . GLU A 1 368 ? 4.602 -3.588 17.674 1.00 86.75 368 GLU A C 1
ATOM 2855 O O . GLU A 1 368 ? 3.680 -3.483 18.484 1.00 86.75 368 GLU A O 1
ATOM 2860 N N . LYS A 1 369 ? 4.432 -4.227 16.509 1.00 86.50 369 LYS A N 1
ATOM 2861 C CA . LYS A 1 369 ? 3.142 -4.815 16.111 1.00 86.50 369 LYS A CA 1
ATOM 2862 C C . LYS A 1 369 ? 2.762 -6.029 16.946 1.00 86.50 369 LYS A C 1
ATOM 2864 O O . LYS A 1 369 ? 1.590 -6.182 17.289 1.00 86.50 369 LYS A O 1
ATOM 2869 N N . LEU A 1 370 ? 3.736 -6.857 17.304 1.00 86.06 370 LEU A N 1
ATOM 2870 C CA . LEU A 1 370 ? 3.531 -7.995 18.187 1.00 86.06 370 LEU A CA 1
ATOM 2871 C C . LEU A 1 370 ? 3.073 -7.547 19.581 1.00 86.06 370 LEU A C 1
ATOM 2873 O O . LEU A 1 370 ? 2.143 -8.137 20.122 1.00 86.06 370 LEU A O 1
ATOM 2877 N N . ALA A 1 371 ? 3.660 -6.480 20.132 1.00 84.88 371 ALA A N 1
ATOM 2878 C CA . ALA A 1 371 ? 3.263 -5.924 21.424 1.00 84.88 371 ALA A CA 1
ATOM 2879 C C . ALA A 1 371 ? 1.802 -5.439 21.428 1.00 84.88 371 ALA A C 1
ATOM 2881 O O . ALA A 1 371 ? 1.070 -5.704 22.381 1.00 84.88 371 ALA A O 1
ATOM 2882 N N . VAL A 1 372 ? 1.352 -4.790 20.347 1.00 85.31 372 VAL A N 1
ATOM 2883 C CA . VAL A 1 372 ? -0.058 -4.387 20.189 1.00 85.31 372 VAL A CA 1
ATOM 2884 C C . VAL A 1 372 ? -0.976 -5.610 20.135 1.00 85.31 372 VAL A C 1
ATOM 2886 O O . VAL A 1 372 ? -1.963 -5.659 20.863 1.00 85.31 372 VAL A O 1
ATOM 2889 N N . LEU A 1 373 ? -0.631 -6.631 19.343 1.00 83.56 373 LEU A N 1
ATOM 2890 C CA . LEU A 1 373 ? -1.421 -7.866 19.267 1.00 83.56 373 LEU A CA 1
ATOM 2891 C C . LEU A 1 373 ? -1.501 -8.603 20.607 1.00 83.56 373 LEU A C 1
ATOM 2893 O O . LEU A 1 373 ? -2.557 -9.124 20.949 1.00 83.56 373 LEU A O 1
ATOM 2897 N N . LEU A 1 374 ? -0.404 -8.648 21.363 1.00 83.56 374 LEU A N 1
ATOM 2898 C CA . LEU A 1 374 ? -0.357 -9.242 22.700 1.00 83.56 374 LEU A CA 1
ATOM 2899 C C . LEU A 1 374 ? -1.272 -8.507 23.686 1.00 83.56 374 LEU A C 1
ATOM 2901 O O . LEU A 1 374 ? -1.916 -9.148 24.516 1.00 83.56 374 LEU A O 1
ATOM 2905 N N . ALA A 1 375 ? -1.345 -7.178 23.584 1.00 83.44 375 ALA A N 1
ATOM 2906 C CA . ALA A 1 375 ? -2.229 -6.362 24.407 1.00 83.44 375 ALA A CA 1
ATOM 2907 C C . ALA A 1 375 ? -3.710 -6.538 24.028 1.00 83.44 375 ALA A C 1
ATOM 2909 O O . ALA A 1 375 ? -4.564 -6.586 24.910 1.00 83.44 375 ALA A O 1
ATOM 2910 N N . GLU A 1 376 ? -4.019 -6.650 22.733 1.00 81.56 376 GLU A N 1
ATOM 2911 C CA . GLU A 1 376 ? -5.392 -6.812 22.234 1.00 81.56 376 GLU A CA 1
ATOM 2912 C C . GLU A 1 376 ? -5.921 -8.248 22.381 1.00 81.56 376 GLU A C 1
ATOM 2914 O O . GLU A 1 376 ? -7.104 -8.448 22.654 1.00 81.56 376 GLU A O 1
ATOM 2919 N N . TYR A 1 377 ? -5.051 -9.252 22.240 1.00 79.06 377 TYR A N 1
ATOM 2920 C CA . TYR A 1 377 ? -5.410 -10.672 22.237 1.00 79.06 377 TYR A CA 1
ATOM 2921 C C . TYR A 1 377 ? -4.554 -11.502 23.212 1.00 79.06 377 TYR A C 1
ATOM 2923 O O . TYR A 1 377 ? -3.887 -12.457 22.796 1.00 79.06 377 TYR A O 1
ATOM 2931 N N . PRO A 1 378 ? -4.595 -11.218 24.527 1.00 70.50 378 PRO A N 1
ATOM 2932 C CA . PRO A 1 378 ? -3.732 -11.881 25.508 1.00 70.50 378 PRO A CA 1
ATOM 2933 C C . PRO A 1 378 ? -3.939 -13.404 25.548 1.00 70.50 378 PRO A C 1
ATOM 2935 O O . PRO A 1 378 ? -2.985 -14.166 25.688 1.00 70.50 378 PRO A O 1
ATOM 2938 N N . ILE A 1 379 ? -5.174 -13.877 25.338 1.00 67.31 379 ILE A N 1
ATOM 2939 C CA . ILE A 1 379 ? -5.535 -15.306 25.391 1.00 67.31 379 ILE A CA 1
ATOM 2940 C C . ILE A 1 379 ? -4.817 -16.128 24.304 1.00 67.31 379 ILE A C 1
ATOM 2942 O O . ILE A 1 379 ? -4.536 -17.307 24.518 1.00 67.31 379 ILE A O 1
ATOM 2946 N N . LEU A 1 380 ? -4.447 -15.520 23.169 1.00 61.47 380 LEU A N 1
ATOM 2947 C CA . LEU A 1 380 ? -3.776 -16.225 22.067 1.00 61.47 380 LEU A CA 1
ATOM 2948 C C . LEU A 1 380 ? -2.361 -16.709 22.411 1.00 61.47 380 LEU A C 1
ATOM 2950 O O . LEU A 1 380 ? -1.823 -17.541 21.684 1.00 61.47 380 LEU A O 1
ATOM 2954 N N . PHE A 1 381 ? -1.770 -16.218 23.502 1.00 58.19 381 PHE A N 1
ATOM 2955 C CA . PHE A 1 381 ? -0.388 -16.519 23.879 1.00 58.19 381 PHE A CA 1
ATOM 2956 C C . PHE A 1 381 ? -0.259 -17.336 25.167 1.00 58.19 381 PHE A C 1
ATOM 2958 O O . PHE A 1 381 ? 0.761 -17.987 25.370 1.00 58.19 381 PHE A O 1
ATOM 2965 N N . PHE A 1 382 ? -1.305 -17.393 25.997 1.00 55.06 382 PHE A N 1
ATOM 2966 C CA . PHE A 1 382 ? -1.323 -18.225 27.209 1.00 55.06 382 PHE A CA 1
ATOM 2967 C C . PHE A 1 382 ? -1.876 -19.644 26.980 1.00 55.06 382 PHE A C 1
ATOM 2969 O O . PHE A 1 382 ? -1.881 -20.452 27.902 1.00 55.06 382 PHE A O 1
ATOM 2976 N N . GLY A 1 383 ? -2.333 -19.968 25.764 1.00 47.31 383 GLY A N 1
ATOM 2977 C CA . GLY A 1 383 ? -3.018 -21.233 25.470 1.00 47.31 383 GLY A CA 1
ATOM 2978 C C . GLY A 1 383 ? -2.140 -22.434 25.094 1.00 47.31 383 GLY A C 1
ATOM 2979 O O . GLY A 1 383 ? -2.666 -23.539 25.064 1.00 47.31 383 GLY A O 1
ATOM 2980 N N . ASN A 1 384 ? -0.845 -22.261 24.793 1.00 41.53 384 ASN A N 1
ATOM 2981 C CA . ASN A 1 384 ? -0.004 -23.358 24.270 1.00 41.53 384 ASN A CA 1
ATOM 2982 C C . ASN A 1 384 ? 1.462 -23.368 24.739 1.00 41.53 384 ASN A C 1
ATOM 2984 O O . ASN A 1 384 ? 2.269 -24.127 24.203 1.00 41.53 384 ASN A O 1
ATOM 2988 N N . VAL A 1 385 ? 1.826 -22.593 25.763 1.00 35.47 385 VAL A N 1
ATOM 2989 C CA . VAL A 1 385 ? 3.117 -22.798 26.434 1.00 35.47 385 VAL A CA 1
ATOM 2990 C C . VAL A 1 385 ? 2.931 -23.954 27.417 1.00 35.47 385 VAL A C 1
ATOM 2992 O O . VAL A 1 385 ? 2.464 -23.754 28.537 1.00 35.47 385 VAL A O 1
ATOM 2995 N N . LYS A 1 386 ? 3.226 -25.190 26.987 1.00 31.52 386 LYS A N 1
ATOM 2996 C CA . LYS A 1 386 ? 3.525 -26.244 27.967 1.00 31.52 386 LYS A CA 1
ATOM 2997 C C . LYS A 1 386 ? 4.776 -25.794 28.744 1.00 31.52 386 LYS A C 1
ATOM 2999 O O . LYS A 1 386 ? 5.702 -25.321 28.085 1.00 31.52 386 LYS A O 1
ATOM 3004 N N . PRO A 1 387 ? 4.765 -25.880 30.086 1.00 38.69 387 PRO A N 1
ATOM 3005 C CA . PRO A 1 387 ? 5.895 -25.479 30.920 1.00 38.69 387 PRO A CA 1
ATOM 3006 C C . PRO A 1 387 ? 7.169 -26.258 30.596 1.00 38.69 387 PRO A C 1
ATOM 3008 O O . PRO A 1 387 ? 7.050 -27.429 30.155 1.00 38.69 387 PRO A O 1
#